Protein AF-A0A1F5ARS2-F1 (afdb_monomer)

Sequence (591 aa):
MDEIVPSKRTRSRVARFLAAAVLYWAGLPTGWSLPGHNQEVRNPEQRRLLTDVRGRPLEVSGVVDIGEQLPPKDFWNRFVPPEKRPRPEQPVNPWTEPAIRSYFFGNIPLDAPAQCDRYLELPRCRGLLGKPAMKEWPLVVADDIPHFPILRDHGEFSGTYYPRRMGDWILDALGPAFILTGDERYLRRIADFADFLLYSQYQEDGSNRFVQDFYPGDHEALKAGGPARSWRGGYDYLFDWEWPDAYGYRWRLHEPDHHVCSLYVGAMIRARHFTGDDRYLRSAEEFFYNQVPRYGFHTGIWKDRRYYWTEYNPSGPGNPTRDATDNVNALVAGAAAILGYEKNDQRLLEFARGLLWYCVREWTTDGRWYYDGAENPLNARRAESHDLVVIDQGMSAIGYLVKAGWPVGELAGAFNEAIQWHRENATFLEKSAFFQGWKAFIGEPKAGNSIVVVEYIQVTSPAVKELTLDDPIFADLKAVTAVRVSRLEPHGEGWKSNEAGRLIFNPETPGPIAIPPGVGLGDIVRFEFTWPVRKAELALRPAILKAQVAGRGAMSKVCSTIPTGLRVNGENLPTFGAAVHLPDSTTVKRK

Secondary structure (DSSP, 8-state):
----PPPTTGGGTHHHHHHHHHSSSS-S-S-------------TT--PPPB-TTSPBP--EEEEEE-S---HHHHHTT---SS--PPPSS---GGGSHHHHHTTTS---TTHHHHHHHHHTSPEESS-TTSBPPSS-SEEEESSSTT-PEEE--SSS--B-EE--HHHIIIIIIHHHHHHH--HHHHHHHHHHHHHHHHTBPPTTS--HHHHHH-HHHHHHHHHTSGGGGGTT-B--S-SS-EE-TTS-EEPTTPPPSHHHHHHHHHHHHHHHHH--HHHHHHHHHHHHHHGGGG-EEEEEETTEEEEE--SS---TTS-S----HHHHHHHHHHHHHHHHHHT-HHHHHHHHHHHHHHHHHHHHHSS-BSS-TTSTTGGG--B--HHHHHHHHHHHHHHHHHTT---HHHHHHHHHHHHHHHHH-TTTGGGSSEEEEEEEES---TT-EEEEEEEEEE--TTEEEEEEE-GGGGG--S-EEEEEEEEEEETTEEEEEEEEEEEE-TTS--PEEPPTT--TT-EEEEEEEEE-S-GGGGGSPPEEEEEETTTEEEEEEPEEPPTT-SSSSS-PPPHHHHS-----------

Radius of gyration: 25.65 Å; Cα contacts (8 Å, |Δi|>4): 1142; chains: 1; bounding box: 72×61×71 Å

Nearest PDB structures (foldseek):
  8h1l-assembly2_D  TM=3.612E-01  e=1.568E-02  Runella slithyformis
  1l9m-assembly1_B  TM=3.444E-01  e=1.216E-02  Homo sapiens
  8oxy-assembly1_A  TM=3.399E-01  e=1.921E-02  Homo sapiens
  1nud-assembly2_B  TM=2.793E-01  e=1.649E-02  Homo sapiens
  5wb1-assembly1_A  TM=1.517E-01  e=1.947E-03  Human betaherpesvirus 5

Structure (mmCIF, N/CA/C/O backbone):
data_AF-A0A1F5ARS2-F1
#
_entry.id   AF-A0A1F5ARS2-F1
#
loop_
_atom_site.group_PDB
_atom_site.id
_atom_site.type_symbol
_atom_site.label_atom_id
_atom_site.label_alt_id
_atom_site.label_comp_id
_atom_site.label_asym_id
_atom_site.label_entity_id
_atom_site.label_seq_id
_atom_site.pdbx_PDB_ins_code
_atom_site.Cartn_x
_atom_site.Cartn_y
_atom_site.Cartn_z
_atom_site.occupancy
_atom_site.B_iso_or_equiv
_atom_site.auth_seq_id
_atom_site.auth_comp_id
_atom_site.auth_asym_id
_atom_site.auth_atom_id
_atom_site.pdbx_PDB_model_num
ATOM 1 N N . MET A 1 1 ? -44.501 -6.474 6.092 1.00 29.52 1 MET A N 1
ATOM 2 C CA . MET A 1 1 ? -43.662 -6.598 4.885 1.00 29.52 1 MET A CA 1
ATOM 3 C C . MET A 1 1 ? -43.628 -5.211 4.289 1.00 29.52 1 MET A C 1
ATOM 5 O O . MET A 1 1 ? -44.492 -4.887 3.495 1.00 29.52 1 MET A O 1
ATOM 9 N N . ASP A 1 2 ? -42.707 -4.386 4.777 1.00 20.50 2 ASP A N 1
ATOM 10 C CA . ASP A 1 2 ? -42.526 -3.014 4.313 1.00 20.50 2 ASP A CA 1
ATOM 11 C C . ASP A 1 2 ? -41.149 -2.921 3.662 1.00 20.50 2 ASP A C 1
ATOM 13 O O . ASP A 1 2 ? -40.144 -3.357 4.233 1.00 20.50 2 ASP A O 1
ATOM 17 N N . GLU A 1 3 ? -41.133 -2.411 2.432 1.00 21.48 3 GLU A N 1
ATOM 18 C CA . GLU A 1 3 ? -39.945 -2.173 1.623 1.00 21.48 3 GLU A CA 1
ATOM 19 C C . GLU A 1 3 ? -39.036 -1.145 2.305 1.00 21.48 3 GLU A C 1
ATOM 21 O O . GLU A 1 3 ? -39.318 0.054 2.351 1.00 21.48 3 GLU A O 1
ATOM 26 N N . ILE A 1 4 ? -37.890 -1.606 2.805 1.00 24.31 4 ILE A N 1
ATOM 27 C CA . ILE A 1 4 ? -36.800 -0.721 3.211 1.00 24.31 4 ILE A CA 1
ATOM 28 C C . ILE A 1 4 ? -36.093 -0.261 1.935 1.00 24.31 4 ILE A C 1
ATOM 30 O O . ILE A 1 4 ? -35.174 -0.907 1.435 1.00 24.31 4 ILE A O 1
ATOM 34 N N . VAL A 1 5 ? -36.536 0.875 1.398 1.00 23.11 5 VAL A N 1
ATOM 35 C CA . VAL A 1 5 ? -35.853 1.595 0.317 1.00 23.11 5 VAL A CA 1
ATOM 36 C C . VAL A 1 5 ? -34.523 2.149 0.856 1.00 23.11 5 VAL A C 1
ATOM 38 O O . VAL A 1 5 ? -34.534 3.001 1.750 1.00 23.11 5 VAL A O 1
ATOM 41 N N . PRO A 1 6 ? -33.351 1.738 0.331 1.00 24.81 6 PRO A N 1
ATOM 42 C CA . PRO A 1 6 ? -32.079 2.292 0.775 1.00 24.81 6 PRO A CA 1
ATOM 43 C C . PRO A 1 6 ? -31.963 3.759 0.351 1.00 24.81 6 PRO A C 1
ATOM 45 O O . PRO A 1 6 ? -32.152 4.108 -0.817 1.00 24.81 6 PRO A O 1
ATOM 48 N N . SER A 1 7 ? -31.626 4.631 1.303 1.00 27.25 7 SER A N 1
ATOM 49 C CA . SER A 1 7 ? -31.507 6.070 1.058 1.00 27.25 7 SER A CA 1
ATOM 50 C C . SER A 1 7 ? -30.503 6.388 -0.065 1.00 27.25 7 SER A C 1
ATOM 52 O O . SER A 1 7 ? -29.402 5.833 -0.131 1.00 27.25 7 SER A O 1
ATOM 54 N N . LYS A 1 8 ? -30.856 7.358 -0.921 1.00 26.25 8 LYS A N 1
ATOM 55 C CA . LYS A 1 8 ? -30.058 7.862 -2.061 1.00 26.25 8 LYS A CA 1
ATOM 56 C C . LYS A 1 8 ? -28.627 8.323 -1.706 1.00 26.25 8 LYS A C 1
ATOM 58 O O . LYS A 1 8 ? -27.836 8.576 -2.609 1.00 26.25 8 LYS A O 1
ATOM 63 N N . ARG A 1 9 ? -28.249 8.415 -0.422 1.00 29.42 9 ARG A N 1
ATOM 64 C CA . ARG A 1 9 ? -26.909 8.849 0.018 1.00 29.42 9 ARG A CA 1
ATOM 65 C C . ARG A 1 9 ? -25.826 7.770 -0.101 1.00 29.42 9 ARG A C 1
ATOM 67 O O . ARG A 1 9 ? -24.659 8.129 -0.267 1.00 29.42 9 ARG A O 1
ATOM 74 N N . THR A 1 10 ? -26.176 6.482 -0.102 1.00 29.77 10 THR A N 1
ATOM 75 C CA . THR A 1 10 ? -25.185 5.384 -0.107 1.00 29.77 10 THR A CA 1
ATOM 76 C C . THR A 1 10 ? -24.635 5.073 -1.506 1.00 29.77 10 THR A C 1
ATOM 78 O O . THR A 1 10 ? -23.487 4.658 -1.632 1.00 29.77 10 THR A O 1
ATOM 81 N N . ARG A 1 11 ? -25.381 5.390 -2.578 1.00 27.09 11 ARG A N 1
ATOM 82 C CA . ARG A 1 11 ? -24.913 5.238 -3.974 1.00 27.09 11 ARG A CA 1
ATOM 83 C C . ARG A 1 11 ? -23.824 6.246 -4.384 1.00 27.09 11 ARG A C 1
ATOM 85 O O . ARG A 1 11 ? -23.171 6.042 -5.397 1.00 27.09 11 ARG A O 1
ATOM 92 N N . SER A 1 12 ? -23.575 7.302 -3.596 1.00 29.31 12 SER A N 1
ATOM 93 C CA . SER A 1 12 ? -22.623 8.369 -3.965 1.00 29.31 12 SER A CA 1
ATOM 94 C C . SER A 1 12 ? -21.173 8.161 -3.499 1.00 29.31 12 SER A C 1
ATOM 96 O O . SER A 1 12 ? -20.314 8.960 -3.857 1.00 29.31 12 SER A O 1
ATOM 98 N N . ARG A 1 13 ? -20.865 7.124 -2.703 1.00 30.44 13 ARG A N 1
ATOM 99 C CA . ARG A 1 13 ? -19.516 6.950 -2.121 1.00 30.44 13 ARG A CA 1
ATOM 100 C C . ARG A 1 13 ? -18.541 6.187 -3.022 1.00 30.44 13 ARG A C 1
ATOM 102 O O . ARG A 1 13 ? -17.409 6.630 -3.161 1.00 30.44 13 ARG A O 1
ATOM 109 N N . VAL A 1 14 ? -18.993 5.133 -3.705 1.00 30.98 14 VAL A N 1
ATOM 110 C CA . VAL A 1 14 ? -18.155 4.378 -4.665 1.00 30.98 14 VAL A CA 1
ATOM 111 C C . VAL A 1 14 ? -17.876 5.206 -5.926 1.00 30.98 14 VAL A C 1
ATOM 113 O O . VAL A 1 14 ? -16.767 5.197 -6.447 1.00 30.98 14 VAL A O 1
ATOM 116 N N . ALA A 1 15 ? -18.839 6.030 -6.348 1.00 28.59 15 ALA A N 1
ATOM 117 C CA . ALA A 1 15 ? -18.663 6.941 -7.474 1.00 28.59 15 ALA A CA 1
ATOM 118 C C . ALA A 1 15 ? -17.690 8.100 -7.182 1.00 28.59 15 ALA A C 1
ATOM 120 O O . ALA A 1 15 ? -17.134 8.643 -8.121 1.00 28.59 15 ALA A O 1
ATOM 121 N N . ARG A 1 16 ? -17.442 8.487 -5.919 1.00 29.97 16 ARG A N 1
ATOM 122 C CA . ARG A 1 16 ? -16.562 9.630 -5.586 1.00 29.97 16 ARG A CA 1
ATOM 123 C C . ARG A 1 16 ? -15.076 9.283 -5.504 1.00 29.97 16 ARG A C 1
ATOM 125 O O . ARG A 1 16 ? -14.267 10.147 -5.810 1.00 29.97 16 ARG A O 1
ATOM 132 N N . PHE A 1 17 ? -14.724 8.041 -5.164 1.00 29.62 17 PHE A N 1
ATOM 133 C CA . PHE A 1 17 ? -13.331 7.576 -5.250 1.00 29.62 17 PHE A CA 1
ATOM 134 C C . PHE A 1 17 ? -12.899 7.346 -6.707 1.00 29.62 17 PHE A C 1
ATOM 136 O O . PHE A 1 17 ? -11.770 7.655 -7.063 1.00 29.62 17 PHE A O 1
ATOM 143 N N . LEU A 1 18 ? -13.823 6.907 -7.571 1.00 29.44 18 LEU A N 1
ATOM 144 C CA . LEU A 1 18 ? -13.609 6.853 -9.023 1.00 29.44 18 LEU A CA 1
ATOM 145 C C . LEU A 1 18 ? -13.690 8.246 -9.678 1.00 29.44 18 LEU A C 1
ATOM 147 O O . LEU A 1 18 ? -12.942 8.523 -10.604 1.00 29.44 18 LEU A O 1
ATOM 151 N N . ALA A 1 19 ? -14.529 9.159 -9.175 1.00 28.47 19 ALA A N 1
ATOM 152 C CA . ALA A 1 19 ? -14.662 10.503 -9.744 1.00 28.47 19 ALA A CA 1
ATOM 153 C C . ALA A 1 19 ? -13.534 11.476 -9.368 1.00 28.47 19 ALA A C 1
ATOM 155 O O . ALA A 1 19 ? -13.346 12.446 -10.088 1.00 28.47 19 ALA A O 1
ATOM 156 N N . ALA A 1 20 ? -12.759 11.244 -8.303 1.00 27.17 20 ALA A N 1
ATOM 157 C CA . ALA A 1 20 ? -11.577 12.069 -8.021 1.00 27.17 20 ALA A CA 1
ATOM 158 C C . ALA A 1 20 ? -10.460 11.858 -9.063 1.00 27.17 20 ALA A C 1
ATOM 160 O O . ALA A 1 20 ? -9.736 12.798 -9.368 1.00 27.17 20 ALA A O 1
ATOM 161 N N . ALA A 1 21 ? -10.394 10.667 -9.671 1.00 29.56 21 ALA A N 1
ATOM 162 C CA . ALA A 1 21 ? -9.533 10.391 -10.821 1.00 29.56 21 ALA A CA 1
ATOM 163 C C . ALA A 1 21 ? -10.122 10.912 -12.152 1.00 29.56 21 ALA A C 1
ATOM 165 O O . ALA A 1 21 ? -9.372 11.234 -13.063 1.00 29.56 21 ALA A O 1
ATOM 166 N N . VAL A 1 22 ? -11.454 11.040 -12.255 1.00 30.02 22 VAL A N 1
ATOM 167 C CA . VAL A 1 22 ? -12.168 11.390 -13.506 1.00 30.02 22 VAL A CA 1
ATOM 168 C C . VAL A 1 22 ? -12.527 12.887 -13.622 1.00 30.02 22 VAL A C 1
ATOM 170 O O . VAL A 1 22 ? -12.668 13.403 -14.724 1.00 30.02 22 VAL A O 1
ATOM 173 N N . LEU A 1 23 ? -12.665 13.644 -12.524 1.00 27.19 23 LEU A N 1
ATOM 174 C CA . LEU A 1 23 ? -13.156 15.036 -12.577 1.00 27.19 23 LEU A CA 1
ATOM 175 C C . LEU A 1 23 ? -12.077 16.117 -12.732 1.00 27.19 23 LEU A C 1
ATOM 177 O O . LEU A 1 23 ? -12.440 17.259 -13.005 1.00 27.19 23 LEU A O 1
ATOM 181 N N . TYR A 1 24 ? -10.784 15.805 -12.605 1.00 32.34 24 TYR A N 1
ATOM 182 C CA . TYR A 1 24 ? -9.731 16.822 -12.775 1.00 32.34 24 TYR A CA 1
ATOM 183 C C . TYR A 1 24 ? -9.281 17.015 -14.239 1.00 32.34 24 TYR A C 1
ATOM 185 O O . TYR A 1 24 ? -8.625 18.003 -14.551 1.00 32.34 24 TYR A O 1
ATOM 193 N N . TRP A 1 25 ? -9.692 16.133 -15.160 1.00 34.16 25 TRP A N 1
ATOM 194 C CA . TRP A 1 25 ? -9.292 16.186 -16.578 1.00 34.16 25 TRP A CA 1
ATOM 195 C C . TRP A 1 25 ? -10.353 16.752 -17.534 1.00 34.16 25 TRP A C 1
ATOM 197 O O . TRP A 1 25 ? -10.052 17.041 -18.689 1.00 34.16 25 TRP A O 1
ATOM 207 N N . ALA A 1 26 ? -11.573 17.025 -17.061 1.00 25.22 26 ALA A N 1
ATOM 208 C CA . ALA A 1 26 ? -12.654 17.593 -17.880 1.00 25.22 26 ALA A CA 1
ATOM 209 C C . ALA A 1 26 ? -12.566 19.127 -18.081 1.00 25.22 26 ALA A C 1
ATOM 211 O O . ALA A 1 26 ? -13.575 19.777 -18.356 1.00 25.22 26 ALA A O 1
ATOM 212 N N . GLY A 1 27 ? -11.384 19.730 -17.914 1.00 27.06 27 GLY A N 1
ATOM 213 C CA . GLY A 1 27 ? -11.241 21.172 -17.708 1.00 27.06 27 GLY A CA 1
ATOM 214 C C . GLY A 1 27 ? -10.148 21.884 -18.498 1.00 27.06 27 GLY A C 1
ATOM 215 O O . GLY A 1 27 ? -9.671 22.897 -18.004 1.00 27.06 27 GLY A O 1
ATOM 216 N N . LEU A 1 28 ? -9.747 21.425 -19.690 1.00 27.22 28 LEU A N 1
ATOM 217 C CA . LEU A 1 28 ? -8.986 22.270 -20.625 1.00 27.22 28 LEU A CA 1
ATOM 218 C C . LEU A 1 28 ? -9.499 22.105 -22.069 1.00 27.22 28 LEU A C 1
ATOM 220 O O . LEU A 1 28 ? -9.736 20.977 -22.502 1.00 27.22 28 LEU A O 1
ATOM 224 N N . PRO A 1 29 ? -9.702 23.203 -22.828 1.00 28.62 29 PRO A N 1
ATOM 225 C CA . PRO A 1 29 ? -10.245 23.128 -24.177 1.00 28.62 29 PRO A CA 1
ATOM 226 C C . PRO A 1 29 ? -9.252 22.462 -25.132 1.00 28.62 29 PRO A C 1
ATOM 228 O O . PRO A 1 29 ? -8.079 22.833 -25.199 1.00 28.62 29 PRO A O 1
ATOM 231 N N . THR A 1 30 ? -9.764 21.532 -25.934 1.00 30.73 30 THR A N 1
ATOM 232 C CA . THR A 1 30 ? -9.132 20.987 -27.139 1.00 30.73 30 THR A CA 1
ATOM 233 C C . THR A 1 30 ? -8.840 22.122 -28.122 1.00 30.73 30 THR A C 1
ATOM 235 O O . THR A 1 30 ? -9.697 22.497 -28.922 1.00 30.73 30 THR A O 1
ATOM 238 N N . GLY A 1 31 ? -7.663 22.736 -28.027 1.00 27.05 31 GLY A N 1
ATOM 239 C CA . GLY A 1 31 ? -7.350 23.888 -28.867 1.00 27.05 31 GLY A CA 1
ATOM 240 C C . GLY A 1 31 ? -6.015 24.555 -28.586 1.00 27.05 31 GLY A C 1
ATOM 241 O O . GLY A 1 31 ? -5.950 25.775 -28.626 1.00 27.05 31 GLY A O 1
ATOM 242 N N . TRP A 1 32 ? -4.963 23.794 -28.282 1.00 23.77 32 TRP A N 1
ATOM 243 C CA . TRP A 1 32 ? -3.592 24.307 -28.331 1.00 23.77 32 TRP A CA 1
ATOM 244 C C . TRP A 1 32 ? -2.764 23.369 -29.204 1.00 23.77 32 TRP A C 1
ATOM 246 O O . TRP A 1 32 ? -2.351 22.292 -28.785 1.00 23.77 32 TRP A O 1
ATOM 256 N N . SER A 1 33 ? -2.559 23.772 -30.455 1.00 24.41 33 SER A N 1
ATOM 257 C CA . SER A 1 33 ? -1.497 23.231 -31.296 1.00 24.41 33 SER A CA 1
ATOM 258 C C . SER A 1 33 ? -0.158 23.511 -30.610 1.00 24.41 33 SER A C 1
ATOM 260 O O . SER A 1 33 ? 0.211 24.674 -30.439 1.00 24.41 33 SER A O 1
ATOM 262 N N . LEU A 1 34 ? 0.549 22.460 -30.197 1.00 28.92 34 LEU A N 1
ATOM 263 C CA . LEU A 1 34 ? 1.903 22.571 -29.657 1.00 28.92 34 LEU A CA 1
ATOM 264 C C . LEU A 1 34 ? 2.843 23.124 -30.748 1.00 28.92 34 LEU A C 1
ATOM 266 O O . LEU A 1 34 ? 2.816 22.616 -31.874 1.00 28.92 34 LEU A O 1
ATOM 270 N N . PRO A 1 35 ? 3.683 24.137 -30.463 1.00 27.94 35 PRO A N 1
ATOM 271 C CA . PRO A 1 35 ? 4.768 24.491 -31.364 1.00 27.94 35 PRO A CA 1
ATOM 272 C C . PRO A 1 35 ? 5.767 23.333 -31.383 1.00 27.94 35 PRO A C 1
ATOM 274 O O . PRO A 1 35 ? 6.162 22.837 -30.328 1.00 27.94 35 PRO A O 1
ATOM 277 N N . GLY A 1 36 ? 6.171 22.899 -32.578 1.00 27.83 36 GLY A N 1
ATOM 278 C CA . GLY A 1 36 ? 7.171 21.850 -32.750 1.00 27.83 36 GLY A CA 1
ATOM 279 C C . GLY A 1 36 ? 8.449 22.181 -31.979 1.00 27.83 36 GLY A C 1
ATOM 280 O O . GLY A 1 36 ? 9.153 23.138 -32.302 1.00 27.83 36 GLY A O 1
ATOM 281 N N . HIS A 1 37 ? 8.746 21.391 -30.949 1.00 32.47 37 HIS A N 1
ATOM 282 C CA . HIS A 1 37 ? 10.027 21.445 -30.265 1.00 32.47 37 HIS A CA 1
ATOM 283 C C . HIS A 1 37 ? 11.060 20.682 -31.092 1.00 32.47 37 HIS A C 1
ATOM 285 O O . HIS A 1 37 ? 11.141 19.458 -31.046 1.00 32.47 37 HIS A O 1
ATOM 291 N N . ASN A 1 38 ? 11.878 21.432 -31.832 1.00 29.22 38 ASN A N 1
ATOM 292 C CA . ASN A 1 38 ? 13.207 20.971 -32.209 1.00 29.22 38 ASN A CA 1
ATOM 293 C C . ASN A 1 38 ? 13.974 20.659 -30.915 1.00 29.22 38 ASN A C 1
ATOM 295 O O . ASN A 1 38 ? 14.296 21.568 -30.148 1.00 29.22 38 ASN A O 1
ATOM 299 N N . GLN A 1 39 ? 14.246 19.377 -30.663 1.00 32.47 39 GLN A N 1
ATOM 300 C CA . GLN A 1 39 ? 15.234 18.954 -29.675 1.00 32.47 39 GLN A CA 1
ATOM 301 C C . GLN A 1 39 ? 16.620 19.381 -30.176 1.00 32.47 39 GLN A C 1
ATOM 303 O O . GLN A 1 39 ? 17.301 18.650 -30.890 1.00 32.47 39 GLN A O 1
ATOM 308 N N . GLU A 1 40 ? 17.041 20.594 -29.821 1.00 28.81 40 GLU A N 1
ATOM 309 C CA . GLU A 1 40 ? 18.461 20.929 -29.830 1.00 28.81 40 GLU A CA 1
ATOM 310 C C . GLU A 1 40 ? 19.159 20.067 -28.775 1.00 28.81 40 GLU A C 1
ATOM 312 O O . GLU A 1 40 ? 18.896 20.182 -27.575 1.00 28.81 40 GLU A O 1
ATOM 317 N N . VAL A 1 41 ? 20.062 19.202 -29.235 1.00 34.47 41 VAL A N 1
ATOM 318 C CA . VAL A 1 41 ? 21.014 18.470 -28.398 1.00 34.47 41 VAL A CA 1
ATOM 319 C C . VAL A 1 41 ? 21.894 19.499 -27.684 1.00 34.47 41 VAL A C 1
ATOM 321 O O . VAL A 1 41 ? 22.853 20.023 -28.250 1.00 34.47 41 VAL A O 1
ATOM 324 N N . ARG A 1 42 ? 21.533 19.849 -26.446 1.00 35.88 42 ARG A N 1
ATOM 325 C CA . ARG A 1 42 ? 22.335 20.737 -25.600 1.00 35.88 42 ARG A CA 1
ATOM 326 C C . ARG A 1 42 ? 23.494 19.968 -24.966 1.00 35.88 42 ARG A C 1
ATOM 328 O O . ARG A 1 42 ? 23.350 18.832 -24.528 1.00 35.88 42 ARG A O 1
ATOM 335 N N . ASN A 1 43 ? 24.636 20.645 -24.932 1.00 32.16 43 ASN A N 1
ATOM 336 C CA . ASN A 1 43 ? 25.927 20.211 -24.406 1.00 32.16 43 ASN A CA 1
ATOM 337 C C . ASN A 1 43 ? 25.819 19.567 -22.991 1.00 32.16 43 ASN A C 1
ATOM 339 O O . ASN A 1 43 ? 25.226 20.196 -22.109 1.00 32.16 43 ASN A O 1
ATOM 343 N N . PRO A 1 44 ? 26.416 18.381 -22.730 1.00 40.22 44 PRO A N 1
ATOM 344 C CA . PRO A 1 44 ? 26.370 17.690 -21.430 1.00 40.22 44 PRO A CA 1
ATOM 345 C C . PRO A 1 44 ? 26.926 18.478 -20.230 1.00 40.22 44 PRO A C 1
ATOM 347 O O . PRO A 1 44 ? 26.655 18.127 -19.083 1.00 40.22 44 PRO A O 1
ATOM 350 N N . GLU A 1 45 ? 27.702 19.540 -20.465 1.00 35.69 45 GLU A N 1
ATOM 351 C CA . GLU A 1 45 ? 28.383 20.297 -19.404 1.00 35.69 45 GLU A CA 1
ATOM 352 C C . GLU A 1 45 ? 27.551 21.424 -18.767 1.00 35.69 45 GLU A C 1
ATOM 354 O O . GLU A 1 45 ? 27.923 21.941 -17.711 1.00 35.69 45 GLU A O 1
ATOM 359 N N . GLN A 1 46 ? 26.390 21.787 -19.322 1.00 42.47 46 GLN A N 1
ATOM 360 C CA . GLN A 1 46 ? 25.457 22.673 -18.619 1.00 42.47 46 GLN A CA 1
ATOM 361 C C . GLN A 1 46 ? 24.621 21.849 -17.638 1.00 42.47 46 GLN A C 1
ATOM 363 O O . GLN A 1 46 ? 23.499 21.443 -17.944 1.00 42.47 46 GLN A O 1
ATOM 368 N N . ARG A 1 47 ? 25.156 21.613 -16.432 1.00 54.03 47 ARG A N 1
ATOM 369 C CA . ARG A 1 47 ? 24.341 21.161 -15.294 1.00 54.03 47 ARG A CA 1
ATOM 370 C C . ARG A 1 47 ? 23.224 22.182 -15.095 1.00 54.03 47 ARG A C 1
ATOM 372 O O . ARG A 1 47 ? 23.457 23.264 -14.559 1.00 54.03 47 ARG A O 1
ATOM 379 N N . ARG A 1 48 ? 22.024 21.863 -15.587 1.00 63.28 48 ARG A N 1
ATOM 380 C CA . ARG A 1 48 ? 20.821 22.655 -15.339 1.00 63.28 48 ARG A CA 1
ATOM 381 C C . ARG A 1 48 ? 20.705 22.804 -13.828 1.00 63.28 48 ARG A C 1
ATOM 383 O O . ARG A 1 48 ? 20.686 21.807 -13.111 1.00 63.28 48 ARG A O 1
ATOM 390 N N . LEU A 1 49 ? 20.678 24.047 -13.362 1.00 78.88 49 LEU A N 1
ATOM 391 C CA . LEU A 1 49 ? 20.369 24.346 -11.974 1.00 78.88 49 LEU A CA 1
ATOM 392 C C . LEU A 1 49 ? 18.984 23.758 -11.686 1.00 78.88 49 LEU A C 1
ATOM 394 O O . LEU A 1 49 ? 18.023 24.118 -12.370 1.00 78.88 49 LEU A O 1
ATOM 398 N N . LEU A 1 50 ? 18.900 22.818 -10.742 1.00 87.94 50 LEU A N 1
ATOM 399 C CA . LEU A 1 50 ? 17.610 22.302 -10.299 1.00 87.94 50 LEU A CA 1
ATOM 400 C C . LEU A 1 50 ? 16.853 23.439 -9.625 1.00 87.94 50 LEU A C 1
ATOM 402 O O . LEU A 1 50 ? 17.432 24.224 -8.869 1.00 87.94 50 LEU A O 1
ATOM 406 N N . THR A 1 51 ? 15.567 23.535 -9.924 1.00 90.19 51 THR A N 1
ATOM 407 C CA . THR A 1 51 ? 14.688 24.526 -9.324 1.00 90.19 51 THR A CA 1
ATOM 408 C C . THR A 1 51 ? 13.474 23.841 -8.748 1.00 90.19 51 THR A C 1
ATOM 410 O O . THR A 1 51 ? 13.006 22.842 -9.288 1.00 90.19 51 THR A O 1
ATOM 413 N N . ASP A 1 52 ? 12.945 24.438 -7.698 1.00 90.75 52 ASP A N 1
ATOM 414 C CA . ASP A 1 52 ? 11.639 24.101 -7.166 1.00 90.75 52 ASP A CA 1
ATOM 415 C C . ASP A 1 52 ? 10.529 24.473 -8.179 1.00 90.75 52 ASP A C 1
ATOM 417 O O . ASP A 1 52 ? 10.775 25.111 -9.216 1.00 90.75 52 ASP A O 1
ATOM 421 N N . VAL A 1 53 ? 9.280 24.144 -7.863 1.00 88.81 53 VAL A N 1
ATOM 422 C CA . VAL A 1 53 ? 8.101 24.408 -8.706 1.00 88.81 53 VAL A CA 1
ATOM 423 C C . VAL A 1 53 ? 7.858 25.905 -8.953 1.00 88.81 53 VAL A C 1
ATOM 425 O O . VAL A 1 53 ? 7.043 26.306 -9.792 1.00 88.81 53 VAL A O 1
ATOM 428 N N . ARG A 1 54 ? 8.52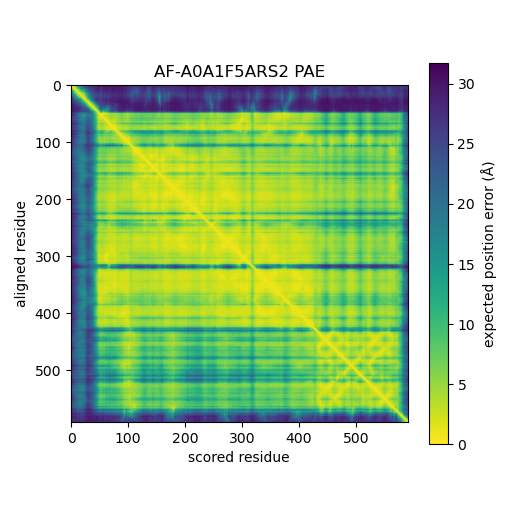4 26.781 -8.193 1.00 90.50 54 ARG A N 1
ATOM 429 C CA . ARG A 1 54 ? 8.463 28.248 -8.277 1.00 90.50 54 ARG A CA 1
ATOM 430 C C . ARG A 1 54 ? 9.657 28.848 -9.015 1.00 90.50 54 ARG A C 1
ATOM 432 O O . ARG A 1 54 ? 9.724 30.071 -9.121 1.00 90.50 54 ARG A O 1
ATOM 439 N N . GLY A 1 55 ? 10.553 28.023 -9.552 1.00 89.44 55 GLY A N 1
ATOM 440 C CA . GLY A 1 55 ? 11.760 28.466 -10.245 1.00 89.44 55 GLY A CA 1
ATOM 441 C C . GLY A 1 55 ? 12.865 28.949 -9.302 1.00 89.44 55 GLY A C 1
ATOM 442 O O . GLY A 1 55 ? 13.837 29.545 -9.765 1.00 89.44 55 GLY A O 1
ATOM 443 N N . ARG A 1 56 ? 12.739 28.723 -7.988 1.00 92.25 56 ARG A N 1
ATOM 444 C CA . ARG A 1 56 ? 13.788 29.042 -7.014 1.00 92.25 56 ARG A CA 1
ATOM 445 C C . ARG A 1 56 ? 14.878 27.969 -7.094 1.00 92.25 56 ARG A C 1
ATOM 447 O O . ARG A 1 56 ? 14.541 26.785 -7.097 1.00 92.25 56 ARG A O 1
ATOM 454 N N . PRO A 1 57 ? 16.165 28.345 -7.142 1.00 91.44 57 PRO A N 1
ATOM 455 C CA . PRO A 1 57 ? 17.263 27.384 -7.130 1.00 91.44 57 PRO A CA 1
ATOM 456 C C . PRO A 1 57 ? 17.215 26.432 -5.934 1.00 91.44 57 PRO A C 1
ATOM 458 O O . PRO A 1 57 ? 16.979 26.865 -4.805 1.00 91.44 57 PRO A O 1
ATOM 461 N N . LEU A 1 58 ? 17.498 25.155 -6.182 1.00 91.06 58 LEU A N 1
ATOM 462 C CA . LEU A 1 58 ? 17.708 24.147 -5.149 1.00 91.06 58 LEU A CA 1
ATOM 463 C C . LEU A 1 58 ? 19.203 23.926 -4.921 1.00 91.06 58 LEU A C 1
ATOM 465 O O . LEU A 1 58 ? 19.963 23.675 -5.857 1.00 91.06 58 LEU A O 1
ATOM 469 N N . GLU A 1 59 ? 19.619 23.965 -3.657 1.00 91.88 59 GLU A N 1
ATOM 470 C CA . GLU A 1 59 ? 20.988 23.650 -3.242 1.00 91.88 59 GLU A CA 1
ATOM 471 C C . GLU A 1 59 ? 21.196 22.131 -3.211 1.00 91.88 59 GLU A C 1
ATOM 473 O O . GLU A 1 59 ? 21.148 21.480 -2.166 1.00 91.88 59 GLU A O 1
ATOM 478 N N . VAL A 1 60 ? 21.385 21.555 -4.397 1.00 90.88 60 VAL A N 1
ATOM 479 C CA . VAL A 1 60 ? 21.698 20.138 -4.585 1.00 90.88 60 VAL A CA 1
ATOM 480 C C . VAL A 1 60 ? 23.126 19.999 -5.101 1.00 90.88 60 VAL A C 1
ATOM 482 O O . VAL A 1 60 ? 23.563 20.722 -5.996 1.00 90.88 60 VAL A O 1
ATOM 485 N N . SER A 1 61 ? 23.858 19.031 -4.558 1.00 91.75 61 SER A N 1
ATOM 486 C CA . SER A 1 61 ? 25.209 18.681 -5.000 1.00 91.75 61 SER A CA 1
ATOM 487 C C . SER A 1 61 ? 25.313 17.198 -5.358 1.00 91.75 61 SER A C 1
ATOM 489 O O . SER A 1 61 ? 24.365 16.437 -5.186 1.00 91.75 61 SER A O 1
ATOM 491 N N . GLY A 1 62 ? 26.459 16.774 -5.902 1.00 86.31 62 GLY A N 1
ATOM 492 C CA . GLY A 1 62 ? 26.739 15.352 -6.138 1.00 86.31 62 GLY A CA 1
ATOM 493 C C . GLY A 1 62 ? 25.758 14.641 -7.077 1.00 86.31 62 GLY A C 1
ATOM 494 O O . GLY A 1 62 ? 25.588 13.430 -6.941 1.00 86.31 62 GLY A O 1
ATOM 495 N N . VAL A 1 63 ? 25.113 15.383 -7.988 1.00 88.25 63 VAL A N 1
ATOM 496 C CA . VAL A 1 63 ? 24.128 14.838 -8.931 1.00 88.25 63 VAL A CA 1
ATOM 497 C C . VAL A 1 63 ? 24.799 13.859 -9.889 1.00 88.25 63 VAL A C 1
ATOM 499 O O . VAL A 1 63 ? 25.773 14.207 -10.562 1.00 88.25 63 VAL A O 1
ATOM 502 N N . VAL A 1 64 ? 24.253 12.650 -9.949 1.00 89.06 64 VAL A N 1
ATOM 503 C CA . VAL A 1 64 ? 24.570 11.614 -10.931 1.00 89.06 64 VAL A CA 1
ATOM 504 C C . VAL A 1 64 ? 23.253 11.204 -11.576 1.00 89.06 64 VAL A C 1
ATOM 506 O O . VAL A 1 64 ? 22.329 10.805 -10.875 1.00 89.06 64 VAL A O 1
ATOM 509 N N . ASP A 1 65 ? 23.192 11.332 -12.894 1.00 86.94 65 ASP A N 1
ATOM 510 C CA . ASP A 1 65 ? 22.014 11.105 -13.731 1.00 86.94 65 ASP A CA 1
ATOM 511 C C . ASP A 1 65 ? 22.456 10.172 -14.866 1.00 86.94 65 ASP A C 1
ATOM 513 O O . ASP A 1 65 ? 23.187 10.586 -15.771 1.00 86.94 65 ASP A O 1
ATOM 517 N N . ILE A 1 66 ? 22.142 8.882 -14.725 1.00 87.25 66 ILE A N 1
ATOM 518 C CA . ILE A 1 66 ? 22.469 7.832 -15.693 1.00 87.25 66 ILE A CA 1
ATOM 519 C C . ILE A 1 66 ? 21.149 7.299 -16.251 1.00 87.25 66 ILE A C 1
ATOM 521 O O . ILE A 1 66 ? 20.595 6.331 -15.733 1.00 87.25 66 ILE A O 1
ATOM 525 N N . GLY A 1 67 ? 20.680 7.922 -17.334 1.00 78.94 67 GLY A N 1
ATOM 526 C CA . GLY A 1 67 ? 19.492 7.502 -18.088 1.00 78.94 67 GLY A CA 1
ATOM 527 C C . GLY A 1 67 ? 19.711 6.300 -19.024 1.00 78.94 67 GLY A C 1
ATOM 528 O O . GLY A 1 67 ? 18.835 5.955 -19.812 1.00 78.94 67 GLY A O 1
ATOM 529 N N . GLU A 1 68 ? 20.879 5.658 -18.994 1.00 82.81 68 GLU A N 1
ATOM 530 C CA . GLU A 1 68 ? 21.101 4.387 -19.691 1.00 82.81 68 GLU A CA 1
ATOM 531 C C . GLU A 1 68 ? 20.683 3.216 -18.795 1.00 82.81 68 GLU A C 1
ATOM 533 O O . GLU A 1 68 ? 20.997 3.193 -17.602 1.00 82.81 68 GLU A O 1
ATOM 538 N N . GLN A 1 69 ? 20.011 2.212 -19.371 1.00 83.62 69 GLN A N 1
ATOM 539 C CA . GLN A 1 69 ? 19.654 0.997 -18.637 1.00 83.62 69 GLN A CA 1
ATOM 540 C C . GLN A 1 69 ? 20.920 0.247 -18.229 1.00 83.62 69 GLN A C 1
ATOM 542 O O . GLN A 1 69 ? 21.673 -0.251 -19.069 1.00 83.62 69 GLN A O 1
ATOM 547 N N . LEU A 1 70 ? 21.144 0.151 -16.922 1.00 88.19 70 LEU A N 1
ATOM 548 C CA . LEU A 1 70 ? 22.265 -0.595 -16.371 1.00 88.19 70 LEU A CA 1
ATOM 549 C C . LEU A 1 70 ? 21.885 -2.071 -16.204 1.00 88.19 70 LEU A C 1
ATOM 551 O O . LEU A 1 70 ? 20.765 -2.370 -15.781 1.00 88.19 70 LEU A O 1
ATOM 555 N N . PRO A 1 71 ? 22.820 -3.011 -16.436 1.00 90.56 71 PRO A N 1
ATOM 556 C CA . PRO A 1 71 ? 22.628 -4.390 -16.014 1.00 90.56 71 PRO A CA 1
ATOM 557 C C . PRO A 1 71 ? 22.256 -4.446 -14.521 1.00 90.56 71 PRO A C 1
ATOM 559 O O . PRO A 1 71 ? 22.878 -3.730 -13.728 1.00 90.56 71 PRO A O 1
ATOM 562 N N . PRO A 1 72 ? 21.316 -5.315 -14.094 1.00 93.12 72 PRO A N 1
ATOM 563 C CA . PRO A 1 72 ? 20.853 -5.378 -12.706 1.00 93.12 72 PRO A CA 1
ATOM 564 C C . PRO A 1 72 ? 21.977 -5.383 -11.669 1.00 93.12 72 PRO A C 1
ATOM 566 O O . PRO A 1 72 ? 21.960 -4.622 -10.705 1.00 93.12 72 PRO A O 1
ATOM 569 N N . LYS A 1 73 ? 23.011 -6.199 -11.888 1.00 94.31 73 LYS A N 1
ATOM 570 C CA . LYS A 1 73 ? 24.163 -6.282 -10.985 1.00 94.31 73 LYS A CA 1
ATOM 571 C C . LYS A 1 73 ? 24.864 -4.929 -10.813 1.00 94.31 73 LYS A C 1
ATOM 573 O O . LYS A 1 73 ? 25.185 -4.554 -9.688 1.00 94.31 73 LYS A O 1
ATOM 578 N N . ASP A 1 74 ? 25.085 -4.207 -11.905 1.00 94.88 74 ASP A N 1
ATOM 579 C CA . ASP A 1 74 ? 25.800 -2.929 -11.898 1.00 94.88 74 ASP A CA 1
ATOM 580 C C . ASP A 1 74 ? 24.943 -1.815 -11.302 1.00 94.88 74 ASP A C 1
ATOM 582 O O . ASP A 1 74 ? 25.463 -0.970 -10.577 1.00 94.88 74 ASP A O 1
ATOM 586 N N . PHE A 1 75 ? 23.631 -1.851 -11.544 1.00 95.00 75 PHE A N 1
ATOM 587 C CA . PHE A 1 75 ? 22.666 -0.970 -10.895 1.00 95.00 75 PHE A CA 1
ATOM 588 C C . PHE A 1 75 ? 22.692 -1.151 -9.371 1.00 95.00 75 PHE A C 1
ATOM 590 O O . PHE A 1 75 ? 22.986 -0.213 -8.630 1.00 95.00 75 PHE A O 1
ATOM 597 N N . TRP A 1 76 ? 22.471 -2.378 -8.885 1.00 95.56 76 TRP A N 1
ATOM 598 C CA . TRP A 1 76 ? 22.343 -2.642 -7.450 1.00 95.56 76 TRP A CA 1
ATOM 599 C C . TRP A 1 76 ? 23.652 -2.472 -6.673 1.00 95.56 76 TRP A C 1
ATOM 601 O O . TRP A 1 76 ? 23.621 -2.138 -5.490 1.00 95.56 76 TRP A O 1
ATOM 611 N N . ASN A 1 77 ? 24.810 -2.638 -7.318 1.00 94.62 77 ASN A N 1
ATOM 612 C CA . ASN A 1 77 ? 26.113 -2.391 -6.692 1.00 94.62 77 ASN A CA 1
ATOM 613 C C . ASN A 1 77 ? 26.377 -0.910 -6.374 1.00 94.62 77 ASN A C 1
ATOM 615 O O . ASN A 1 77 ? 27.308 -0.611 -5.627 1.00 94.62 77 ASN A O 1
ATOM 619 N N . ARG A 1 78 ? 25.577 0.020 -6.911 1.00 94.00 78 ARG A N 1
ATOM 620 C CA . ARG A 1 78 ? 25.719 1.460 -6.639 1.00 94.00 78 ARG A CA 1
ATOM 621 C C . ARG A 1 78 ? 25.094 1.894 -5.315 1.00 94.00 78 ARG A C 1
ATOM 623 O O . ARG A 1 78 ? 25.451 2.951 -4.801 1.00 94.00 78 ARG A O 1
ATOM 630 N N . PHE A 1 79 ? 24.203 1.087 -4.743 1.00 93.38 79 PHE A N 1
ATOM 631 C CA . PHE A 1 79 ? 23.562 1.377 -3.463 1.00 93.38 79 PHE A CA 1
ATOM 632 C C . PHE A 1 79 ? 24.387 0.764 -2.341 1.00 93.38 79 PHE A C 1
ATOM 634 O O . PHE A 1 79 ? 24.190 -0.385 -1.955 1.00 93.38 79 PHE A O 1
ATOM 641 N N . VAL A 1 80 ? 25.348 1.526 -1.827 1.00 83.38 80 VAL A N 1
ATOM 642 C CA . VAL A 1 80 ? 26.167 1.111 -0.686 1.00 83.38 80 VAL A CA 1
ATOM 643 C C . VAL A 1 80 ? 25.741 1.937 0.525 1.00 83.38 80 VAL A C 1
ATOM 645 O O . VAL A 1 80 ? 25.976 3.148 0.534 1.00 83.38 80 VAL A O 1
ATOM 648 N N . PRO A 1 81 ? 25.117 1.321 1.545 1.00 81.75 81 PRO A N 1
ATOM 649 C CA . PRO A 1 81 ? 24.825 2.008 2.792 1.00 81.75 81 PRO A CA 1
ATOM 650 C C . PRO A 1 81 ? 26.108 2.613 3.381 1.00 81.75 81 PRO A C 1
ATOM 652 O O . PRO A 1 81 ? 27.146 1.946 3.365 1.00 81.75 81 PRO A O 1
ATOM 655 N N . PRO A 1 82 ? 26.058 3.830 3.950 1.00 75.62 82 PRO A N 1
ATOM 656 C CA . PRO A 1 82 ? 27.236 4.458 4.556 1.00 75.62 82 PRO A CA 1
ATOM 657 C C . PRO A 1 82 ? 27.784 3.647 5.739 1.00 75.62 82 PRO A C 1
ATOM 659 O O . PRO A 1 82 ? 28.976 3.682 6.027 1.00 75.62 82 PRO A O 1
ATOM 662 N N . GLU A 1 83 ? 26.916 2.881 6.401 1.00 82.31 83 GLU A N 1
ATOM 663 C CA . GLU A 1 83 ? 27.251 1.999 7.511 1.00 82.31 83 GLU A CA 1
ATOM 664 C C . GLU A 1 83 ? 26.532 0.664 7.322 1.00 82.31 83 GLU A C 1
ATOM 666 O O . GLU A 1 83 ? 25.355 0.634 6.952 1.00 82.31 83 GLU A O 1
ATOM 671 N N . LYS A 1 84 ? 27.211 -0.450 7.624 1.00 81.88 84 LYS A N 1
ATOM 672 C CA . LYS A 1 84 ? 26.547 -1.756 7.692 1.00 81.88 84 LYS A CA 1
ATOM 673 C C . LYS A 1 84 ? 25.563 -1.752 8.860 1.00 81.88 84 LYS A C 1
ATOM 675 O O . LYS A 1 84 ? 25.966 -1.566 10.004 1.00 81.88 84 LYS A O 1
ATOM 680 N N . ARG A 1 85 ? 24.288 -2.021 8.576 1.00 84.62 85 ARG A N 1
ATOM 681 C CA . ARG A 1 85 ? 23.208 -2.072 9.577 1.00 84.62 85 ARG A CA 1
ATOM 682 C C . ARG A 1 85 ? 22.618 -3.480 9.665 1.00 84.62 85 ARG A C 1
ATOM 684 O O . ARG A 1 85 ? 21.666 -3.772 8.939 1.00 84.62 85 ARG A O 1
ATOM 691 N N . PRO A 1 86 ? 23.218 -4.398 10.447 1.00 83.44 86 PRO A N 1
ATOM 692 C CA . PRO A 1 86 ? 22.670 -5.743 10.575 1.00 83.44 86 PRO A CA 1
ATOM 693 C C . PRO A 1 86 ? 21.229 -5.660 11.082 1.00 83.44 86 PRO A C 1
ATOM 695 O O . PRO A 1 86 ? 20.926 -4.847 11.957 1.00 83.44 86 PRO A O 1
ATOM 698 N N . ARG A 1 87 ? 20.345 -6.488 10.517 1.00 86.44 87 ARG A N 1
ATOM 699 C CA . ARG A 1 87 ? 18.962 -6.577 10.982 1.00 86.44 87 ARG A CA 1
ATOM 700 C C . ARG A 1 87 ? 18.953 -6.961 12.471 1.00 86.44 87 ARG A C 1
ATOM 702 O O . ARG A 1 87 ? 19.676 -7.887 12.844 1.00 86.44 87 ARG A O 1
ATOM 709 N N . PRO A 1 88 ? 18.153 -6.277 13.306 1.00 87.25 88 PRO A N 1
ATOM 710 C CA . PRO A 1 88 ? 17.957 -6.653 14.701 1.00 87.25 88 PRO A CA 1
ATOM 711 C C . PRO A 1 88 ? 17.495 -8.109 14.853 1.00 87.25 88 PRO A C 1
ATOM 713 O O . PRO A 1 88 ? 16.758 -8.612 14.003 1.00 87.25 88 PRO A O 1
ATOM 716 N N . GLU A 1 89 ? 17.874 -8.766 15.954 1.00 85.81 89 GLU A N 1
ATOM 717 C CA . GLU A 1 89 ? 17.436 -10.142 16.262 1.00 85.81 89 GLU A CA 1
ATOM 718 C C . GLU A 1 89 ? 15.908 -10.261 16.344 1.00 85.81 89 GLU A C 1
ATOM 720 O O . GLU A 1 89 ? 15.336 -11.263 15.925 1.00 85.81 89 GLU A O 1
ATOM 725 N N . GLN A 1 90 ? 15.249 -9.215 16.847 1.00 83.38 90 GLN A N 1
ATOM 726 C CA . GLN A 1 90 ? 13.796 -9.082 16.874 1.00 83.38 90 GLN A CA 1
ATOM 727 C C . GLN A 1 90 ? 13.377 -7.810 16.133 1.00 83.38 90 GLN A C 1
ATOM 729 O O . GLN A 1 90 ? 14.023 -6.774 16.319 1.00 83.38 90 GLN A O 1
ATOM 734 N N . PRO A 1 91 ? 12.307 -7.843 15.317 1.00 84.19 91 PRO A N 1
ATOM 735 C CA . PRO A 1 91 ? 11.809 -6.649 14.646 1.00 84.19 91 PRO A CA 1
ATOM 736 C C . PRO A 1 91 ? 11.494 -5.532 15.645 1.00 84.19 91 PRO A C 1
ATOM 738 O O . PRO A 1 91 ? 10.835 -5.752 16.661 1.00 84.19 91 PRO A O 1
ATOM 741 N N . VAL A 1 92 ? 11.941 -4.311 15.349 1.00 86.88 92 VAL A N 1
ATOM 742 C CA . VAL A 1 92 ? 11.583 -3.147 16.172 1.00 86.88 92 VAL A CA 1
ATOM 743 C C . VAL A 1 92 ? 10.110 -2.822 15.952 1.00 86.88 92 VAL A C 1
ATOM 745 O O . VAL A 1 92 ? 9.631 -2.831 14.817 1.00 86.88 92 VAL A O 1
ATOM 748 N N . ASN A 1 93 ? 9.391 -2.489 17.026 1.00 84.50 93 ASN A N 1
ATOM 749 C CA . ASN A 1 93 ? 7.991 -2.095 16.923 1.00 84.50 93 ASN A CA 1
ATOM 750 C C . ASN A 1 93 ? 7.840 -0.779 16.131 1.00 84.50 93 ASN A C 1
ATOM 752 O O . ASN A 1 93 ? 8.240 0.276 16.636 1.00 84.50 93 ASN A O 1
ATOM 756 N N . PRO A 1 94 ? 7.207 -0.783 14.946 1.00 83.38 94 PRO A N 1
ATOM 757 C CA . PRO A 1 94 ? 6.985 0.434 14.163 1.00 83.38 94 PRO A CA 1
ATOM 758 C C . PRO A 1 94 ? 6.106 1.457 14.892 1.00 83.38 94 PRO A C 1
ATOM 760 O O . PRO A 1 94 ? 6.266 2.656 14.695 1.00 83.38 94 PRO A O 1
ATOM 763 N N . TRP A 1 95 ? 5.243 1.026 15.815 1.00 82.25 95 TRP A N 1
ATOM 764 C CA . TRP A 1 95 ? 4.444 1.938 16.630 1.00 82.25 95 TRP A CA 1
ATOM 765 C C . TRP A 1 95 ? 5.271 2.743 17.635 1.00 82.25 95 TRP A C 1
ATOM 767 O O . TRP A 1 95 ? 4.732 3.643 18.273 1.00 82.25 95 TRP A O 1
ATOM 777 N N . THR A 1 96 ? 6.570 2.478 17.800 1.00 83.81 96 THR A N 1
ATOM 778 C CA . THR A 1 96 ? 7.451 3.374 18.569 1.00 83.81 96 THR A CA 1
ATOM 779 C C . THR A 1 96 ? 7.688 4.714 17.864 1.00 83.81 96 THR A C 1
ATOM 781 O O . THR A 1 96 ? 7.960 5.704 18.545 1.00 83.81 96 THR A O 1
ATOM 784 N N . GLU A 1 97 ? 7.460 4.798 16.550 1.00 86.19 97 GLU A N 1
ATOM 785 C CA . GLU A 1 97 ? 7.592 6.021 15.758 1.00 86.19 97 GLU A CA 1
ATOM 786 C C . GLU A 1 97 ? 6.324 6.902 15.867 1.00 86.19 97 GLU A C 1
ATOM 788 O O . GLU A 1 97 ? 5.231 6.460 15.488 1.00 86.19 97 GLU A O 1
ATOM 793 N N . PRO A 1 98 ? 6.418 8.150 16.382 1.00 83.06 98 PRO A N 1
ATOM 794 C CA . PRO A 1 98 ? 5.275 9.058 16.494 1.00 83.06 98 PRO A CA 1
ATOM 795 C C . PRO A 1 98 ? 4.494 9.275 15.194 1.00 83.06 98 PRO A C 1
ATOM 797 O O . PRO A 1 98 ? 3.265 9.319 15.247 1.00 83.06 98 PRO A O 1
ATOM 800 N N . ALA A 1 99 ? 5.170 9.374 14.044 1.00 81.75 99 ALA A N 1
ATOM 801 C CA . ALA A 1 99 ? 4.504 9.546 12.750 1.00 81.75 99 ALA A CA 1
ATOM 802 C C . ALA A 1 99 ? 3.602 8.350 12.406 1.00 81.75 99 ALA A C 1
ATOM 804 O O . ALA A 1 99 ? 2.471 8.510 11.957 1.00 81.75 99 ALA A O 1
ATOM 805 N N . ILE A 1 100 ? 4.078 7.135 12.683 1.00 80.38 100 ILE A N 1
ATOM 806 C CA . ILE A 1 100 ? 3.311 5.907 12.469 1.00 80.38 100 ILE A CA 1
ATOM 807 C C . ILE A 1 100 ? 2.111 5.853 13.417 1.00 80.38 100 ILE A C 1
ATOM 809 O O . ILE A 1 100 ? 0.993 5.573 12.984 1.00 80.38 100 ILE A O 1
ATOM 813 N N . ARG A 1 101 ? 2.300 6.190 14.701 1.00 80.19 101 ARG A N 1
ATOM 814 C CA . ARG A 1 101 ? 1.178 6.271 15.652 1.00 80.19 101 ARG A CA 1
ATOM 815 C C . ARG A 1 101 ? 0.159 7.319 15.251 1.00 80.19 101 ARG A C 1
ATOM 817 O O . ARG A 1 101 ? -1.032 7.073 15.404 1.00 80.19 101 ARG A O 1
ATOM 824 N N . SER A 1 102 ? 0.581 8.472 14.736 1.00 76.31 102 SER A N 1
ATOM 825 C CA . SER A 1 102 ? -0.354 9.513 14.303 1.00 76.31 102 SER A CA 1
ATOM 826 C C . SER A 1 102 ? -1.257 9.017 13.169 1.00 76.31 102 SER A C 1
ATOM 828 O O . SER A 1 102 ? -2.378 9.505 13.044 1.00 76.31 102 SER A O 1
ATOM 830 N N . TYR A 1 103 ? -0.821 8.001 12.418 1.00 72.12 103 TYR A N 1
ATOM 831 C CA . TYR A 1 103 ? -1.570 7.291 11.381 1.00 72.12 103 TYR A CA 1
ATOM 832 C C . TYR A 1 103 ? -2.307 6.025 11.890 1.00 72.12 103 TYR A C 1
ATOM 834 O O . TYR A 1 103 ? -2.759 5.212 11.092 1.00 72.12 103 TYR A O 1
ATOM 842 N N . PHE A 1 104 ? -2.480 5.843 13.209 1.00 72.25 104 PHE A N 1
ATOM 843 C CA . PHE A 1 104 ? -3.118 4.656 13.811 1.00 72.25 104 PHE A CA 1
AT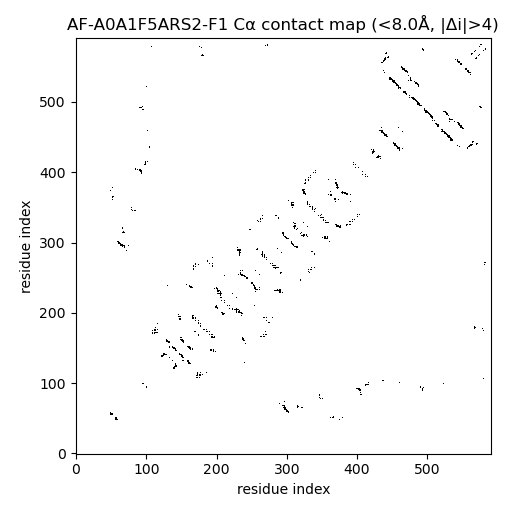OM 844 C C . PHE A 1 104 ? -4.510 4.346 13.248 1.00 72.25 104 PHE A C 1
ATOM 846 O O . PHE A 1 104 ? -4.786 3.223 12.834 1.00 72.25 104 PHE A O 1
ATOM 853 N N . PHE A 1 105 ? -5.372 5.362 13.187 1.00 67.88 105 PHE A N 1
ATOM 854 C CA . PHE A 1 105 ? -6.677 5.292 12.526 1.00 67.88 105 PHE A CA 1
ATOM 855 C C . PHE A 1 105 ? -6.572 5.638 11.034 1.00 67.88 105 PHE A C 1
ATOM 857 O O . PHE A 1 105 ? -7.395 6.394 10.508 1.00 67.88 105 PHE A O 1
ATOM 864 N N . GLY A 1 106 ? -5.519 5.168 10.365 1.00 63.53 106 GLY A N 1
ATOM 865 C CA . GLY A 1 106 ? -5.387 5.240 8.914 1.00 63.53 106 GLY A CA 1
ATOM 866 C C . GLY A 1 106 ? -6.522 4.491 8.209 1.00 63.53 106 GLY A C 1
ATOM 867 O O . GLY A 1 106 ? -7.520 4.096 8.820 1.00 63.53 106 GLY A O 1
ATOM 868 N N . ASN A 1 107 ? -6.387 4.286 6.904 1.00 59.22 107 ASN A N 1
ATOM 869 C CA . ASN A 1 107 ? -7.423 3.640 6.104 1.00 59.22 107 ASN A CA 1
ATOM 870 C C . ASN A 1 107 ? -7.523 2.125 6.395 1.00 59.22 107 ASN A C 1
ATOM 872 O O . ASN A 1 107 ? -7.051 1.309 5.613 1.00 59.22 107 ASN A O 1
ATOM 876 N N . ILE A 1 108 ? -8.113 1.729 7.530 1.00 65.75 108 ILE A N 1
ATOM 877 C CA . ILE A 1 108 ? -8.489 0.330 7.777 1.00 65.75 108 ILE A CA 1
ATOM 878 C C . ILE A 1 108 ? -9.805 0.063 7.039 1.00 65.75 108 ILE A C 1
ATOM 880 O O . ILE A 1 108 ? -10.831 0.640 7.420 1.00 65.75 108 ILE A O 1
ATOM 884 N N . PRO A 1 109 ? -9.821 -0.814 6.020 1.00 73.38 109 PRO A N 1
ATOM 885 C CA . PRO A 1 109 ? -11.001 -1.041 5.198 1.00 73.38 109 PRO A CA 1
ATOM 886 C C . PRO A 1 109 ? -11.958 -2.001 5.919 1.00 73.38 109 PRO A C 1
ATOM 888 O O . PRO A 1 109 ? -12.058 -3.184 5.601 1.00 73.38 109 PRO A O 1
ATOM 891 N N . LEU A 1 110 ? -12.658 -1.504 6.945 1.00 76.81 110 LEU A N 1
ATOM 892 C CA . LEU A 1 110 ? -13.622 -2.288 7.734 1.00 76.81 110 LEU A CA 1
ATOM 893 C C . LEU A 1 110 ? -14.780 -2.843 6.882 1.00 76.81 110 LEU A C 1
ATOM 895 O O . LEU A 1 110 ? -15.457 -3.781 7.298 1.00 76.81 110 LEU A O 1
ATOM 899 N N . ASP A 1 111 ? -15.013 -2.275 5.698 1.00 80.75 111 ASP A N 1
ATOM 900 C CA . ASP A 1 111 ? -15.984 -2.728 4.704 1.00 80.75 111 ASP A CA 1
ATOM 901 C C . ASP A 1 111 ? -15.423 -3.753 3.705 1.00 80.75 111 ASP A C 1
ATOM 903 O O . ASP A 1 111 ? -16.194 -4.295 2.906 1.00 80.75 111 ASP A O 1
ATOM 907 N N . ALA A 1 112 ? -14.126 -4.081 3.776 1.00 84.81 112 ALA A N 1
ATOM 908 C CA . ALA A 1 112 ? -13.486 -5.047 2.888 1.00 84.81 112 ALA A CA 1
ATOM 909 C C . ALA A 1 112 ? -14.204 -6.406 2.838 1.00 84.81 112 ALA A C 1
ATOM 911 O O . ALA A 1 112 ? -14.392 -6.893 1.725 1.00 84.81 112 ALA A O 1
ATOM 912 N N . PRO A 1 113 ? -14.678 -7.017 3.949 1.00 87.75 113 PRO A N 1
ATOM 913 C CA . PRO A 1 113 ? -15.415 -8.281 3.873 1.00 87.75 113 PRO A CA 1
ATOM 914 C C . PRO A 1 113 ? -16.679 -8.178 3.013 1.00 87.75 113 PRO A C 1
ATOM 916 O O . PRO A 1 113 ? -16.830 -8.914 2.045 1.00 87.75 113 PRO A O 1
ATOM 919 N N . ALA A 1 114 ? -17.534 -7.185 3.277 1.00 88.31 114 ALA A N 1
ATOM 920 C CA . ALA A 1 114 ? -18.763 -6.980 2.509 1.00 88.31 114 ALA A CA 1
ATOM 921 C C . ALA A 1 114 ? -18.482 -6.627 1.037 1.00 88.31 114 ALA A C 1
ATOM 923 O O . ALA A 1 114 ? -19.258 -6.946 0.135 1.00 88.31 114 ALA A O 1
ATOM 924 N N . GLN A 1 115 ? -17.374 -5.936 0.767 1.00 88.62 115 GLN A N 1
ATOM 925 C CA . GLN A 1 115 ? -16.924 -5.678 -0.592 1.00 88.62 115 GLN A CA 1
ATOM 926 C C . GLN A 1 115 ? -16.442 -6.962 -1.284 1.00 88.62 115 GLN A C 1
ATOM 928 O O . GLN A 1 115 ? -16.815 -7.190 -2.432 1.00 88.62 115 GLN A O 1
ATOM 933 N N . CYS A 1 116 ? -15.682 -7.805 -0.588 1.00 91.31 116 CYS A N 1
ATOM 934 C CA . CYS A 1 116 ? -15.169 -9.066 -1.110 1.00 91.31 116 CYS A CA 1
ATOM 935 C C . CYS A 1 116 ? -16.267 -10.095 -1.349 1.00 91.31 116 CYS A C 1
ATOM 937 O O . CYS A 1 116 ? -16.228 -10.747 -2.386 1.00 91.31 116 CYS A O 1
ATOM 939 N N . ASP A 1 117 ? -17.260 -10.213 -0.465 1.00 92.88 117 ASP A N 1
ATOM 940 C CA . ASP A 1 117 ? -18.409 -11.099 -0.690 1.00 92.88 117 ASP A CA 1
ATOM 941 C C . ASP A 1 117 ? -19.098 -10.759 -2.027 1.00 92.88 117 ASP A C 1
ATOM 943 O O . ASP A 1 117 ? -19.323 -11.646 -2.846 1.00 92.88 117 ASP A O 1
ATOM 947 N N . ARG A 1 118 ? -19.280 -9.465 -2.344 1.00 91.19 118 ARG A N 1
ATOM 948 C CA . ARG A 1 118 ? -19.794 -9.038 -3.663 1.00 91.19 118 ARG A CA 1
ATOM 949 C C . ARG A 1 118 ? -18.877 -9.419 -4.826 1.00 91.19 118 ARG A C 1
ATOM 951 O O . ARG A 1 118 ? -19.364 -9.664 -5.924 1.00 91.19 118 ARG A O 1
ATOM 958 N N . TYR A 1 119 ? -17.560 -9.439 -4.618 1.00 90.31 119 TYR A N 1
ATOM 959 C CA . TYR A 1 119 ? -16.605 -9.861 -5.648 1.00 90.31 119 TYR A CA 1
ATOM 960 C C . TYR A 1 119 ? -16.597 -11.370 -5.871 1.00 90.31 119 TYR A C 1
ATOM 962 O O . TYR A 1 119 ? -16.415 -11.821 -7.000 1.00 90.31 119 TYR A O 1
ATOM 970 N N . LEU A 1 120 ? -16.816 -12.152 -4.815 1.00 92.50 120 LEU A N 1
ATOM 971 C CA . LEU A 1 120 ? -16.962 -13.602 -4.909 1.00 92.50 120 LEU A CA 1
ATOM 972 C C . LEU A 1 120 ? -18.262 -14.007 -5.624 1.00 92.50 120 LEU A C 1
ATOM 974 O O . LEU A 1 120 ? -18.320 -15.092 -6.197 1.00 92.50 120 LEU A O 1
ATOM 978 N N . GLU A 1 121 ? -19.266 -13.130 -5.631 1.00 94.88 121 GLU A N 1
ATOM 979 C CA . GLU A 1 121 ? -20.554 -13.306 -6.317 1.00 94.88 121 GLU A CA 1
ATOM 980 C C . GLU A 1 121 ? -20.581 -12.758 -7.757 1.00 94.88 121 GLU A C 1
ATOM 982 O O . GLU A 1 121 ? -21.629 -12.788 -8.407 1.00 94.88 121 GLU A O 1
ATOM 987 N N . LEU A 1 122 ? -19.458 -12.247 -8.279 1.00 96.00 122 LEU A N 1
ATOM 988 C CA . LEU A 1 122 ? -19.405 -11.726 -9.647 1.00 96.00 122 LEU A CA 1
ATOM 989 C C . LEU A 1 122 ? -19.804 -12.796 -10.677 1.00 96.00 122 LEU A C 1
ATOM 991 O O . LEU A 1 122 ? -19.453 -13.972 -10.521 1.00 96.00 122 LEU A O 1
ATOM 995 N N . PRO A 1 123 ? -20.489 -12.398 -11.766 1.00 96.25 123 PRO A N 1
ATOM 996 C CA . PRO A 1 123 ? -20.853 -13.324 -12.825 1.00 96.25 123 PRO A CA 1
ATOM 997 C C . PRO A 1 123 ? -19.596 -13.942 -13.435 1.00 96.25 123 PRO A C 1
ATOM 999 O O . PRO A 1 123 ? -18.607 -13.256 -13.716 1.00 96.25 123 PRO A O 1
ATOM 1002 N N . ARG A 1 124 ? -19.657 -15.256 -13.638 1.00 97.06 124 ARG A N 1
ATOM 1003 C CA . ARG A 1 124 ? -18.593 -16.032 -14.263 1.00 97.06 124 ARG A CA 1
ATOM 1004 C C . ARG A 1 124 ? -18.915 -16.217 -15.740 1.00 97.06 124 ARG A C 1
ATOM 1006 O O . ARG A 1 124 ? -19.998 -16.686 -16.089 1.00 97.06 124 ARG A O 1
ATOM 1013 N N . CYS A 1 125 ? -18.000 -15.794 -16.601 1.00 96.88 125 CYS A N 1
ATOM 1014 C CA . CYS A 1 125 ? -18.227 -15.663 -18.035 1.00 96.88 125 CYS A CA 1
ATOM 1015 C C . CYS A 1 125 ? -17.055 -16.250 -18.822 1.00 96.88 125 CYS A C 1
ATOM 1017 O O . CYS A 1 125 ? -15.925 -16.265 -18.345 1.00 96.88 125 CYS A O 1
ATOM 1019 N N . ARG A 1 126 ? -17.315 -16.691 -20.056 1.00 97.56 126 ARG A N 1
ATOM 1020 C CA . ARG A 1 126 ? -16.292 -17.214 -20.976 1.00 97.56 126 ARG A CA 1
ATOM 1021 C C . ARG A 1 126 ? -16.215 -16.367 -22.240 1.00 97.56 126 ARG A C 1
ATOM 1023 O O . ARG A 1 126 ? -17.233 -15.852 -22.704 1.00 97.56 126 ARG A O 1
ATOM 1030 N N . GLY A 1 127 ? -15.025 -16.265 -22.819 1.00 96.12 127 GLY A N 1
ATOM 1031 C CA . GLY A 1 127 ? -14.770 -15.640 -24.110 1.00 96.12 127 GLY A CA 1
ATOM 1032 C C . GLY A 1 127 ? -15.034 -14.140 -24.116 1.00 96.12 127 GLY A C 1
ATOM 1033 O O . GLY A 1 127 ? -15.529 -13.631 -25.121 1.00 96.12 127 GLY A O 1
ATOM 1034 N N . LEU A 1 128 ? -14.799 -13.447 -22.997 1.00 96.69 128 LEU A N 1
ATOM 1035 C CA . LEU A 1 128 ? -14.991 -11.996 -22.891 1.00 96.69 128 LEU A CA 1
ATOM 1036 C C . LEU A 1 128 ? -13.706 -11.186 -23.073 1.00 96.69 128 LEU A C 1
ATOM 1038 O O . LEU A 1 128 ? -13.811 -9.996 -23.343 1.00 96.69 128 LEU A O 1
ATOM 1042 N N . LEU A 1 129 ? -12.525 -11.802 -22.975 1.00 95.69 129 LEU A N 1
ATOM 1043 C CA . LEU A 1 129 ? -11.243 -11.122 -23.172 1.00 95.69 129 LEU A CA 1
ATOM 1044 C C . LEU A 1 129 ? -11.212 -10.348 -24.504 1.00 95.69 129 LEU A C 1
ATOM 1046 O O . LEU A 1 129 ? -11.583 -10.887 -25.547 1.00 95.69 129 LEU A O 1
ATOM 1050 N N . GLY A 1 130 ? -10.823 -9.071 -24.453 1.00 93.81 130 GLY A N 1
ATOM 1051 C CA . GLY A 1 130 ? -10.752 -8.177 -25.614 1.00 93.81 130 GLY A CA 1
ATOM 1052 C C . GLY A 1 130 ? -12.107 -7.719 -26.174 1.00 93.81 130 GLY A C 1
ATOM 1053 O O . GLY A 1 130 ? -12.142 -6.911 -27.100 1.00 93.81 130 GLY A O 1
ATOM 1054 N N . LYS A 1 131 ? -13.242 -8.188 -25.636 1.00 95.81 131 LYS A N 1
ATOM 1055 C CA . LYS A 1 131 ? -14.572 -7.708 -26.045 1.00 95.81 131 LYS A CA 1
ATOM 1056 C C . LYS A 1 131 ? -14.930 -6.404 -25.331 1.00 95.81 131 LYS A C 1
ATOM 1058 O O . LYS A 1 131 ? -14.487 -6.206 -24.199 1.00 95.81 131 LYS A O 1
ATOM 1063 N N . PRO A 1 132 ? -15.771 -5.542 -25.934 1.00 95.75 132 PRO A N 1
ATOM 1064 C CA . PRO A 1 132 ? -16.282 -4.351 -25.263 1.00 95.75 132 PRO A CA 1
ATOM 1065 C C . PRO A 1 132 ? -16.938 -4.689 -23.921 1.00 95.75 132 PRO A C 1
ATOM 1067 O O . PRO A 1 132 ? -17.744 -5.621 -23.835 1.00 95.75 132 PRO A O 1
ATOM 1070 N N . ALA A 1 133 ? -16.601 -3.926 -22.884 1.00 94.31 133 ALA A N 1
ATOM 1071 C CA . ALA A 1 133 ? -17.173 -4.099 -21.561 1.00 94.31 133 ALA A CA 1
ATOM 1072 C C . ALA A 1 133 ? -18.656 -3.710 -21.548 1.00 94.31 133 ALA A C 1
ATOM 1074 O O . ALA A 1 133 ? -19.057 -2.658 -22.052 1.00 94.31 133 ALA A O 1
ATOM 1075 N N . MET A 1 134 ? -19.488 -4.569 -20.961 1.00 93.25 134 MET A N 1
ATOM 1076 C CA . MET A 1 134 ? -20.924 -4.324 -20.842 1.00 93.25 134 MET A CA 1
ATOM 1077 C C . MET A 1 134 ? -21.206 -3.452 -19.620 1.00 93.25 134 MET A C 1
ATOM 1079 O O . MET A 1 134 ? -20.663 -3.687 -18.539 1.00 93.25 134 MET A O 1
ATOM 1083 N N . LYS A 1 135 ? -22.104 -2.471 -19.766 1.00 89.38 135 LYS A N 1
ATOM 1084 C CA . LYS A 1 135 ? -22.467 -1.545 -18.679 1.00 89.38 135 LYS A CA 1
ATOM 1085 C C . LYS A 1 135 ? -23.113 -2.262 -17.497 1.00 89.38 135 LYS A C 1
ATOM 1087 O O . LYS A 1 135 ? -22.941 -1.840 -16.357 1.00 89.38 135 LYS A O 1
ATOM 1092 N N . GLU A 1 136 ? -23.861 -3.324 -17.771 1.00 90.50 136 GLU A N 1
ATOM 1093 C CA . GLU A 1 136 ? -24.558 -4.127 -16.771 1.00 90.50 136 GLU A CA 1
ATOM 1094 C C . GLU A 1 136 ? -23.579 -4.972 -15.947 1.00 90.50 136 GLU A C 1
ATOM 1096 O O . GLU A 1 136 ? -23.818 -5.182 -14.758 1.00 90.50 136 GLU A O 1
ATOM 1101 N N . TRP A 1 137 ? -22.465 -5.408 -16.550 1.00 90.00 137 TRP A N 1
ATOM 1102 C CA . TRP A 1 137 ? -21.442 -6.254 -15.925 1.00 90.00 137 TRP A CA 1
ATOM 1103 C C . TRP A 1 137 ? -20.044 -5.629 -16.049 1.00 90.00 137 TRP A C 1
ATOM 1105 O O . TRP A 1 137 ? -19.177 -6.180 -16.724 1.00 90.00 137 TRP A O 1
ATOM 1115 N N . PRO A 1 138 ? -19.773 -4.495 -15.381 1.00 91.06 138 PRO A N 1
ATOM 1116 C CA . PRO A 1 138 ? -18.482 -3.809 -15.495 1.00 91.06 138 PRO A CA 1
ATOM 1117 C C . PRO A 1 138 ? -17.307 -4.629 -14.932 1.00 91.06 138 PRO A C 1
ATOM 1119 O O . PRO A 1 138 ? -16.149 -4.337 -15.217 1.00 91.06 138 PRO A O 1
ATOM 1122 N N . LEU A 1 139 ? -17.605 -5.649 -14.123 1.00 95.31 139 LEU A N 1
ATOM 1123 C CA . LEU A 1 139 ? -16.662 -6.604 -13.554 1.00 95.31 139 LEU A CA 1
ATOM 1124 C C . LEU A 1 139 ? -17.216 -8.015 -13.777 1.00 95.31 139 LEU A C 1
ATOM 1126 O O . LEU A 1 139 ? -18.387 -8.267 -13.487 1.00 95.31 139 LEU A O 1
ATOM 1130 N N . VAL A 1 140 ? -16.378 -8.933 -14.252 1.00 97.06 140 VAL A N 1
ATOM 1131 C CA . VAL A 1 140 ? -16.728 -10.349 -14.464 1.00 97.06 140 VAL A CA 1
ATOM 1132 C C . VAL A 1 140 ? -15.555 -11.238 -14.069 1.00 97.06 140 VAL A C 1
ATOM 1134 O O . VAL A 1 140 ? -14.407 -10.805 -14.126 1.00 97.06 140 VAL A O 1
ATOM 1137 N N . VAL A 1 141 ? -15.815 -12.487 -13.695 1.00 97.69 141 VAL A N 1
ATOM 1138 C CA . VAL A 1 141 ? -14.768 -13.504 -13.513 1.00 97.69 141 VAL A CA 1
ATOM 1139 C C . VAL A 1 141 ? -14.616 -14.286 -14.817 1.00 97.69 141 VAL A C 1
ATOM 1141 O O . VAL A 1 141 ? -15.605 -14.798 -15.340 1.00 97.69 141 VAL A O 1
ATOM 1144 N N . ALA A 1 142 ? -13.396 -14.377 -15.347 1.00 97.44 142 ALA A N 1
ATOM 1145 C CA . ALA A 1 142 ? -13.118 -15.167 -16.546 1.00 97.44 142 ALA A CA 1
ATOM 1146 C C . ALA A 1 142 ? -13.016 -16.659 -16.214 1.00 97.44 142 ALA A C 1
ATOM 1148 O O . ALA A 1 142 ? -12.091 -17.073 -15.527 1.00 97.44 142 ALA A O 1
ATOM 1149 N N . ASP A 1 143 ? -13.930 -17.480 -16.721 1.00 96.69 143 ASP A N 1
ATOM 1150 C CA . ASP A 1 143 ? -13.925 -18.935 -16.499 1.00 96.69 143 ASP A CA 1
ATOM 1151 C C . ASP A 1 143 ? -12.998 -19.708 -17.436 1.00 96.69 143 ASP A C 1
ATOM 1153 O O . ASP A 1 143 ? -12.734 -20.891 -17.225 1.00 96.69 143 ASP A O 1
ATOM 1157 N N . ASP A 1 144 ? -12.531 -19.054 -18.490 1.00 97.38 144 ASP A N 1
ATOM 1158 C CA . ASP A 1 144 ? -11.694 -19.618 -19.540 1.00 97.38 144 ASP A CA 1
ATOM 1159 C C . ASP A 1 144 ? -10.229 -19.172 -19.470 1.00 97.38 144 ASP A C 1
ATOM 1161 O O . ASP A 1 144 ? -9.428 -19.644 -20.272 1.00 97.38 144 ASP A O 1
ATOM 1165 N N . ILE A 1 145 ? -9.866 -18.325 -18.502 1.00 97.69 145 ILE A N 1
ATOM 1166 C CA . ILE A 1 145 ? -8.480 -17.923 -18.235 1.00 97.69 145 ILE A CA 1
ATOM 1167 C C . ILE A 1 145 ? -7.996 -18.605 -16.942 1.00 97.69 145 ILE A C 1
ATOM 1169 O O . ILE A 1 145 ? -8.729 -18.587 -15.943 1.00 97.69 145 ILE A O 1
ATOM 1173 N N . PRO A 1 146 ? -6.782 -19.197 -16.917 1.00 97.50 146 PRO A N 1
ATOM 1174 C CA . PRO A 1 146 ? -6.212 -19.794 -15.711 1.00 97.50 146 PRO A CA 1
ATOM 1175 C C . PRO A 1 146 ? -6.287 -18.870 -14.492 1.00 97.50 146 PRO A C 1
ATOM 1177 O O . PRO A 1 146 ? -6.077 -17.664 -14.597 1.00 97.50 146 PRO A O 1
ATOM 1180 N N . HIS A 1 147 ? -6.593 -19.452 -13.328 1.00 97.31 147 HIS A N 1
ATOM 1181 C CA . HIS A 1 147 ? -6.749 -18.746 -12.046 1.00 97.31 147 HIS A CA 1
ATOM 1182 C C . HIS A 1 147 ? -7.887 -17.708 -11.997 1.00 97.31 147 HIS A C 1
ATOM 1184 O O . HIS A 1 147 ? -8.011 -16.920 -11.057 1.00 97.31 147 HIS A O 1
ATOM 1190 N N . PHE A 1 148 ? -8.780 -17.750 -12.984 1.00 97.19 148 PHE A N 1
ATOM 1191 C CA . PHE A 1 148 ? -10.047 -17.034 -12.996 1.00 97.19 148 PHE A CA 1
ATOM 1192 C C . PHE A 1 148 ? -9.919 -15.532 -12.694 1.00 97.19 148 PHE A C 1
ATOM 1194 O O . PHE A 1 148 ? -10.545 -15.069 -11.741 1.00 97.19 148 PHE A O 1
ATOM 1201 N N . PRO A 1 149 ? -9.099 -14.738 -13.401 1.00 96.81 149 PRO A N 1
ATOM 1202 C CA . PRO A 1 149 ? -8.930 -13.321 -13.085 1.00 96.81 149 PRO A CA 1
ATOM 1203 C C . PRO A 1 149 ? -10.250 -12.541 -13.203 1.00 96.81 149 PRO A C 1
ATOM 1205 O O . PRO A 1 149 ? -11.189 -12.956 -13.890 1.00 96.81 149 PRO A O 1
ATOM 1208 N N . ILE A 1 150 ? -10.323 -11.383 -12.540 1.00 96.25 150 ILE A N 1
ATOM 1209 C CA . ILE A 1 150 ? -11.416 -10.429 -12.773 1.00 96.25 150 ILE A CA 1
ATOM 1210 C C . ILE A 1 150 ? -11.097 -9.620 -14.031 1.00 96.25 150 ILE A C 1
ATOM 1212 O O . ILE A 1 150 ? -10.059 -8.958 -14.095 1.00 96.25 150 ILE A O 1
ATOM 1216 N N . LEU A 1 151 ? -12.006 -9.635 -15.005 1.00 96.12 151 LEU A N 1
ATOM 1217 C CA . LEU A 1 151 ? -11.924 -8.781 -16.183 1.00 96.12 151 LEU A CA 1
ATOM 1218 C C . LEU A 1 151 ? -12.707 -7.493 -15.974 1.00 96.12 151 LEU A C 1
ATOM 1220 O O . LEU A 1 151 ? -13.808 -7.501 -15.414 1.00 96.12 151 LEU A O 1
ATOM 1224 N N . ARG A 1 152 ? -12.148 -6.396 -16.482 1.00 94.31 152 ARG A N 1
ATOM 1225 C CA . ARG A 1 152 ? -12.781 -5.076 -16.499 1.00 94.31 152 ARG A CA 1
ATOM 1226 C C . ARG A 1 152 ? -12.172 -4.177 -17.569 1.00 94.31 152 ARG A C 1
ATOM 1228 O O . ARG A 1 152 ? -11.067 -4.444 -18.046 1.00 94.31 152 ARG A O 1
ATOM 1235 N N . ASP A 1 153 ? -12.875 -3.101 -17.889 1.00 92.38 153 ASP A N 1
ATOM 1236 C CA . ASP A 1 153 ? -12.325 -2.016 -18.693 1.00 92.38 153 ASP A CA 1
ATOM 1237 C C . ASP A 1 153 ? -11.364 -1.128 -17.884 1.00 92.38 153 ASP A C 1
ATOM 1239 O O . ASP A 1 153 ? -11.264 -1.200 -16.647 1.00 92.38 153 ASP A O 1
ATOM 1243 N N . HIS A 1 154 ? -10.637 -0.291 -18.621 1.00 87.69 154 HIS A N 1
ATOM 1244 C CA . HIS A 1 154 ? -9.837 0.806 -18.085 1.00 87.69 154 HIS A CA 1
ATOM 1245 C C . HIS A 1 154 ? -10.575 2.158 -18.176 1.00 87.69 154 HIS A C 1
ATOM 1247 O O . HIS A 1 154 ? -10.065 3.186 -17.730 1.00 87.69 154 HIS A O 1
ATOM 1253 N N . GLY A 1 155 ? -11.776 2.183 -18.759 1.00 85.06 155 GLY A N 1
ATOM 1254 C CA . GLY A 1 155 ? -12.540 3.403 -18.997 1.00 85.06 155 GLY A CA 1
ATOM 1255 C C . GLY A 1 155 ? -11.987 4.177 -20.191 1.00 85.06 155 GLY A C 1
ATOM 1256 O O . GLY A 1 155 ? -12.149 3.754 -21.330 1.00 85.06 155 GLY A O 1
ATOM 1257 N N . GLU A 1 156 ? -11.340 5.314 -19.934 1.00 80.44 156 GLU A N 1
ATOM 1258 C CA . GLU A 1 156 ? -10.960 6.293 -20.969 1.00 80.44 156 GLU A CA 1
ATOM 1259 C C . GLU A 1 156 ? -9.885 5.796 -21.945 1.00 80.44 156 GLU A C 1
ATOM 1261 O O . GLU A 1 156 ? -9.816 6.273 -23.074 1.00 80.44 156 GLU A O 1
ATOM 1266 N N . PHE A 1 157 ? -9.071 4.823 -21.530 1.00 83.69 157 PHE A N 1
ATOM 1267 C CA . PHE A 1 157 ? -7.956 4.317 -22.333 1.00 83.69 157 PHE A CA 1
ATOM 1268 C C . PHE A 1 157 ? -8.282 3.034 -23.100 1.00 83.69 157 PHE A C 1
ATOM 1270 O O . PHE A 1 157 ? -7.799 2.820 -24.206 1.00 83.69 157 PHE A O 1
ATOM 1277 N N . SER A 1 158 ? -9.114 2.180 -22.509 1.00 89.19 158 SER A N 1
ATOM 1278 C CA . SER A 1 158 ? -9.540 0.922 -23.105 1.00 89.19 158 SER A CA 1
ATOM 1279 C C . SER A 1 158 ? -10.916 0.555 -22.564 1.00 89.19 158 SER A C 1
ATOM 1281 O O . SER A 1 158 ? -11.107 0.425 -21.352 1.00 89.19 158 SER A O 1
ATOM 1283 N N . GLY A 1 159 ? -11.872 0.396 -23.481 1.00 92.56 159 GLY A N 1
ATOM 1284 C CA . GLY A 1 159 ? -13.248 -0.014 -23.197 1.00 92.56 159 GLY A CA 1
ATOM 1285 C C . GLY A 1 159 ? -13.460 -1.528 -23.255 1.00 92.56 159 GLY A C 1
ATOM 1286 O O . GLY A 1 159 ? -14.606 -1.970 -23.339 1.00 92.56 159 GLY A O 1
ATOM 1287 N N . THR A 1 160 ? -12.390 -2.327 -23.285 1.00 94.44 160 THR A N 1
ATOM 1288 C CA . THR A 1 160 ? -12.444 -3.786 -23.442 1.00 94.44 160 THR A CA 1
ATOM 1289 C C . THR A 1 160 ? -12.153 -4.523 -22.140 1.00 94.44 160 THR A C 1
ATOM 1291 O O . THR A 1 160 ? -11.406 -4.056 -21.280 1.00 94.44 160 THR A O 1
ATOM 1294 N N . TYR A 1 161 ? -12.758 -5.701 -21.980 1.00 95.75 161 TYR A N 1
ATOM 1295 C CA . TYR A 1 161 ? -12.476 -6.593 -20.861 1.00 95.75 161 TYR A CA 1
ATOM 1296 C C . TYR A 1 161 ? -11.039 -7.111 -20.928 1.00 95.75 161 TYR A C 1
ATOM 1298 O O . TYR A 1 161 ? -10.666 -7.816 -21.866 1.00 95.75 161 TYR A O 1
ATOM 1306 N N . TYR A 1 162 ? -10.276 -6.834 -19.875 1.00 95.69 162 TYR A N 1
ATOM 1307 C CA . TYR A 1 162 ? -8.909 -7.315 -19.695 1.00 95.69 162 TYR A CA 1
ATOM 1308 C C . TYR A 1 162 ? -8.662 -7.669 -18.219 1.00 95.69 162 TYR A C 1
ATOM 1310 O O . TYR A 1 162 ? -9.310 -7.067 -17.349 1.00 95.69 162 TYR A O 1
ATOM 1318 N N . PRO A 1 163 ? -7.783 -8.637 -17.891 1.00 94.31 163 PRO A N 1
ATOM 1319 C CA . PRO A 1 163 ? -7.427 -8.927 -16.507 1.00 94.31 163 PRO A CA 1
ATOM 1320 C C . PRO A 1 163 ? -6.620 -7.767 -15.924 1.00 94.31 163 PRO A C 1
ATOM 1322 O O . PRO A 1 163 ? -5.495 -7.510 -16.335 1.00 94.31 163 PRO A O 1
ATOM 1325 N N . ARG A 1 164 ? -7.199 -7.044 -14.962 1.00 89.44 164 ARG A N 1
ATOM 1326 C CA . ARG A 1 164 ? -6.574 -5.836 -14.399 1.00 89.44 164 ARG A CA 1
ATOM 1327 C C . ARG A 1 164 ? -6.621 -5.821 -12.884 1.00 89.44 164 ARG A C 1
ATOM 1329 O O . ARG A 1 164 ? -7.653 -6.138 -12.286 1.00 89.44 164 ARG A O 1
ATOM 1336 N N . ARG A 1 165 ? -5.545 -5.311 -12.279 1.00 87.81 165 ARG A N 1
ATOM 1337 C CA . ARG A 1 165 ? -5.479 -4.964 -10.848 1.00 87.81 165 ARG A CA 1
ATOM 1338 C C . ARG A 1 165 ? -5.528 -6.166 -9.890 1.00 87.81 165 ARG A C 1
ATOM 1340 O O . ARG A 1 165 ? -6.016 -6.029 -8.773 1.00 87.81 165 ARG A O 1
ATOM 1347 N N . MET A 1 166 ? -5.016 -7.338 -10.291 1.00 93.12 166 MET A N 1
ATOM 1348 C CA . MET A 1 166 ? -4.983 -8.522 -9.408 1.00 93.12 166 MET A CA 1
ATOM 1349 C C . MET A 1 166 ? -4.219 -8.262 -8.102 1.00 93.12 166 MET A C 1
ATOM 1351 O O . MET A 1 166 ? -4.697 -8.649 -7.036 1.00 93.12 166 MET A O 1
ATOM 1355 N N . GLY A 1 167 ? -3.090 -7.547 -8.162 1.00 90.88 167 GLY A N 1
ATOM 1356 C CA . GLY A 1 167 ? -2.344 -7.152 -6.963 1.00 90.88 167 GLY A CA 1
ATOM 1357 C C . GLY A 1 167 ? -3.146 -6.233 -6.036 1.00 90.88 167 GLY A C 1
ATOM 1358 O O . GLY A 1 167 ? -3.167 -6.447 -4.825 1.00 90.88 167 GLY A O 1
ATOM 1359 N N . ASP A 1 168 ? -3.886 -5.278 -6.595 1.00 88.62 168 ASP A N 1
ATOM 1360 C CA . ASP A 1 168 ? -4.709 -4.343 -5.821 1.00 88.62 168 ASP A CA 1
ATOM 1361 C C . ASP A 1 168 ? -5.852 -5.075 -5.114 1.00 88.62 168 ASP A C 1
ATOM 1363 O O . ASP A 1 168 ? -6.137 -4.812 -3.951 1.00 88.62 168 ASP A O 1
ATOM 1367 N N . TRP A 1 169 ? -6.473 -6.067 -5.764 1.00 90.94 169 TRP A N 1
ATOM 1368 C CA . TRP A 1 169 ? -7.489 -6.889 -5.106 1.00 90.94 169 TRP A CA 1
ATOM 1369 C C . TRP A 1 169 ? -6.929 -7.667 -3.910 1.00 90.94 169 TRP A C 1
ATOM 1371 O O . TRP A 1 169 ? -7.631 -7.831 -2.911 1.00 90.94 169 TRP A O 1
ATOM 1381 N N . ILE A 1 170 ? -5.676 -8.127 -3.981 1.00 92.31 170 ILE A N 1
ATOM 1382 C CA . ILE A 1 170 ? -4.991 -8.770 -2.850 1.00 92.31 170 ILE A CA 1
ATOM 1383 C C . ILE A 1 170 ? -4.721 -7.751 -1.733 1.00 92.31 170 ILE A C 1
ATOM 1385 O O . ILE A 1 170 ? -4.928 -8.060 -0.557 1.00 92.31 170 ILE A O 1
ATOM 1389 N N . LEU A 1 171 ? -4.254 -6.548 -2.074 1.00 86.56 171 LEU A N 1
ATOM 1390 C CA . LEU A 1 171 ? -3.837 -5.539 -1.099 1.00 86.56 171 LEU A CA 1
ATOM 1391 C C . LEU A 1 171 ? -5.001 -4.812 -0.422 1.00 86.56 171 LEU A C 1
ATOM 1393 O O . LEU A 1 171 ? -4.984 -4.673 0.802 1.00 86.56 171 LEU A O 1
ATOM 1397 N N . ASP A 1 172 ? -6.003 -4.405 -1.194 1.00 83.00 172 ASP A N 1
ATOM 1398 C CA . ASP A 1 172 ? -7.016 -3.438 -0.762 1.00 83.00 172 ASP A CA 1
ATOM 1399 C C . ASP A 1 172 ? -8.343 -4.098 -0.378 1.00 83.00 172 ASP A C 1
ATOM 1401 O O . ASP A 1 172 ? -9.143 -3.507 0.345 1.00 83.00 172 ASP A O 1
ATOM 1405 N N . ALA A 1 173 ? -8.585 -5.330 -0.839 1.00 87.94 173 ALA A N 1
ATOM 1406 C CA . ALA A 1 173 ? -9.847 -6.031 -0.620 1.00 87.94 173 ALA A CA 1
ATOM 1407 C C . ALA A 1 173 ? -9.648 -7.367 0.111 1.00 87.94 173 ALA A C 1
ATOM 1409 O O . ALA A 1 173 ? -9.953 -7.485 1.299 1.00 87.94 173 ALA A O 1
ATOM 1410 N N . LEU A 1 174 ? -9.114 -8.380 -0.573 1.00 91.44 174 LEU A N 1
ATOM 1411 C CA . LEU A 1 174 ? -9.107 -9.761 -0.085 1.00 91.44 174 LEU A CA 1
ATOM 1412 C C . LEU A 1 174 ? -8.171 -9.964 1.104 1.00 91.44 174 LEU A C 1
ATOM 1414 O O . LEU A 1 174 ? -8.545 -10.637 2.060 1.00 91.44 174 LEU A O 1
ATOM 1418 N N . GLY A 1 175 ? -6.971 -9.378 1.070 1.00 88.69 175 GLY A N 1
ATOM 1419 C CA . GLY A 1 175 ? -6.022 -9.445 2.180 1.00 88.69 175 GLY A CA 1
ATOM 1420 C C . GLY A 1 175 ? -6.607 -8.859 3.466 1.00 88.69 175 GLY A C 1
ATOM 1421 O O . GLY A 1 175 ? -6.671 -9.573 4.468 1.00 88.69 175 GLY A O 1
ATOM 1422 N N . PRO A 1 176 ? -7.099 -7.607 3.452 1.00 85.06 176 PRO A N 1
ATOM 1423 C CA . PRO A 1 176 ? -7.789 -7.035 4.599 1.00 85.06 176 PRO A CA 1
ATOM 1424 C C . PRO A 1 176 ? -9.010 -7.850 5.034 1.00 85.06 176 PRO A C 1
ATOM 1426 O O . PRO A 1 176 ? -9.161 -8.107 6.225 1.00 85.06 176 PRO A O 1
ATOM 1429 N N . ALA A 1 177 ? -9.843 -8.333 4.105 1.00 88.19 177 ALA A N 1
ATOM 1430 C CA . ALA A 1 177 ? -10.990 -9.173 4.446 1.00 88.19 177 ALA A CA 1
ATOM 1431 C C . ALA A 1 177 ? -10.572 -10.477 5.148 1.00 88.19 177 ALA A C 1
ATOM 1433 O O . ALA A 1 177 ? -11.175 -10.853 6.155 1.00 88.19 177 ALA A O 1
ATOM 1434 N N . PHE A 1 178 ? -9.510 -11.137 4.679 1.00 89.06 178 PHE A N 1
ATOM 1435 C CA . PHE A 1 178 ? -8.956 -12.330 5.315 1.00 89.06 178 PHE A CA 1
ATOM 1436 C C . PHE A 1 178 ? -8.375 -12.029 6.700 1.00 89.06 178 PHE A C 1
ATOM 1438 O O . PHE A 1 178 ? -8.666 -12.751 7.648 1.00 89.06 178 PHE A O 1
ATOM 1445 N N . ILE A 1 179 ? -7.624 -10.937 6.865 1.00 81.75 179 ILE A N 1
ATOM 1446 C CA . ILE A 1 179 ? -7.103 -10.522 8.179 1.00 81.75 179 ILE A CA 1
ATOM 1447 C C . ILE A 1 179 ? -8.254 -10.251 9.153 1.00 81.75 179 ILE A C 1
ATOM 1449 O O . ILE A 1 179 ? -8.220 -10.696 10.300 1.00 81.75 179 ILE A O 1
ATOM 1453 N N . LEU A 1 180 ? -9.291 -9.556 8.683 1.00 81.44 180 LEU A N 1
ATOM 1454 C CA . LEU A 1 180 ? -10.436 -9.158 9.491 1.00 81.44 180 LEU A CA 1
ATOM 1455 C C . LEU A 1 180 ? -11.385 -10.310 9.814 1.00 81.44 180 LEU A C 1
ATOM 1457 O O . LEU A 1 180 ? -12.116 -10.188 10.781 1.00 81.44 180 LEU A O 1
ATOM 1461 N N . THR A 1 181 ? -11.422 -11.407 9.061 1.00 84.38 181 THR A N 1
ATOM 1462 C CA . THR A 1 181 ? -12.432 -12.472 9.269 1.00 84.38 181 THR A CA 1
ATOM 1463 C C . THR A 1 181 ? -11.822 -13.846 9.493 1.00 84.38 181 THR A C 1
ATOM 1465 O O . THR A 1 181 ? -12.346 -14.650 10.260 1.00 84.38 181 THR A O 1
ATOM 1468 N N . GLY A 1 182 ? -10.689 -14.124 8.853 1.00 86.19 182 GLY A N 1
ATOM 1469 C CA . GLY A 1 182 ? -10.137 -15.463 8.745 1.00 86.19 182 GLY A CA 1
ATOM 1470 C C . GLY A 1 182 ? -10.820 -16.372 7.751 1.00 86.19 182 GLY A C 1
ATOM 1471 O O . GLY A 1 182 ? -10.576 -17.573 7.804 1.00 86.19 182 GLY A O 1
ATOM 1472 N N . ASP A 1 183 ? -11.716 -15.847 6.919 1.00 90.00 183 ASP A N 1
ATOM 1473 C CA . ASP A 1 183 ? -12.477 -16.676 6.001 1.00 90.00 183 ASP A CA 1
ATOM 1474 C C . ASP A 1 183 ? -11.579 -17.208 4.875 1.00 90.00 183 ASP A C 1
ATOM 1476 O O . ASP A 1 183 ? -11.076 -16.467 4.027 1.00 90.00 183 ASP A O 1
ATOM 1480 N N . GLU A 1 184 ? -11.415 -18.527 4.853 1.00 95.50 184 GLU A N 1
ATOM 1481 C CA . GLU A 1 184 ? -10.620 -19.274 3.878 1.00 95.50 184 GLU A CA 1
ATOM 1482 C C . GLU A 1 184 ? -11.068 -19.062 2.420 1.00 95.50 184 GLU A C 1
ATOM 1484 O O . GLU A 1 184 ? -10.295 -19.310 1.493 1.00 95.50 184 GLU A O 1
ATOM 1489 N N . ARG A 1 185 ? -12.303 -18.595 2.175 1.00 96.62 185 ARG A N 1
ATOM 1490 C CA . ARG A 1 185 ? -12.749 -18.191 0.830 1.00 96.62 185 ARG A CA 1
ATOM 1491 C C . ARG A 1 185 ? -11.891 -17.050 0.283 1.00 96.62 185 ARG A C 1
ATOM 1493 O O . ARG A 1 185 ? -11.513 -17.092 -0.887 1.00 96.62 185 ARG A O 1
ATOM 1500 N N . TYR A 1 186 ? -11.546 -16.072 1.121 1.00 94.94 186 TYR A N 1
ATOM 1501 C CA . TYR A 1 186 ? -10.674 -14.966 0.729 1.00 94.94 186 TYR A CA 1
ATOM 1502 C C . TYR A 1 186 ? -9.242 -15.443 0.511 1.00 94.94 186 TYR A C 1
ATOM 1504 O O . TYR A 1 186 ? -8.629 -15.051 -0.477 1.00 94.94 186 TYR A O 1
ATOM 1512 N N . LEU A 1 187 ? -8.736 -16.346 1.361 1.00 94.94 187 LEU A N 1
ATOM 1513 C CA . LEU A 1 187 ? -7.394 -16.911 1.196 1.00 94.94 187 LEU A CA 1
ATOM 1514 C C . LEU A 1 187 ? -7.236 -17.648 -0.137 1.00 94.94 187 LEU A C 1
ATOM 1516 O O . LEU A 1 187 ? -6.279 -17.397 -0.868 1.00 94.94 187 LEU A O 1
ATOM 1520 N N . ARG A 1 188 ? -8.199 -18.509 -0.491 1.00 97.38 188 ARG A N 1
ATOM 1521 C CA . ARG A 1 188 ? -8.201 -19.186 -1.798 1.00 97.38 188 ARG A CA 1
ATOM 1522 C C . ARG A 1 188 ? -8.167 -18.185 -2.946 1.00 97.38 188 ARG A C 1
ATOM 1524 O O . ARG A 1 188 ? -7.407 -18.365 -3.889 1.00 97.38 188 ARG A O 1
ATOM 1531 N N . ARG A 1 189 ? -8.931 -17.096 -2.835 1.00 97.31 189 ARG A N 1
ATOM 1532 C CA . ARG A 1 189 ? -8.971 -16.080 -3.884 1.00 97.31 189 ARG A CA 1
ATOM 1533 C C . ARG A 1 189 ? -7.686 -15.255 -3.987 1.00 97.31 189 ARG A C 1
ATOM 1535 O O . ARG A 1 189 ? -7.308 -14.866 -5.087 1.00 97.31 189 ARG A O 1
ATOM 1542 N N . ILE A 1 190 ? -7.001 -15.016 -2.869 1.00 96.88 190 ILE A N 1
ATOM 1543 C CA . ILE A 1 190 ? -5.660 -14.415 -2.869 1.00 96.88 190 ILE A CA 1
ATOM 1544 C C . ILE A 1 190 ? -4.679 -15.317 -3.616 1.00 96.88 190 ILE A C 1
ATOM 1546 O O . ILE A 1 190 ? -3.913 -14.813 -4.432 1.00 96.88 190 ILE A O 1
ATOM 1550 N N . ALA A 1 191 ? -4.715 -16.630 -3.362 1.00 98.06 191 ALA A N 1
ATOM 1551 C CA . ALA A 1 191 ? -3.858 -17.587 -4.056 1.00 98.06 191 ALA A CA 1
ATOM 1552 C C . ALA A 1 191 ? -4.132 -17.599 -5.568 1.00 98.06 191 ALA A C 1
ATOM 1554 O O . ALA A 1 191 ? -3.188 -17.471 -6.336 1.00 98.06 191 ALA A O 1
ATOM 1555 N N . ASP A 1 192 ? -5.403 -17.625 -5.991 1.00 98.00 192 ASP A N 1
ATOM 1556 C CA . ASP A 1 192 ? -5.764 -17.515 -7.412 1.00 98.00 192 ASP A CA 1
ATOM 1557 C C . ASP A 1 192 ? -5.158 -16.255 -8.059 1.00 98.00 192 ASP A C 1
ATOM 1559 O O . ASP A 1 192 ? -4.537 -16.318 -9.115 1.00 98.00 192 ASP A O 1
ATOM 1563 N N . PHE A 1 193 ? -5.301 -15.088 -7.428 1.00 97.75 193 PHE A N 1
ATOM 1564 C CA . PHE A 1 193 ? -4.769 -13.841 -7.986 1.00 97.75 193 PHE A CA 1
ATOM 1565 C C . PHE A 1 193 ? -3.246 -13.779 -7.995 1.00 97.75 193 PHE A C 1
ATOM 1567 O O . PHE A 1 193 ? -2.672 -13.261 -8.951 1.00 97.75 193 PHE A O 1
ATOM 1574 N N . ALA A 1 194 ? -2.588 -14.321 -6.975 1.00 98.19 194 ALA A N 1
ATOM 1575 C CA . ALA A 1 194 ? -1.136 -14.399 -6.943 1.00 98.19 194 ALA A CA 1
ATOM 1576 C C . ALA A 1 194 ? -0.605 -15.383 -8.000 1.00 98.19 194 ALA A C 1
ATOM 1578 O O . ALA A 1 194 ? 0.355 -15.069 -8.700 1.00 98.19 194 ALA A O 1
ATOM 1579 N N . ASP A 1 195 ? -1.256 -16.534 -8.185 1.00 98.50 195 ASP A N 1
ATOM 1580 C CA . ASP A 1 195 ? -0.908 -17.483 -9.243 1.00 98.50 195 ASP A CA 1
ATOM 1581 C C . ASP A 1 195 ? -1.206 -16.916 -10.647 1.00 98.50 195 ASP A C 1
ATOM 1583 O O . ASP A 1 195 ? -0.435 -17.166 -11.573 1.00 98.50 195 ASP A O 1
ATOM 1587 N N . PHE A 1 196 ? -2.247 -16.087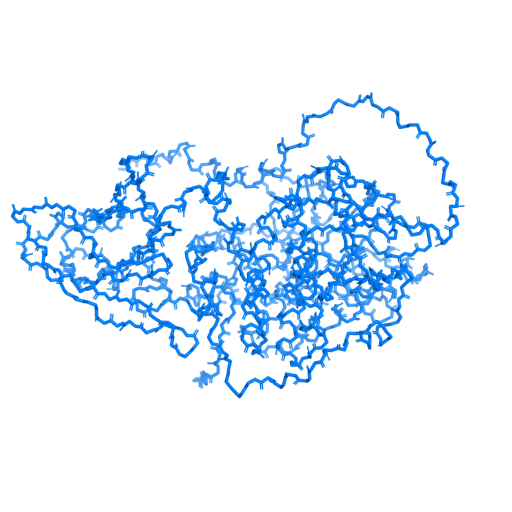 -10.820 1.00 98.00 196 PHE A N 1
ATOM 1588 C CA . PHE A 1 196 ? -2.447 -15.346 -12.073 1.00 98.00 196 PHE A CA 1
ATOM 1589 C C . PHE A 1 196 ? -1.280 -14.391 -12.356 1.00 98.00 196 PHE A C 1
ATOM 1591 O O . PHE A 1 196 ? -0.788 -14.351 -13.480 1.00 98.00 196 PHE A O 1
ATOM 1598 N N . LEU A 1 197 ? -0.809 -13.649 -11.347 1.00 97.56 197 LEU A N 1
ATOM 1599 C CA . LEU A 1 197 ? 0.357 -12.774 -11.503 1.00 97.56 197 LEU A CA 1
ATOM 1600 C C . LEU A 1 197 ? 1.615 -13.572 -11.876 1.00 97.56 197 LEU A C 1
ATOM 1602 O O . LEU A 1 197 ? 2.371 -13.131 -12.734 1.00 97.56 197 LEU A O 1
ATOM 1606 N N . LEU A 1 198 ? 1.824 -14.769 -11.310 1.00 97.94 198 LEU A N 1
ATOM 1607 C CA . LEU A 1 198 ? 2.899 -15.670 -11.760 1.00 97.94 198 LEU A CA 1
ATOM 1608 C C . LEU A 1 198 ? 2.718 -16.090 -13.225 1.00 97.94 198 LEU A C 1
ATOM 1610 O O . LEU A 1 198 ? 3.685 -16.155 -13.982 1.00 97.94 198 LEU A O 1
ATOM 1614 N N . TYR A 1 199 ? 1.484 -16.397 -13.622 1.00 97.75 199 TYR A N 1
ATOM 1615 C CA . TYR A 1 199 ? 1.140 -16.818 -14.977 1.00 97.75 199 TYR A CA 1
ATOM 1616 C C . TYR A 1 199 ? 1.344 -15.699 -16.014 1.00 97.75 199 TYR A C 1
ATOM 1618 O O . TYR A 1 199 ? 1.750 -15.985 -17.142 1.00 97.75 199 TYR A O 1
ATOM 1626 N N . SER A 1 200 ? 1.141 -14.436 -15.626 1.00 96.81 200 SER A N 1
ATOM 1627 C CA . SER A 1 200 ? 1.365 -13.257 -16.471 1.00 96.81 200 SER A CA 1
ATOM 1628 C C . SER A 1 200 ? 2.751 -12.618 -16.310 1.00 96.81 200 SER A C 1
ATOM 1630 O O . SER A 1 200 ? 2.985 -11.532 -16.845 1.00 96.81 200 SER A O 1
ATOM 1632 N N . GLN A 1 201 ? 3.681 -13.258 -15.592 1.00 97.25 201 GLN A N 1
ATOM 1633 C CA . GLN A 1 201 ? 5.032 -12.734 -15.396 1.00 97.25 201 GLN A CA 1
ATOM 1634 C C . GLN A 1 201 ? 5.961 -13.106 -16.561 1.00 97.25 201 GLN A C 1
ATOM 1636 O O . GLN A 1 201 ? 6.079 -14.276 -16.943 1.00 97.25 201 GLN A O 1
ATOM 1641 N N . TYR A 1 202 ? 6.685 -12.116 -17.082 1.00 97.06 202 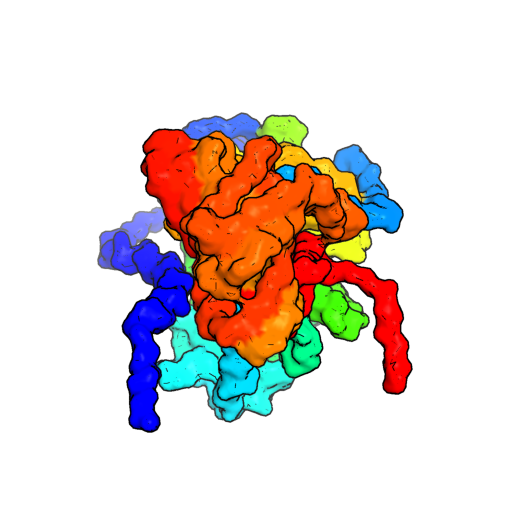TYR A N 1
ATOM 1642 C CA . TYR A 1 202 ? 7.703 -12.320 -18.112 1.00 97.06 202 TYR A CA 1
ATOM 1643 C C . TYR A 1 202 ? 8.901 -13.112 -17.588 1.00 97.06 202 TYR A C 1
ATOM 1645 O O . TYR A 1 202 ? 9.462 -12.812 -16.532 1.00 97.06 202 TYR A O 1
ATOM 1653 N N . GLN A 1 203 ? 9.333 -14.094 -18.370 1.00 96.06 203 GLN A N 1
ATOM 1654 C CA . GLN A 1 203 ? 10.489 -14.937 -18.081 1.00 96.06 203 GLN A CA 1
ATOM 1655 C C . GLN A 1 203 ? 11.772 -14.372 -18.710 1.00 96.06 203 GLN A C 1
ATOM 1657 O O . GLN A 1 203 ? 11.744 -13.434 -19.505 1.00 96.06 203 GLN A O 1
ATOM 1662 N N . GLU A 1 204 ? 12.921 -14.960 -18.374 1.00 93.94 204 GLU A N 1
ATOM 1663 C CA . GLU A 1 204 ? 14.236 -14.531 -18.876 1.00 93.94 204 GLU A CA 1
ATOM 1664 C C . GLU A 1 204 ? 14.359 -14.574 -20.410 1.00 93.94 204 GLU A C 1
ATOM 1666 O O . GLU A 1 204 ? 15.025 -13.731 -21.009 1.00 93.94 204 GLU A O 1
ATOM 1671 N N . ASP A 1 205 ? 13.684 -15.517 -21.068 1.00 93.19 205 ASP A N 1
ATOM 1672 C CA . ASP A 1 205 ? 13.668 -15.622 -22.531 1.00 93.19 205 ASP A CA 1
ATOM 1673 C C . ASP A 1 205 ? 12.680 -14.645 -23.204 1.00 93.19 205 ASP A C 1
ATOM 1675 O O . ASP A 1 205 ? 12.547 -14.653 -24.433 1.00 93.19 205 ASP A O 1
ATOM 1679 N N . GLY A 1 206 ? 11.999 -13.812 -22.410 1.00 93.38 206 GLY A N 1
ATOM 1680 C CA . GLY A 1 206 ? 10.947 -12.894 -22.834 1.00 93.38 206 GLY A CA 1
ATOM 1681 C C . GLY A 1 206 ? 9.581 -13.549 -23.042 1.00 93.38 206 GLY A C 1
ATOM 1682 O O . GLY A 1 206 ? 8.677 -12.888 -23.543 1.00 93.38 206 GLY A O 1
ATOM 1683 N N . SER A 1 207 ? 9.403 -14.831 -22.700 1.00 94.81 207 SER A N 1
ATOM 1684 C CA . SER A 1 207 ? 8.083 -15.466 -22.767 1.00 94.81 207 SER A CA 1
ATOM 1685 C C . SER A 1 207 ? 7.155 -14.967 -21.663 1.00 94.81 207 SER A C 1
ATOM 1687 O O . SER A 1 207 ? 7.581 -14.670 -20.547 1.00 94.81 207 SER A O 1
ATOM 1689 N N . ASN A 1 208 ? 5.866 -14.915 -21.983 1.00 96.38 208 ASN A N 1
ATOM 1690 C CA . ASN A 1 208 ? 4.784 -14.619 -21.055 1.00 96.38 208 ASN A CA 1
ATOM 1691 C C . ASN A 1 208 ? 3.635 -15.571 -21.381 1.00 96.38 208 ASN A C 1
ATOM 1693 O O . ASN A 1 208 ? 3.126 -15.541 -22.500 1.00 96.38 208 ASN A O 1
ATOM 1697 N N . ARG A 1 209 ? 3.251 -16.440 -20.438 1.00 97.00 209 ARG A N 1
ATOM 1698 C CA . ARG A 1 209 ? 2.291 -17.516 -20.733 1.00 97.00 209 ARG A CA 1
ATOM 1699 C C . ARG A 1 209 ? 0.896 -16.984 -21.037 1.00 97.00 209 ARG A C 1
ATOM 1701 O O . ARG A 1 209 ? 0.245 -17.502 -21.934 1.00 97.00 209 ARG A O 1
ATOM 1708 N N . PHE A 1 210 ? 0.464 -15.930 -20.346 1.00 96.94 210 PHE A N 1
ATOM 1709 C CA . PHE A 1 210 ? -0.814 -15.288 -20.640 1.00 96.94 210 PHE A CA 1
ATOM 1710 C C . PHE A 1 210 ? -0.850 -14.735 -22.073 1.00 96.94 210 PHE A C 1
ATOM 1712 O O . PHE A 1 210 ? -1.762 -15.055 -22.834 1.00 96.94 210 PHE A O 1
ATOM 1719 N N . VAL A 1 211 ? 0.172 -13.973 -22.476 1.00 95.81 211 VAL A N 1
ATOM 1720 C CA . VAL A 1 211 ? 0.253 -13.432 -23.845 1.00 95.81 211 VAL A CA 1
ATOM 1721 C C . VAL A 1 211 ? 0.385 -14.565 -24.866 1.00 95.81 211 VAL A C 1
ATOM 1723 O O . VAL A 1 211 ? -0.262 -14.535 -25.903 1.00 95.81 211 VAL A O 1
ATOM 1726 N N . GLN A 1 212 ? 1.158 -15.610 -24.566 1.00 96.69 212 GLN A N 1
ATOM 1727 C CA . GLN A 1 212 ? 1.310 -16.772 -25.442 1.00 96.69 212 GLN A CA 1
ATOM 1728 C C . GLN A 1 212 ? -0.021 -17.491 -25.709 1.00 96.69 212 GLN A C 1
ATOM 1730 O O . GLN A 1 212 ? -0.312 -17.830 -26.856 1.00 96.69 212 GLN A O 1
ATOM 1735 N N . ASP A 1 213 ? -0.817 -17.727 -24.666 1.00 97.44 213 ASP A N 1
ATOM 1736 C CA . ASP A 1 213 ? -2.044 -18.520 -24.766 1.00 97.44 213 ASP A CA 1
ATOM 1737 C C . ASP A 1 213 ? -3.201 -17.724 -25.394 1.00 97.44 213 ASP A C 1
ATOM 1739 O O . ASP A 1 213 ? -4.011 -18.290 -26.132 1.00 97.44 213 ASP A O 1
ATOM 1743 N N . PHE A 1 214 ? -3.279 -16.415 -25.129 1.00 95.88 214 PHE A N 1
ATOM 1744 C CA . PHE A 1 214 ? -4.424 -15.583 -25.521 1.00 95.88 214 PHE A CA 1
ATOM 1745 C C . PHE A 1 214 ? -4.133 -14.576 -26.643 1.00 95.88 214 PHE A C 1
ATOM 1747 O O . PHE A 1 214 ? -5.063 -14.162 -27.336 1.00 95.88 214 PHE A O 1
ATOM 1754 N N . TYR A 1 215 ? -2.864 -14.235 -26.871 1.00 94.69 215 TYR A N 1
ATOM 1755 C CA . TYR A 1 215 ? -2.394 -13.292 -27.892 1.00 94.69 215 TYR A CA 1
ATOM 1756 C C . TYR A 1 215 ? -1.151 -13.836 -28.630 1.00 94.69 215 TYR A C 1
ATOM 1758 O O . TYR A 1 215 ? -0.104 -13.184 -28.671 1.00 94.69 215 TYR A O 1
ATOM 1766 N N . PRO A 1 216 ? -1.216 -15.038 -29.242 1.00 95.81 216 PRO A N 1
ATOM 1767 C CA . PRO A 1 216 ? -0.033 -15.711 -29.785 1.00 95.81 216 PRO A CA 1
ATOM 1768 C C . PRO A 1 216 ? 0.688 -14.899 -30.872 1.00 95.81 216 PRO A C 1
ATOM 1770 O O . PRO A 1 216 ? 1.909 -14.958 -30.973 1.00 95.81 216 PRO A O 1
ATOM 1773 N N . GLY A 1 217 ? -0.045 -14.111 -31.669 1.00 94.50 217 GLY A N 1
ATOM 1774 C CA . GLY A 1 217 ? 0.556 -13.222 -32.668 1.00 94.50 217 GLY A CA 1
ATOM 1775 C C . GLY A 1 217 ? 1.407 -12.115 -32.039 1.00 94.50 217 GLY A C 1
ATOM 1776 O O . GLY A 1 217 ? 2.530 -11.877 -32.487 1.00 94.50 217 GLY A O 1
ATOM 1777 N N . ASP A 1 218 ? 0.905 -11.498 -30.968 1.00 92.75 218 ASP A N 1
ATOM 1778 C CA . ASP A 1 218 ? 1.622 -10.455 -30.233 1.00 92.75 218 ASP A CA 1
ATOM 1779 C C . ASP A 1 218 ? 2.817 -11.051 -29.487 1.00 92.75 218 ASP A C 1
ATOM 1781 O O . ASP A 1 218 ? 3.910 -10.491 -29.534 1.00 92.75 218 ASP A O 1
ATOM 1785 N N . HIS A 1 219 ? 2.660 -12.236 -28.887 1.00 94.00 219 HIS A N 1
ATOM 1786 C CA . HIS A 1 219 ? 3.759 -12.971 -28.257 1.00 94.00 219 HIS A CA 1
ATOM 1787 C C . HIS A 1 219 ? 4.927 -13.210 -29.228 1.00 94.00 219 HIS A C 1
ATOM 1789 O O . HIS A 1 219 ? 6.075 -12.892 -28.908 1.00 94.00 219 HIS A O 1
ATOM 1795 N N . GLU A 1 220 ? 4.652 -13.725 -30.430 1.00 92.81 220 GLU A N 1
ATOM 1796 C CA . GLU A 1 220 ? 5.693 -13.954 -31.437 1.00 92.81 220 GLU A CA 1
ATOM 1797 C C . GLU A 1 220 ? 6.349 -12.642 -31.892 1.00 92.81 220 GLU A C 1
ATOM 1799 O O . GLU A 1 220 ? 7.577 -12.570 -31.990 1.00 92.81 220 GLU A O 1
ATOM 1804 N N . ALA A 1 221 ? 5.568 -11.576 -32.100 1.00 90.75 221 ALA A N 1
ATOM 1805 C CA . ALA A 1 221 ? 6.096 -10.263 -32.471 1.00 90.75 221 ALA A CA 1
ATOM 1806 C C . ALA A 1 221 ? 6.997 -9.661 -31.375 1.00 90.75 221 ALA A C 1
ATOM 1808 O O . ALA A 1 221 ? 8.088 -9.156 -31.663 1.00 90.75 221 ALA A O 1
ATOM 1809 N N . LEU A 1 222 ? 6.578 -9.760 -30.112 1.00 89.56 222 LEU A N 1
ATOM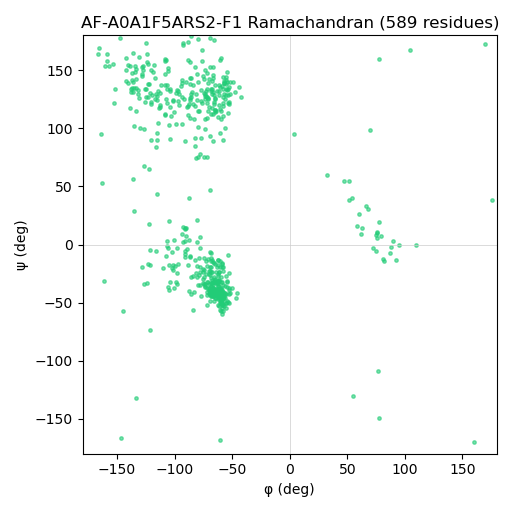 1810 C CA . LEU A 1 222 ? 7.320 -9.286 -28.945 1.00 89.56 222 LEU A CA 1
ATOM 1811 C C . LEU A 1 222 ? 8.632 -10.056 -28.744 1.00 89.56 222 LEU A C 1
ATOM 1813 O O . LEU A 1 222 ? 9.658 -9.447 -28.420 1.00 89.56 222 LEU A O 1
ATOM 1817 N N . LYS A 1 223 ? 8.640 -11.374 -28.987 1.00 87.31 223 LYS A N 1
ATOM 1818 C CA . LYS A 1 223 ? 9.866 -12.187 -28.930 1.00 87.31 223 LYS A CA 1
ATOM 1819 C C . LYS A 1 223 ? 10.800 -11.914 -30.106 1.00 87.31 223 LYS A C 1
ATOM 1821 O O . LYS A 1 223 ? 12.005 -11.778 -29.891 1.00 87.31 223 LYS A O 1
ATOM 1826 N N . ALA A 1 224 ? 10.269 -11.801 -31.323 1.00 85.81 224 ALA A N 1
ATOM 1827 C CA . ALA A 1 224 ? 11.062 -11.545 -32.525 1.00 85.81 224 ALA A CA 1
ATOM 1828 C C . ALA A 1 224 ? 11.713 -10.152 -32.514 1.00 85.81 224 ALA A C 1
ATOM 1830 O O . ALA A 1 224 ? 12.866 -10.009 -32.916 1.00 85.81 224 ALA A O 1
ATOM 1831 N N . GLY A 1 225 ? 11.003 -9.133 -32.017 1.00 72.69 225 GLY A N 1
ATOM 1832 C CA . GLY A 1 225 ? 11.521 -7.766 -31.918 1.00 72.69 225 GLY A CA 1
ATOM 1833 C C . GLY A 1 225 ? 12.570 -7.563 -30.818 1.00 72.69 225 GLY A C 1
ATOM 1834 O O . GLY A 1 225 ? 13.229 -6.525 -30.794 1.00 72.69 225 GLY A O 1
ATOM 1835 N N . GLY A 1 226 ? 12.701 -8.512 -29.882 1.00 77.38 226 GLY A N 1
ATOM 1836 C CA . GLY A 1 226 ? 13.630 -8.459 -28.752 1.00 77.38 226 GLY A CA 1
ATOM 1837 C C . GLY A 1 226 ? 13.242 -7.669 -27.482 1.00 77.38 226 GLY A C 1
ATOM 1838 O O . GLY A 1 226 ? 13.916 -7.914 -26.477 1.00 77.38 226 GLY A O 1
ATOM 1839 N N . PRO A 1 227 ? 12.215 -6.782 -27.415 1.00 79.94 227 PRO A N 1
ATOM 1840 C CA . PRO A 1 227 ? 11.966 -5.988 -26.208 1.00 79.94 227 PRO A CA 1
ATOM 1841 C C . PRO A 1 227 ? 11.510 -6.847 -25.025 1.00 79.94 227 PRO A C 1
ATOM 1843 O O . PRO A 1 227 ? 11.861 -6.546 -23.894 1.00 79.94 227 PRO A O 1
ATOM 1846 N N . ALA A 1 228 ? 10.810 -7.961 -25.261 1.00 88.12 228 ALA A N 1
ATOM 1847 C CA . ALA A 1 228 ? 10.248 -8.770 -24.179 1.00 88.12 228 ALA A CA 1
ATOM 1848 C C . ALA A 1 228 ? 11.306 -9.348 -23.223 1.00 88.12 228 ALA A C 1
ATOM 1850 O O . ALA A 1 228 ? 11.014 -9.621 -22.062 1.00 88.12 228 ALA A O 1
ATOM 1851 N N . ARG A 1 229 ? 12.561 -9.496 -23.669 1.00 90.00 229 ARG A N 1
ATOM 1852 C CA . ARG A 1 229 ? 13.657 -9.944 -22.794 1.00 90.00 229 ARG A CA 1
ATOM 1853 C C . ARG A 1 229 ? 14.027 -8.910 -21.733 1.00 90.00 229 ARG A C 1
ATOM 1855 O O . ARG A 1 229 ? 14.396 -9.295 -20.628 1.00 90.00 229 ARG A O 1
ATOM 1862 N N . SER A 1 230 ? 13.915 -7.612 -22.033 1.00 89.00 230 SER A N 1
ATOM 1863 C CA . SER A 1 230 ? 14.154 -6.564 -21.029 1.00 89.00 230 SER A CA 1
ATOM 1864 C C . SER A 1 230 ? 13.000 -6.449 -20.028 1.00 89.00 230 SER A C 1
ATOM 1866 O O . SER A 1 230 ? 13.152 -5.840 -18.974 1.00 89.00 230 SER A O 1
ATOM 1868 N N . TRP A 1 231 ? 11.863 -7.092 -20.301 1.00 93.38 231 TRP A N 1
ATOM 1869 C CA . TRP A 1 231 ? 10.686 -7.117 -19.433 1.00 93.38 231 TRP A CA 1
ATOM 1870 C C . TRP A 1 231 ? 10.705 -8.240 -18.388 1.00 93.38 231 TRP A C 1
ATOM 1872 O O . TRP A 1 231 ? 9.752 -8.361 -17.623 1.00 93.38 231 TRP A O 1
ATOM 1882 N N . ARG A 1 232 ? 11.789 -9.029 -18.303 1.00 94.62 232 ARG A N 1
ATOM 1883 C CA . ARG A 1 232 ? 11.974 -10.114 -17.319 1.00 94.62 232 ARG A CA 1
ATOM 1884 C C . ARG A 1 232 ? 11.513 -9.718 -15.912 1.00 94.62 232 ARG A C 1
ATOM 1886 O O . ARG A 1 232 ? 11.990 -8.736 -15.349 1.00 94.62 232 ARG A O 1
ATOM 1893 N N . GLY A 1 233 ? 10.645 -10.530 -15.318 1.00 95.88 233 GLY A N 1
ATOM 1894 C CA . GLY A 1 233 ? 10.104 -10.319 -13.976 1.00 95.88 233 GLY A CA 1
ATOM 1895 C C . GLY A 1 233 ? 8.943 -9.321 -13.911 1.00 95.88 233 GLY A C 1
ATOM 1896 O O . GLY A 1 233 ? 8.254 -9.270 -12.896 1.00 95.88 233 GLY A O 1
ATOM 1897 N N . GLY A 1 234 ? 8.685 -8.553 -14.970 1.00 95.62 234 GLY A N 1
ATOM 1898 C CA . GLY A 1 234 ? 7.512 -7.693 -15.087 1.00 95.62 234 GLY A CA 1
ATOM 1899 C C . GLY A 1 234 ? 6.212 -8.483 -15.230 1.00 95.62 234 GLY A C 1
ATOM 1900 O O . GLY A 1 234 ? 6.219 -9.606 -15.733 1.00 95.62 234 GLY A O 1
ATOM 1901 N N . TYR A 1 235 ? 5.100 -7.889 -14.799 1.00 95.00 235 TYR A N 1
ATOM 1902 C CA . TYR A 1 235 ? 3.764 -8.479 -14.900 1.00 95.00 235 TYR A CA 1
ATOM 1903 C C . TYR A 1 235 ? 2.984 -7.819 -16.033 1.00 95.00 235 TYR A C 1
ATOM 1905 O O . TYR A 1 235 ? 2.903 -6.592 -16.091 1.00 95.00 235 TYR A O 1
ATOM 1913 N N . ASP A 1 236 ? 2.353 -8.617 -16.890 1.00 91.50 236 ASP A N 1
ATOM 1914 C CA . ASP A 1 236 ? 1.309 -8.091 -17.766 1.00 91.50 236 ASP A CA 1
ATOM 1915 C C . ASP A 1 236 ? 0.057 -7.825 -16.921 1.00 91.50 236 ASP A C 1
ATOM 1917 O O . ASP A 1 236 ? -0.572 -8.757 -16.403 1.00 91.50 236 ASP A O 1
ATOM 1921 N N . TYR A 1 237 ? -0.233 -6.542 -16.695 1.00 78.12 237 TYR A N 1
ATOM 1922 C CA . TYR A 1 237 ? -1.242 -6.115 -15.726 1.00 78.12 237 TYR A CA 1
ATOM 1923 C C . TYR A 1 237 ? -2.291 -5.137 -16.258 1.00 78.12 237 TYR A C 1
ATOM 1925 O O . TYR A 1 237 ? -3.335 -4.961 -15.616 1.00 78.12 237 TYR A O 1
ATOM 1933 N N . LEU A 1 238 ? -2.008 -4.462 -17.377 1.00 75.81 238 LEU A N 1
ATOM 1934 C CA . LEU A 1 238 ? -2.808 -3.325 -17.823 1.00 75.81 238 LEU A CA 1
ATOM 1935 C C . LEU A 1 238 ? -2.938 -3.235 -19.332 1.00 75.81 238 LEU A C 1
ATOM 1937 O O . LEU A 1 238 ? -4.065 -3.165 -19.809 1.00 75.81 238 LEU A O 1
ATOM 1941 N N . PHE A 1 239 ? -1.831 -3.164 -20.064 1.00 80.69 239 PHE A N 1
ATOM 1942 C CA . PHE A 1 239 ? -1.831 -2.557 -21.392 1.00 80.69 239 PHE A CA 1
ATOM 1943 C C . PHE A 1 239 ? -2.318 -3.506 -22.491 1.00 80.69 239 PHE A C 1
ATOM 1945 O O . PHE A 1 239 ? -1.526 -4.186 -23.136 1.00 80.69 239 PHE A O 1
ATOM 1952 N N . ASP A 1 240 ? -3.626 -3.471 -22.755 1.00 87.69 240 ASP A N 1
ATOM 1953 C CA . ASP A 1 240 ? -4.249 -3.958 -23.997 1.00 87.69 240 ASP A CA 1
ATOM 1954 C C . ASP A 1 240 ? -4.380 -2.857 -25.070 1.00 87.69 240 ASP A C 1
ATOM 1956 O O . ASP A 1 240 ? -5.104 -3.016 -26.051 1.00 87.69 240 ASP A O 1
ATOM 1960 N N . TRP A 1 241 ? -3.681 -1.732 -24.885 1.00 89.06 241 TRP A N 1
ATOM 1961 C CA . TRP A 1 241 ? -3.564 -0.630 -25.840 1.00 89.06 241 TRP A CA 1
ATOM 1962 C C . TRP A 1 241 ? -2.145 -0.050 -25.818 1.00 89.06 241 TRP A C 1
ATOM 1964 O O . TRP A 1 241 ? -1.404 -0.223 -24.851 1.00 89.06 241 TRP A O 1
ATOM 1974 N N . GLU A 1 242 ? -1.775 0.664 -26.879 1.00 88.50 242 GLU A N 1
ATOM 1975 C CA . GLU A 1 242 ? -0.548 1.461 -26.905 1.00 88.50 242 GLU A CA 1
ATOM 1976 C C . GLU A 1 242 ? -0.844 2.899 -26.486 1.00 88.50 242 GLU A C 1
ATOM 1978 O O . GLU A 1 242 ? -1.837 3.493 -26.917 1.00 88.50 242 GLU A O 1
ATOM 1983 N N . TRP A 1 243 ? 0.040 3.485 -25.684 1.00 81.62 243 TRP A N 1
ATOM 1984 C CA . TRP A 1 243 ? -0.177 4.809 -25.109 1.00 81.62 243 TRP A CA 1
ATOM 1985 C C . TRP A 1 243 ? 1.061 5.693 -25.256 1.00 81.62 243 TRP A C 1
ATOM 1987 O O . TRP A 1 243 ? 2.091 5.387 -24.656 1.00 81.62 243 TRP A O 1
ATOM 1997 N N . PRO A 1 244 ? 0.992 6.785 -26.039 1.00 84.31 244 PRO A N 1
ATOM 1998 C CA . PRO A 1 244 ? 1.979 7.845 -25.952 1.00 84.31 244 PRO A CA 1
ATOM 1999 C C . PRO A 1 244 ? 1.695 8.675 -24.703 1.00 84.31 244 PRO A C 1
ATOM 2001 O O . PRO A 1 244 ? 0.603 9.227 -24.538 1.00 84.31 244 PRO A O 1
ATOM 2004 N N . ASP A 1 245 ? 2.675 8.756 -23.824 1.00 79.69 245 ASP A N 1
ATOM 2005 C CA . ASP A 1 245 ? 2.551 9.523 -22.602 1.00 79.69 245 ASP A CA 1
ATOM 2006 C C . ASP A 1 245 ? 2.902 11.011 -22.814 1.00 79.69 245 ASP A C 1
ATOM 2008 O O . ASP A 1 245 ? 3.248 11.456 -23.914 1.00 79.69 245 ASP A O 1
ATOM 2012 N N . ALA A 1 246 ? 2.802 11.811 -21.748 1.00 76.88 246 ALA A N 1
ATOM 2013 C CA . ALA A 1 246 ? 3.053 13.252 -21.815 1.00 76.88 246 ALA A CA 1
ATOM 2014 C C . ALA A 1 246 ? 4.520 13.618 -22.118 1.00 76.88 246 ALA A C 1
ATOM 2016 O O . ALA A 1 246 ? 4.797 14.767 -22.470 1.00 76.88 246 ALA A O 1
ATOM 2017 N N . TYR A 1 247 ? 5.444 12.666 -21.987 1.00 75.75 247 TYR A N 1
ATOM 2018 C CA . TYR A 1 247 ? 6.878 12.861 -22.162 1.00 75.75 247 TYR A CA 1
ATOM 2019 C C . TYR A 1 247 ? 7.405 12.254 -23.474 1.00 75.75 247 TYR A C 1
ATOM 2021 O O . TYR A 1 247 ? 8.599 12.346 -23.761 1.00 75.75 247 TYR A O 1
ATOM 2029 N N . GLY A 1 248 ? 6.515 11.698 -24.305 1.00 78.44 248 GLY A N 1
ATOM 2030 C CA . GLY A 1 248 ? 6.827 11.149 -25.624 1.00 78.44 248 GLY A CA 1
ATOM 2031 C C . GLY A 1 248 ? 7.216 9.670 -25.618 1.00 78.44 248 GLY A C 1
ATOM 2032 O O . GLY A 1 248 ? 7.519 9.130 -26.684 1.00 78.44 248 GLY A O 1
ATOM 2033 N N . TYR A 1 249 ? 7.173 9.002 -24.462 1.00 85.44 249 TYR A N 1
ATOM 2034 C CA . TYR A 1 249 ? 7.353 7.561 -24.378 1.00 85.44 249 TYR A CA 1
ATOM 2035 C C . TYR A 1 249 ? 6.094 6.854 -24.885 1.00 85.44 249 TYR A C 1
ATOM 2037 O O . TYR A 1 249 ? 4.977 7.159 -24.469 1.00 85.44 249 TYR A O 1
ATOM 2045 N N . ARG A 1 250 ? 6.262 5.887 -25.792 1.00 87.31 250 ARG A N 1
ATOM 2046 C CA . ARG A 1 250 ? 5.160 5.042 -26.263 1.00 87.31 250 ARG A CA 1
ATOM 2047 C C . ARG A 1 250 ? 5.190 3.712 -25.527 1.00 87.31 250 ARG A C 1
ATOM 2049 O O . ARG A 1 250 ? 5.977 2.836 -25.885 1.00 87.31 250 ARG A O 1
ATOM 2056 N N . TRP A 1 251 ? 4.288 3.564 -24.563 1.00 86.88 251 TRP A N 1
ATOM 2057 C CA . TRP A 1 251 ? 4.006 2.292 -23.910 1.00 86.88 251 TRP A CA 1
ATOM 2058 C C . TRP A 1 251 ? 3.494 1.282 -24.929 1.00 86.88 251 TRP A C 1
ATOM 2060 O O . TRP A 1 251 ? 2.575 1.580 -25.705 1.00 86.88 251 TRP A O 1
ATOM 2070 N N . ARG A 1 252 ? 4.117 0.102 -24.943 1.00 88.50 252 ARG A N 1
ATOM 2071 C CA . ARG A 1 252 ? 3.745 -0.997 -25.837 1.00 88.50 252 ARG A CA 1
ATOM 2072 C C . ARG A 1 252 ? 2.664 -1.871 -25.208 1.00 88.50 252 ARG A C 1
ATOM 2074 O O . ARG A 1 252 ? 2.527 -1.937 -23.988 1.00 88.50 252 ARG A O 1
ATOM 2081 N N . LEU A 1 253 ? 1.946 -2.598 -26.061 1.00 90.50 253 LEU A N 1
ATOM 2082 C CA . LEU A 1 253 ? 1.057 -3.674 -25.625 1.00 90.50 253 LEU A CA 1
ATOM 2083 C C . LEU A 1 253 ? 1.819 -4.655 -24.727 1.00 90.50 253 LEU A C 1
ATOM 2085 O O . LEU A 1 253 ? 2.944 -5.045 -25.050 1.00 90.50 253 LEU A O 1
ATOM 2089 N N . HIS A 1 254 ? 1.191 -5.045 -23.619 1.00 92.00 254 HIS A N 1
ATOM 2090 C CA . HIS A 1 254 ? 1.712 -5.990 -22.628 1.00 92.00 254 HIS A CA 1
ATOM 2091 C C . HIS A 1 254 ? 3.002 -5.560 -21.910 1.00 92.00 254 HIS A C 1
ATOM 2093 O O . HIS A 1 254 ? 3.600 -6.376 -21.203 1.00 92.00 254 HIS A O 1
ATOM 2099 N N . GLU A 1 255 ? 3.459 -4.316 -22.075 1.00 91.81 255 GLU A N 1
ATOM 2100 C CA . GLU A 1 255 ? 4.675 -3.833 -21.425 1.00 91.81 255 GLU A CA 1
ATOM 2101 C C . GLU A 1 255 ? 4.463 -3.646 -19.915 1.00 91.81 255 GLU A C 1
ATOM 2103 O O . GLU A 1 255 ? 3.553 -2.928 -19.509 1.00 91.81 255 GLU A O 1
ATOM 2108 N N . PRO A 1 256 ? 5.295 -4.239 -19.047 1.00 92.25 256 PRO A N 1
ATOM 2109 C CA . PRO A 1 256 ? 5.210 -3.977 -17.619 1.00 92.25 256 PRO A CA 1
ATOM 2110 C C . PRO A 1 256 ? 5.773 -2.592 -17.285 1.00 92.25 256 PRO A C 1
ATOM 2112 O O . PRO A 1 256 ? 6.810 -2.181 -17.822 1.00 92.25 256 PRO A O 1
ATOM 2115 N N . ASP A 1 257 ? 5.131 -1.916 -16.332 1.00 90.38 257 ASP A N 1
ATOM 2116 C CA . ASP A 1 257 ? 5.696 -0.742 -15.668 1.00 90.38 257 ASP A CA 1
ATOM 2117 C C . ASP A 1 257 ? 6.436 -1.126 -14.379 1.00 90.38 257 ASP A C 1
ATOM 2119 O O . ASP A 1 257 ? 6.389 -2.278 -13.945 1.00 90.38 257 ASP A O 1
ATOM 2123 N N . HIS A 1 258 ? 7.120 -0.167 -13.749 1.00 91.25 258 HIS A N 1
ATOM 2124 C CA . HIS A 1 258 ? 7.645 -0.360 -12.397 1.00 91.25 258 HIS A CA 1
ATOM 2125 C C . HIS A 1 258 ? 6.799 0.307 -11.304 1.00 91.25 258 HIS A C 1
ATOM 2127 O O . HIS A 1 258 ? 6.936 -0.068 -10.147 1.00 91.25 258 HIS A O 1
ATOM 2133 N N . HIS A 1 259 ? 5.920 1.264 -11.626 1.00 87.19 259 HIS A N 1
ATOM 2134 C CA . HIS A 1 259 ? 5.236 2.052 -10.600 1.00 87.19 259 HIS A CA 1
ATOM 2135 C C . HIS A 1 259 ? 3.988 1.355 -10.041 1.00 87.19 259 HIS A C 1
ATOM 2137 O O . HIS A 1 259 ? 3.931 1.116 -8.833 1.00 87.19 259 HIS A O 1
ATOM 2143 N N . VAL A 1 260 ? 3.008 0.961 -10.868 1.00 86.62 260 VAL A N 1
ATOM 2144 C CA . VAL A 1 260 ? 1.868 0.174 -10.361 1.00 86.62 260 VAL A CA 1
ATOM 2145 C C . VAL A 1 260 ? 2.325 -1.238 -10.022 1.00 86.62 260 VAL A C 1
ATOM 2147 O O . VAL A 1 260 ? 1.967 -1.753 -8.964 1.00 86.62 260 VAL A O 1
ATOM 2150 N N . CYS A 1 261 ? 3.183 -1.850 -10.843 1.00 92.31 261 CYS A N 1
ATOM 2151 C CA . CYS A 1 261 ? 3.715 -3.178 -10.544 1.00 92.31 261 CYS A CA 1
ATOM 2152 C C . CYS A 1 261 ? 4.571 -3.218 -9.264 1.00 92.31 261 CYS A C 1
ATOM 2154 O O . CYS A 1 261 ? 4.705 -4.282 -8.659 1.00 92.31 261 CYS A O 1
ATOM 2156 N N . SER A 1 262 ? 5.084 -2.084 -8.768 1.00 93.38 262 SER A N 1
ATOM 2157 C CA . SER A 1 262 ? 5.698 -2.023 -7.435 1.00 93.38 262 SER A CA 1
ATOM 2158 C C . SER A 1 262 ? 4.711 -2.367 -6.315 1.00 93.38 262 SER A C 1
ATOM 2160 O O . SER A 1 262 ? 5.104 -2.999 -5.335 1.00 93.38 262 SER A O 1
ATOM 2162 N N . LEU A 1 263 ? 3.414 -2.074 -6.464 1.00 89.88 263 LEU A N 1
ATOM 2163 C CA . LEU A 1 263 ? 2.397 -2.575 -5.529 1.00 89.88 263 LEU A CA 1
ATOM 2164 C C . LEU A 1 263 ? 2.331 -4.103 -5.555 1.00 89.88 263 LEU A C 1
ATOM 2166 O O . LEU A 1 263 ? 2.069 -4.736 -4.533 1.00 89.88 263 LEU A O 1
ATOM 2170 N N . TYR A 1 264 ? 2.613 -4.725 -6.700 1.00 93.12 264 TYR A N 1
ATOM 2171 C CA . TYR A 1 264 ? 2.489 -6.172 -6.844 1.00 93.12 264 TYR A CA 1
ATOM 2172 C C . TYR A 1 264 ? 3.608 -6.895 -6.102 1.00 93.12 264 TYR A C 1
ATOM 2174 O O . TYR A 1 264 ? 3.377 -7.987 -5.600 1.00 93.12 264 TYR A O 1
ATOM 2182 N N . VAL A 1 265 ? 4.767 -6.264 -5.891 1.00 93.88 265 VAL A N 1
ATOM 2183 C CA . VAL A 1 265 ? 5.776 -6.747 -4.928 1.00 93.88 265 VAL A CA 1
ATOM 2184 C C . VAL A 1 265 ? 5.150 -6.909 -3.541 1.00 93.88 265 VAL A C 1
ATOM 2186 O O . VAL A 1 265 ? 5.245 -7.979 -2.938 1.00 93.88 265 VAL A O 1
ATOM 2189 N N . GLY A 1 266 ? 4.447 -5.879 -3.060 1.00 91.19 266 GLY A N 1
ATOM 2190 C CA . GLY A 1 266 ? 3.717 -5.926 -1.794 1.00 91.19 266 GLY A CA 1
ATOM 2191 C C . GLY A 1 266 ? 2.624 -6.998 -1.787 1.00 91.19 266 GLY A C 1
ATOM 2192 O O . GLY A 1 266 ? 2.504 -7.747 -0.815 1.00 91.19 266 GLY A O 1
ATOM 2193 N N . ALA A 1 267 ? 1.864 -7.118 -2.880 1.00 93.31 267 ALA A N 1
ATOM 2194 C CA . ALA A 1 267 ? 0.808 -8.119 -3.031 1.00 93.31 267 ALA A CA 1
ATOM 2195 C C . ALA A 1 267 ? 1.355 -9.554 -2.983 1.00 93.31 267 ALA A C 1
ATOM 2197 O O . ALA A 1 267 ? 0.815 -10.390 -2.263 1.00 93.31 267 ALA A O 1
ATOM 2198 N N . MET A 1 268 ? 2.450 -9.828 -3.693 1.00 97.25 268 MET A N 1
ATOM 2199 C CA . MET A 1 268 ? 3.079 -11.146 -3.770 1.00 97.25 268 MET A CA 1
ATOM 2200 C C . MET A 1 268 ? 3.731 -11.541 -2.442 1.00 97.25 268 MET A C 1
ATOM 2202 O O . MET A 1 268 ? 3.542 -12.660 -1.963 1.00 97.25 268 MET A O 1
ATOM 2206 N N . ILE A 1 269 ? 4.420 -10.615 -1.772 1.00 94.94 269 ILE A N 1
ATOM 2207 C CA . ILE A 1 269 ? 4.957 -10.858 -0.424 1.00 94.94 269 ILE A CA 1
ATOM 2208 C C . ILE A 1 269 ? 3.817 -11.108 0.570 1.00 94.94 269 ILE A C 1
ATOM 2210 O O . ILE A 1 269 ? 3.887 -12.028 1.387 1.00 94.94 269 ILE A O 1
ATOM 2214 N N . ARG A 1 270 ? 2.713 -10.361 0.467 1.00 89.06 270 ARG A N 1
ATOM 2215 C CA . ARG A 1 270 ? 1.527 -10.598 1.296 1.00 89.06 270 ARG A CA 1
ATOM 2216 C C . ARG A 1 270 ? 0.882 -11.958 1.000 1.00 89.06 270 ARG A C 1
ATOM 2218 O O . ARG A 1 270 ? 0.542 -12.676 1.938 1.00 89.06 270 ARG A O 1
ATOM 2225 N N . ALA A 1 271 ? 0.763 -12.349 -0.267 1.00 94.81 271 ALA A N 1
ATOM 2226 C CA . 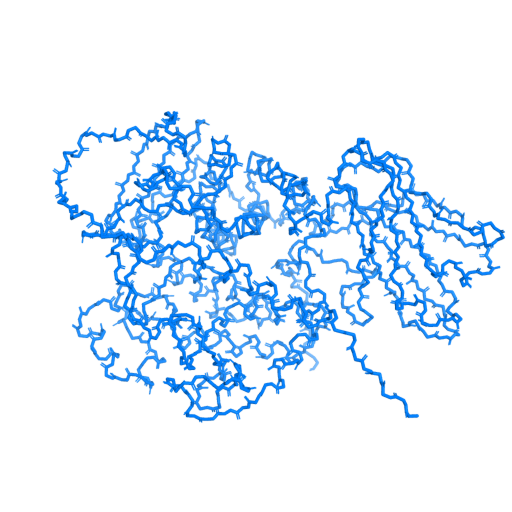ALA A 1 271 ? 0.280 -13.672 -0.650 1.00 94.81 271 ALA A CA 1
ATOM 2227 C C . ALA A 1 271 ? 1.170 -14.778 -0.062 1.00 94.81 271 ALA A C 1
ATOM 2229 O O . ALA A 1 271 ? 0.644 -15.742 0.497 1.00 94.81 271 ALA A O 1
ATOM 2230 N N . ARG A 1 272 ? 2.503 -14.611 -0.077 1.00 95.25 272 ARG A N 1
ATOM 2231 C CA . ARG A 1 272 ? 3.431 -15.516 0.624 1.00 95.25 272 ARG A CA 1
ATOM 2232 C C . ARG A 1 272 ? 3.129 -15.581 2.114 1.00 95.25 272 ARG A C 1
ATOM 2234 O O . ARG A 1 272 ? 3.081 -16.676 2.655 1.00 95.25 272 ARG A O 1
ATOM 2241 N N . HIS A 1 273 ? 2.918 -14.453 2.788 1.00 88.19 273 HIS A N 1
ATOM 2242 C CA . HIS A 1 273 ? 2.664 -14.459 4.236 1.00 88.19 273 HIS A CA 1
ATOM 2243 C C . HIS A 1 273 ? 1.391 -15.227 4.597 1.00 88.19 273 HIS A C 1
ATOM 2245 O O . HIS A 1 273 ? 1.353 -15.899 5.623 1.00 88.19 273 HIS A O 1
ATOM 2251 N N . PHE A 1 274 ? 0.361 -15.160 3.753 1.00 88.88 274 PHE A N 1
ATOM 2252 C CA . PHE A 1 274 ? -0.880 -15.887 4.002 1.00 88.88 274 PHE A CA 1
ATOM 2253 C C . PHE A 1 274 ? -0.818 -17.371 3.626 1.00 88.88 274 PHE A C 1
ATOM 2255 O O . PHE A 1 274 ? -1.450 -18.193 4.283 1.00 88.88 274 PHE A O 1
ATOM 2262 N N . THR A 1 275 ? -0.090 -17.720 2.565 1.00 91.44 275 THR A N 1
ATOM 2263 C CA . THR A 1 275 ? -0.099 -19.079 1.990 1.00 91.44 275 THR A CA 1
ATOM 2264 C C . THR A 1 275 ? 1.115 -19.924 2.374 1.00 91.44 275 THR A C 1
ATOM 2266 O O . THR A 1 275 ? 1.056 -21.149 2.307 1.00 91.44 275 THR A O 1
ATOM 2269 N N . GLY A 1 276 ? 2.221 -19.286 2.759 1.00 92.81 276 GLY A N 1
ATOM 2270 C CA . GLY A 1 276 ? 3.529 -19.915 2.933 1.00 92.81 276 GLY A CA 1
ATOM 2271 C C . GLY A 1 276 ? 4.258 -20.250 1.626 1.00 92.81 276 GLY A C 1
ATOM 2272 O O . GLY A 1 276 ? 5.282 -20.926 1.680 1.00 92.81 276 GLY A O 1
ATOM 2273 N N . ASP A 1 277 ? 3.762 -19.824 0.457 1.00 96.44 277 ASP A N 1
ATOM 2274 C CA . ASP A 1 277 ? 4.373 -20.173 -0.829 1.00 96.44 277 ASP A CA 1
ATOM 2275 C C . ASP A 1 277 ? 5.494 -19.199 -1.235 1.00 96.44 277 ASP A C 1
ATOM 2277 O O . ASP A 1 277 ? 5.264 -18.050 -1.626 1.00 96.44 277 ASP A O 1
ATOM 2281 N N . ASP A 1 278 ? 6.736 -19.682 -1.186 1.00 97.50 278 ASP A N 1
ATOM 2282 C CA . ASP A 1 278 ? 7.925 -18.905 -1.543 1.00 97.50 278 ASP A CA 1
ATOM 2283 C C . ASP A 1 278 ? 8.031 -18.570 -3.042 1.00 97.50 278 ASP A C 1
ATOM 2285 O O . ASP A 1 278 ? 8.861 -17.734 -3.415 1.00 97.50 278 ASP A O 1
ATOM 2289 N N . ARG A 1 279 ? 7.212 -19.171 -3.924 1.00 98.19 279 ARG A N 1
ATOM 2290 C CA . ARG A 1 279 ? 7.137 -18.752 -5.338 1.00 98.19 279 ARG A CA 1
ATOM 2291 C C . ARG A 1 279 ? 6.791 -17.270 -5.451 1.00 98.19 279 ARG A C 1
ATOM 2293 O O . ARG A 1 279 ? 7.346 -16.590 -6.311 1.00 98.19 279 ARG A O 1
ATOM 2300 N N . TYR A 1 280 ? 5.946 -16.752 -4.559 1.00 98.25 280 TYR A N 1
ATOM 2301 C CA . TYR A 1 280 ? 5.527 -15.357 -4.621 1.00 98.25 280 TYR A CA 1
ATOM 2302 C C . TYR A 1 280 ? 6.640 -14.381 -4.219 1.00 98.25 280 TYR A C 1
ATOM 2304 O O . TYR A 1 280 ? 6.804 -13.348 -4.864 1.00 98.25 280 TYR A O 1
ATOM 2312 N N . LEU A 1 281 ? 7.475 -14.722 -3.230 1.00 97.31 281 LEU A N 1
ATOM 2313 C CA . LEU A 1 281 ? 8.656 -13.909 -2.910 1.00 97.31 281 LEU A CA 1
ATOM 2314 C C . LEU A 1 281 ? 9.678 -13.934 -4.051 1.00 97.31 281 LEU A C 1
ATOM 2316 O O . LEU A 1 281 ? 10.190 -12.881 -4.415 1.00 97.31 281 LEU A O 1
ATOM 2320 N N . ARG A 1 282 ? 9.914 -15.092 -4.681 1.00 98.19 282 ARG A N 1
ATOM 2321 C CA . ARG A 1 282 ? 10.790 -15.164 -5.865 1.00 98.19 282 ARG A CA 1
ATOM 2322 C C . ARG A 1 282 ? 10.278 -14.306 -7.021 1.00 98.19 282 ARG A C 1
ATOM 2324 O O . ARG A 1 282 ? 11.067 -13.621 -7.655 1.00 98.19 282 ARG A O 1
ATOM 2331 N N . SER A 1 283 ? 8.968 -14.294 -7.258 1.00 98.06 283 SER A N 1
ATOM 2332 C CA . SER A 1 283 ? 8.340 -13.413 -8.251 1.00 98.06 283 SER A CA 1
ATOM 2333 C C . SER A 1 283 ? 8.566 -11.935 -7.937 1.00 98.06 283 SER A C 1
ATOM 2335 O O . SER A 1 283 ? 8.912 -11.159 -8.825 1.00 98.06 283 SER A O 1
ATOM 2337 N N . ALA A 1 284 ? 8.403 -11.547 -6.669 1.00 97.94 284 ALA A N 1
ATOM 2338 C CA . ALA A 1 284 ? 8.654 -10.189 -6.199 1.00 97.94 284 ALA A CA 1
ATOM 2339 C C . ALA A 1 284 ? 10.131 -9.781 -6.368 1.00 97.94 284 ALA A C 1
ATOM 2341 O O . ALA A 1 284 ? 10.411 -8.659 -6.786 1.00 97.94 284 ALA A O 1
ATOM 2342 N N . GLU A 1 285 ? 11.065 -10.699 -6.098 1.00 97.88 285 GLU A N 1
ATOM 2343 C CA . GLU A 1 285 ? 12.499 -10.514 -6.352 1.00 97.88 285 GLU A CA 1
ATOM 2344 C C . GLU A 1 285 ? 12.792 -10.329 -7.845 1.00 97.88 285 GLU A C 1
ATOM 2346 O O . GLU A 1 285 ? 13.428 -9.346 -8.222 1.00 97.88 285 GLU A O 1
ATOM 2351 N N . GLU A 1 286 ? 12.314 -11.240 -8.697 1.00 97.50 286 GLU A N 1
ATOM 2352 C CA . GLU A 1 286 ? 12.527 -11.176 -10.147 1.00 97.50 286 GLU A CA 1
ATOM 2353 C C . GLU A 1 286 ? 11.990 -9.871 -10.734 1.00 97.50 286 GLU A C 1
ATOM 2355 O O . GLU A 1 286 ? 12.671 -9.247 -11.545 1.00 97.50 286 GLU A O 1
ATOM 2360 N N . PHE A 1 287 ? 10.820 -9.409 -10.290 1.00 97.38 287 PHE A N 1
ATOM 2361 C CA . PHE A 1 287 ? 10.327 -8.087 -10.654 1.00 97.38 287 PHE A CA 1
ATOM 2362 C C . PHE A 1 287 ? 11.307 -6.996 -10.221 1.00 97.38 287 PHE A C 1
ATOM 2364 O O . PHE A 1 287 ? 11.815 -6.249 -11.054 1.00 97.38 287 PHE A O 1
ATOM 2371 N N . PHE A 1 288 ? 11.588 -6.896 -8.920 1.00 96.50 288 PHE A N 1
ATOM 2372 C CA . PHE A 1 288 ? 12.256 -5.715 -8.386 1.00 96.50 288 PHE A CA 1
ATOM 2373 C C . PHE A 1 288 ? 13.692 -5.599 -8.897 1.00 96.50 288 PHE A C 1
ATOM 2375 O O . PHE A 1 288 ? 14.106 -4.529 -9.343 1.00 96.50 288 PHE A O 1
ATOM 2382 N N . TYR A 1 289 ? 14.439 -6.707 -8.903 1.00 96.88 289 TYR A N 1
ATOM 2383 C CA . TYR A 1 289 ? 15.838 -6.694 -9.315 1.00 96.88 289 TYR A CA 1
ATOM 2384 C C . TYR A 1 289 ? 16.028 -6.460 -10.818 1.00 96.88 289 TYR A C 1
ATOM 2386 O O . TYR A 1 289 ? 17.081 -5.940 -11.178 1.00 96.88 289 TYR A O 1
ATOM 2394 N N . ASN A 1 290 ? 15.054 -6.797 -11.674 1.00 95.69 290 ASN A N 1
ATOM 2395 C CA . ASN A 1 290 ? 15.187 -6.665 -13.131 1.00 95.69 290 ASN A CA 1
ATOM 2396 C C . ASN A 1 290 ? 14.423 -5.472 -13.724 1.00 95.69 290 ASN A C 1
ATOM 2398 O O . ASN A 1 290 ? 14.888 -4.899 -14.706 1.00 95.69 290 ASN A O 1
ATOM 2402 N N . GLN A 1 291 ? 13.283 -5.075 -13.148 1.00 94.56 291 GLN A N 1
ATOM 2403 C CA . GLN A 1 291 ? 12.445 -4.011 -13.706 1.00 94.56 291 GLN A CA 1
ATOM 2404 C C . GLN A 1 291 ? 12.873 -2.615 -13.264 1.00 94.56 291 GLN A C 1
ATOM 2406 O O . GLN A 1 291 ? 12.962 -1.732 -14.108 1.00 94.56 291 GLN A O 1
ATOM 2411 N N . VAL A 1 292 ? 13.215 -2.409 -11.989 1.00 94.94 292 VAL A N 1
ATOM 2412 C CA . VAL A 1 292 ? 13.649 -1.087 -11.495 1.00 94.94 292 VAL A CA 1
ATOM 2413 C C . VAL A 1 292 ? 14.889 -0.548 -12.234 1.00 94.94 292 VAL A C 1
ATOM 2415 O O . VAL A 1 292 ? 14.869 0.620 -12.616 1.00 94.94 292 VAL A O 1
ATOM 2418 N N . PRO A 1 293 ? 15.933 -1.350 -12.546 1.00 93.56 293 PRO A N 1
ATOM 2419 C CA . PRO A 1 293 ? 17.085 -0.865 -13.316 1.00 93.56 293 PRO A CA 1
ATOM 2420 C C . PRO A 1 293 ? 16.760 -0.316 -14.714 1.00 93.56 293 PRO A C 1
ATOM 2422 O O . PRO A 1 293 ? 17.568 0.428 -15.273 1.00 93.56 293 PRO A O 1
ATOM 2425 N N . ARG A 1 294 ? 15.595 -0.658 -15.289 1.00 91.06 294 ARG A N 1
ATOM 2426 C CA . ARG A 1 294 ? 15.150 -0.123 -16.588 1.00 91.06 294 ARG A CA 1
ATOM 2427 C C . ARG A 1 294 ? 14.878 1.384 -16.544 1.00 91.06 294 ARG A C 1
ATOM 2429 O O . ARG A 1 294 ? 14.792 1.990 -17.603 1.00 91.06 294 ARG A O 1
ATOM 2436 N N . TYR A 1 295 ? 14.739 1.962 -15.3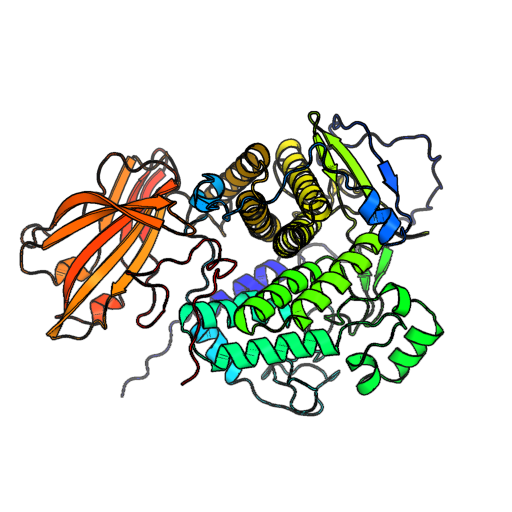51 1.00 91.56 295 TYR A N 1
ATOM 2437 C CA . TYR A 1 295 ? 14.354 3.356 -15.095 1.00 91.56 295 TYR A CA 1
ATOM 2438 C C . TYR A 1 295 ? 15.537 4.230 -14.648 1.00 91.56 295 TYR A C 1
ATOM 2440 O O . TYR A 1 295 ? 15.346 5.284 -14.038 1.00 91.56 295 TYR A O 1
ATOM 2448 N N . GLY A 1 296 ? 16.759 3.776 -14.953 1.00 89.69 296 GLY A N 1
ATOM 2449 C CA . GLY A 1 296 ? 17.974 4.572 -14.810 1.00 89.69 296 GLY A CA 1
ATOM 2450 C C . GLY A 1 296 ? 18.465 4.679 -13.370 1.00 89.69 296 GLY A C 1
ATOM 2451 O O . GLY A 1 296 ? 17.740 4.427 -12.407 1.00 89.69 296 GLY A O 1
ATOM 2452 N N . PHE A 1 297 ? 19.748 5.017 -13.216 1.00 91.88 297 PHE A N 1
ATOM 2453 C CA . PHE A 1 297 ? 20.353 5.253 -11.906 1.00 91.88 297 PHE A CA 1
ATOM 2454 C C . PHE A 1 297 ? 20.539 6.741 -11.667 1.00 91.88 297 PHE A C 1
ATOM 2456 O O . PHE A 1 297 ? 21.347 7.395 -12.332 1.00 91.88 297 PHE A O 1
ATOM 2463 N N . HIS A 1 298 ? 19.872 7.225 -10.626 1.00 92.19 298 HIS A N 1
ATOM 2464 C CA . HIS A 1 298 ? 19.791 8.643 -10.360 1.00 92.19 298 HIS A CA 1
ATOM 2465 C C . HIS A 1 298 ? 19.958 8.983 -8.885 1.00 92.19 298 HIS A C 1
ATOM 2467 O O . HIS A 1 298 ? 19.364 8.352 -8.007 1.00 92.19 298 HIS A O 1
ATOM 2473 N N . THR A 1 299 ? 20.781 9.983 -8.584 1.00 94.25 299 THR A N 1
ATOM 2474 C CA . THR A 1 299 ? 21.044 10.407 -7.206 1.00 94.25 299 THR A CA 1
ATOM 2475 C C . THR A 1 299 ? 21.527 11.846 -7.120 1.00 94.25 299 THR A C 1
ATOM 2477 O O . THR A 1 299 ? 22.146 12.368 -8.043 1.00 94.25 299 THR A O 1
ATOM 2480 N N . GLY A 1 300 ? 21.282 12.478 -5.977 1.00 93.44 300 GLY A N 1
ATOM 2481 C CA . GLY A 1 300 ? 21.858 13.761 -5.597 1.00 93.44 300 GLY A CA 1
ATOM 2482 C C . GLY A 1 300 ? 22.058 13.838 -4.087 1.00 93.44 300 GLY A C 1
ATOM 2483 O O . GLY A 1 300 ? 21.729 12.908 -3.348 1.00 93.44 300 GLY A O 1
ATOM 2484 N N . ILE A 1 301 ? 22.624 14.945 -3.619 1.00 95.00 301 ILE A N 1
ATOM 2485 C CA . ILE A 1 301 ? 22.830 15.240 -2.201 1.00 95.00 301 ILE A CA 1
ATOM 2486 C C . ILE A 1 301 ? 22.090 16.531 -1.869 1.00 95.00 301 ILE A C 1
ATOM 2488 O O . ILE A 1 301 ? 22.367 17.575 -2.461 1.00 95.00 301 ILE A O 1
ATOM 2492 N N . TRP A 1 302 ? 21.183 16.457 -0.899 1.00 95.25 302 TRP A N 1
ATOM 2493 C CA . TRP A 1 302 ? 20.452 17.594 -0.347 1.00 95.25 302 TRP A CA 1
ATOM 2494 C C . TRP A 1 302 ? 20.518 17.543 1.180 1.00 95.25 302 TRP A C 1
ATOM 2496 O O . TRP A 1 302 ? 20.262 16.487 1.764 1.00 95.25 302 TRP A O 1
ATOM 2506 N N . LYS A 1 303 ? 20.899 18.663 1.813 1.00 94.69 303 LYS A N 1
ATOM 2507 C CA . LYS A 1 303 ? 21.168 18.763 3.264 1.00 94.69 303 LYS A CA 1
ATOM 2508 C C . LYS A 1 303 ? 22.056 17.617 3.777 1.00 94.69 303 LYS A C 1
ATOM 2510 O O . LYS A 1 303 ? 21.663 16.853 4.655 1.00 94.69 303 LYS A O 1
ATOM 2515 N N . ASP A 1 304 ? 23.221 17.458 3.144 1.00 92.56 304 ASP A N 1
ATOM 2516 C CA . ASP A 1 304 ? 24.245 16.441 3.454 1.00 92.56 304 ASP A CA 1
ATOM 2517 C C . ASP A 1 304 ? 23.775 14.980 3.378 1.00 92.56 304 ASP A C 1
ATOM 2519 O O . ASP A 1 304 ? 24.443 14.057 3.848 1.00 92.56 304 ASP A O 1
ATOM 2523 N N . ARG A 1 305 ? 22.624 14.741 2.747 1.00 92.75 305 ARG A N 1
ATOM 2524 C CA . ARG A 1 305 ? 22.009 13.423 2.643 1.00 92.75 305 ARG A CA 1
ATOM 2525 C C . ARG A 1 305 ? 21.750 13.065 1.199 1.00 92.75 305 ARG A C 1
ATOM 2527 O O . ARG A 1 305 ? 21.231 13.859 0.415 1.00 92.75 305 ARG A O 1
ATOM 2534 N N . ARG A 1 306 ? 22.115 11.833 0.861 1.00 94.50 306 ARG A N 1
ATOM 2535 C CA . ARG A 1 306 ? 21.888 11.271 -0.461 1.00 94.50 306 ARG A CA 1
ATOM 2536 C C . ARG A 1 306 ? 20.405 10.958 -0.645 1.00 94.50 306 ARG A C 1
ATOM 2538 O O . ARG A 1 306 ? 19.824 10.264 0.186 1.00 94.50 306 ARG A O 1
ATOM 2545 N N . TYR A 1 307 ? 19.824 11.456 -1.727 1.00 95.50 307 TYR A N 1
ATOM 2546 C CA . TYR A 1 307 ? 18.533 11.004 -2.235 1.00 95.50 307 TYR A CA 1
ATOM 2547 C C . TYR A 1 307 ? 18.735 10.214 -3.530 1.00 95.50 307 TYR A C 1
ATOM 2549 O O . TYR A 1 307 ? 19.765 10.345 -4.204 1.00 95.50 307 TYR A O 1
ATOM 2557 N N . TYR A 1 308 ? 17.739 9.406 -3.868 1.00 95.69 308 TYR A N 1
ATOM 2558 C CA . TYR A 1 308 ? 17.618 8.729 -5.156 1.00 95.69 308 TYR A CA 1
ATOM 2559 C C . TYR A 1 308 ? 16.284 9.124 -5.769 1.00 95.69 308 TYR A C 1
ATOM 2561 O O . TYR A 1 308 ? 15.363 9.469 -5.032 1.00 95.69 308 TYR A O 1
ATOM 2569 N N . TRP A 1 309 ? 16.170 9.050 -7.086 1.00 94.12 309 TRP A N 1
ATOM 2570 C CA . TRP A 1 309 ? 14.869 9.081 -7.742 1.00 94.12 309 TRP A CA 1
ATOM 2571 C C . TRP A 1 309 ? 14.812 8.018 -8.825 1.00 94.12 309 TRP A C 1
ATOM 2573 O O . TRP A 1 309 ? 15.832 7.453 -9.223 1.00 94.12 309 TRP A O 1
ATOM 2583 N N . THR A 1 310 ? 13.605 7.738 -9.280 1.00 92.38 310 THR A N 1
ATOM 2584 C CA . THR A 1 310 ? 13.358 6.908 -10.450 1.00 92.38 310 THR A CA 1
ATOM 2585 C C . THR A 1 310 ? 12.434 7.651 -11.408 1.00 92.38 310 THR A C 1
ATOM 2587 O O . THR A 1 310 ? 11.701 8.563 -11.011 1.00 92.38 310 THR A O 1
ATOM 2590 N N . GLU A 1 311 ? 12.559 7.324 -12.685 1.00 89.31 311 GLU A N 1
ATOM 2591 C CA . GLU A 1 311 ? 11.790 7.909 -13.781 1.00 89.31 311 GLU A CA 1
ATOM 2592 C C . GLU A 1 311 ? 10.365 7.354 -13.830 1.00 89.31 311 GLU A C 1
ATOM 2594 O O . GLU A 1 311 ? 10.103 6.269 -13.325 1.00 89.31 311 GLU A O 1
ATOM 2599 N N . TYR A 1 312 ? 9.432 8.079 -14.445 1.00 87.69 312 TYR A N 1
ATOM 2600 C CA . TYR A 1 312 ? 8.092 7.563 -14.730 1.00 87.69 312 TYR A CA 1
ATOM 2601 C C . TYR A 1 312 ? 8.142 6.477 -15.815 1.00 87.69 312 TYR A C 1
ATOM 2603 O O . TYR A 1 312 ? 7.481 5.439 -15.689 1.00 87.69 312 TYR A O 1
ATOM 2611 N N . ASN A 1 313 ? 8.964 6.692 -16.848 1.00 88.31 313 ASN A N 1
ATOM 2612 C CA . ASN A 1 313 ? 9.144 5.786 -17.982 1.00 88.31 313 ASN A CA 1
ATOM 2613 C C . ASN A 1 313 ? 10.502 5.075 -17.969 1.00 88.31 313 ASN A C 1
ATOM 2615 O O . ASN A 1 313 ? 11.452 5.569 -17.368 1.00 88.31 313 ASN A O 1
ATOM 2619 N N . PRO A 1 314 ? 10.637 3.924 -18.656 1.00 87.38 314 PRO A N 1
ATOM 2620 C CA . PRO A 1 314 ? 11.936 3.294 -18.840 1.00 87.38 314 PRO A CA 1
ATOM 2621 C C . PRO A 1 314 ? 12.933 4.234 -19.533 1.00 87.38 314 PRO A C 1
ATOM 2623 O O . PRO A 1 314 ? 12.687 4.712 -20.648 1.00 87.38 314 PRO A O 1
ATOM 2626 N N . SER A 1 315 ? 14.095 4.417 -18.913 1.00 74.56 315 SER A N 1
ATOM 2627 C CA . SER A 1 315 ? 15.173 5.251 -19.432 1.00 74.56 315 SER A CA 1
ATOM 2628 C C . SER A 1 315 ? 15.767 4.652 -20.708 1.00 74.56 315 SER A C 1
ATOM 2630 O O . SER A 1 315 ? 15.843 3.426 -20.871 1.00 74.56 315 SER A O 1
ATOM 2632 N N . GLY A 1 316 ? 16.198 5.504 -21.639 1.00 64.50 316 GLY A N 1
ATOM 2633 C CA . GLY A 1 316 ? 16.896 5.074 -22.849 1.00 64.50 316 GLY A CA 1
ATOM 2634 C C . GLY A 1 316 ? 17.083 6.176 -23.900 1.00 64.50 316 GLY A C 1
ATOM 2635 O O . GLY A 1 316 ? 16.532 7.270 -23.765 1.00 64.50 316 GLY A O 1
ATOM 2636 N N . PRO A 1 317 ? 17.848 5.903 -24.976 1.00 50.94 317 PRO A N 1
ATOM 2637 C CA . PRO A 1 317 ? 18.092 6.869 -26.043 1.00 50.94 317 PRO A CA 1
ATOM 2638 C C . PRO A 1 317 ? 16.778 7.279 -26.726 1.00 50.94 317 PRO A C 1
ATOM 2640 O O . PRO A 1 317 ? 16.115 6.447 -27.341 1.00 50.94 317 PRO A O 1
ATOM 2643 N N . GLY A 1 318 ? 16.415 8.561 -26.629 1.00 50.25 318 GLY A N 1
ATOM 2644 C CA . GLY A 1 318 ? 15.201 9.120 -27.243 1.00 50.25 318 GLY A CA 1
ATOM 2645 C C . GLY A 1 318 ? 13.968 9.191 -26.334 1.00 50.25 318 GLY A C 1
ATOM 2646 O O . GLY A 1 318 ? 12.947 9.711 -26.775 1.00 50.25 318 GLY A O 1
ATOM 2647 N N . ASN A 1 319 ? 14.070 8.739 -25.083 1.00 53.66 319 ASN A N 1
ATOM 2648 C CA . ASN A 1 319 ? 13.022 8.835 -24.062 1.00 53.66 319 ASN A CA 1
ATOM 2649 C C . ASN A 1 319 ? 13.400 9.891 -23.008 1.00 53.66 319 ASN A C 1
ATOM 2651 O O . ASN A 1 319 ? 14.582 10.238 -22.904 1.00 53.66 319 ASN A O 1
ATOM 2655 N N . PRO A 1 320 ? 12.443 10.454 -22.249 1.00 54.09 320 PRO A N 1
ATOM 2656 C CA . PRO A 1 320 ? 12.775 11.408 -21.193 1.00 54.09 320 PRO A CA 1
ATOM 2657 C C . PRO A 1 320 ? 13.737 10.764 -20.188 1.00 54.09 320 PRO A C 1
ATOM 2659 O O . PRO A 1 320 ? 13.412 9.764 -19.576 1.00 54.09 320 PRO A O 1
ATOM 2662 N N . THR A 1 321 ? 14.914 11.351 -19.987 1.00 61.06 321 THR A N 1
ATOM 2663 C CA . THR A 1 321 ? 15.903 10.878 -18.997 1.00 61.06 321 THR A CA 1
ATOM 2664 C C . THR A 1 321 ? 15.712 11.529 -17.622 1.00 61.06 321 THR A C 1
ATOM 2666 O O . THR A 1 321 ? 16.649 11.622 -16.836 1.00 61.06 321 THR A O 1
ATOM 2669 N N . ARG A 1 322 ? 14.554 12.169 -17.403 1.00 71.56 322 ARG A N 1
ATOM 2670 C CA . ARG A 1 322 ? 14.321 13.140 -16.325 1.00 71.56 322 ARG A CA 1
ATOM 2671 C C . ARG A 1 322 ? 12.830 13.366 -16.081 1.00 71.56 322 ARG A C 1
ATOM 2673 O O . ARG A 1 322 ? 12.387 14.497 -16.146 1.00 71.56 322 ARG A O 1
ATOM 2680 N N . ASP A 1 323 ? 12.016 12.348 -15.859 1.00 81.12 323 ASP A N 1
ATOM 2681 C CA . ASP A 1 323 ? 10.574 12.507 -15.581 1.00 81.12 323 ASP A CA 1
ATOM 2682 C C . ASP A 1 323 ? 10.203 12.029 -14.165 1.00 81.12 323 ASP A C 1
ATOM 2684 O O . ASP A 1 323 ? 9.194 11.363 -13.932 1.00 81.12 323 ASP A O 1
ATOM 2688 N N . ALA A 1 324 ? 11.037 12.401 -13.190 1.00 86.75 324 ALA A N 1
ATOM 2689 C CA . ALA A 1 324 ? 10.833 12.068 -11.785 1.00 86.75 324 ALA A CA 1
ATOM 2690 C C . ALA A 1 324 ? 9.436 12.498 -11.301 1.00 86.75 324 ALA A C 1
ATOM 2692 O O . ALA A 1 324 ? 9.032 13.649 -11.488 1.00 86.75 324 ALA A O 1
ATOM 2693 N N . THR A 1 325 ? 8.722 11.553 -10.683 1.00 89.06 325 THR A N 1
ATOM 2694 C CA . THR A 1 325 ? 7.329 11.711 -10.241 1.00 89.06 325 THR A CA 1
ATOM 2695 C C . THR A 1 325 ? 7.181 11.254 -8.786 1.00 89.06 325 THR A C 1
ATOM 2697 O O . THR A 1 325 ? 7.536 10.124 -8.446 1.00 89.06 325 THR A O 1
ATOM 2700 N N . ASP A 1 326 ? 6.639 12.093 -7.901 1.00 92.25 326 ASP A N 1
ATOM 2701 C CA . ASP A 1 326 ? 6.635 11.834 -6.450 1.00 92.25 326 ASP A CA 1
ATOM 2702 C C . ASP A 1 326 ? 5.913 10.550 -6.023 1.00 92.25 326 ASP A C 1
ATOM 2704 O O . ASP A 1 326 ? 6.446 9.749 -5.250 1.00 92.25 326 ASP A O 1
ATOM 2708 N N . ASN A 1 327 ? 4.708 10.302 -6.543 1.00 90.94 327 ASN A N 1
ATOM 2709 C CA . ASN A 1 327 ? 3.953 9.097 -6.196 1.00 90.94 327 ASN A CA 1
ATOM 2710 C C . ASN A 1 327 ? 4.642 7.822 -6.697 1.00 90.94 327 ASN A C 1
ATOM 2712 O O . ASN A 1 327 ? 4.552 6.794 -6.029 1.00 90.94 327 ASN A O 1
ATOM 2716 N N . VAL A 1 328 ? 5.359 7.886 -7.823 1.00 93.69 328 VAL A N 1
ATOM 2717 C CA . VAL A 1 328 ? 6.172 6.766 -8.318 1.00 93.69 328 VAL A CA 1
ATOM 2718 C C . VAL A 1 328 ? 7.324 6.479 -7.360 1.00 93.69 328 VAL A C 1
ATOM 2720 O O . VAL A 1 328 ? 7.480 5.338 -6.926 1.00 93.69 328 VAL A O 1
ATOM 2723 N N . ASN A 1 329 ? 8.067 7.509 -6.946 1.00 95.88 329 ASN A N 1
ATOM 2724 C CA . ASN A 1 329 ? 9.150 7.355 -5.972 1.00 95.88 329 ASN A CA 1
ATOM 2725 C C . ASN A 1 329 ? 8.652 6.708 -4.668 1.00 95.88 329 ASN A C 1
ATOM 2727 O O . ASN A 1 329 ? 9.297 5.796 -4.148 1.00 95.88 329 ASN A O 1
ATOM 2731 N N . ALA A 1 330 ? 7.480 7.109 -4.168 1.00 94.69 330 ALA A N 1
ATOM 2732 C CA . ALA A 1 330 ? 6.889 6.521 -2.968 1.00 94.69 330 ALA A CA 1
ATOM 2733 C C . ALA A 1 330 ? 6.448 5.056 -3.154 1.00 94.69 330 ALA A C 1
ATOM 2735 O O . ALA A 1 330 ? 6.723 4.225 -2.287 1.00 94.69 330 ALA A O 1
ATOM 2736 N N . LEU A 1 331 ? 5.811 4.714 -4.282 1.00 94.62 331 LEU A N 1
ATOM 2737 C CA . LEU A 1 331 ? 5.419 3.335 -4.622 1.00 94.62 331 LEU A CA 1
ATOM 2738 C C . LEU A 1 331 ? 6.633 2.401 -4.656 1.00 94.62 331 LEU A C 1
ATOM 2740 O O . LEU A 1 331 ? 6.629 1.317 -4.063 1.00 94.62 331 LEU A O 1
ATOM 2744 N N . VAL A 1 332 ? 7.702 2.845 -5.313 1.00 97.44 332 VAL A N 1
ATOM 2745 C CA . VAL A 1 332 ? 8.945 2.081 -5.438 1.00 97.44 332 VAL A CA 1
ATOM 2746 C C . VAL A 1 332 ? 9.667 1.992 -4.096 1.00 97.44 332 VAL A C 1
ATOM 2748 O O . VAL A 1 332 ? 10.176 0.923 -3.760 1.00 97.44 332 VAL A O 1
ATOM 2751 N N . ALA A 1 333 ? 9.640 3.051 -3.279 1.00 97.69 333 ALA A N 1
ATOM 2752 C CA . ALA A 1 333 ? 10.176 3.025 -1.919 1.00 97.69 333 ALA A CA 1
ATOM 2753 C C . ALA A 1 333 ? 9.453 2.003 -1.030 1.00 97.69 333 ALA A C 1
ATOM 2755 O O . ALA A 1 333 ? 10.112 1.257 -0.304 1.00 97.69 333 ALA A O 1
ATOM 2756 N N . GLY A 1 334 ? 8.119 1.931 -1.118 1.00 94.81 334 GLY A N 1
ATOM 2757 C CA . GLY A 1 334 ? 7.301 0.920 -0.444 1.00 94.81 334 GLY A CA 1
ATOM 2758 C C . GLY A 1 334 ? 7.747 -0.494 -0.799 1.00 94.81 334 GLY A C 1
ATOM 2759 O O . GLY A 1 334 ? 8.115 -1.275 0.080 1.00 94.81 334 GLY A O 1
ATOM 2760 N N . ALA A 1 335 ? 7.801 -0.798 -2.096 1.00 95.94 335 ALA A N 1
ATOM 2761 C CA . ALA A 1 335 ? 8.244 -2.094 -2.601 1.00 95.94 335 ALA A CA 1
ATOM 2762 C C . ALA A 1 335 ? 9.677 -2.448 -2.152 1.00 95.94 335 ALA A C 1
ATOM 2764 O O . ALA A 1 335 ? 9.915 -3.556 -1.663 1.00 95.94 335 ALA A O 1
ATOM 2765 N N . ALA A 1 336 ? 10.612 -1.496 -2.251 1.00 97.88 336 ALA A N 1
ATOM 2766 C CA . ALA A 1 336 ? 12.008 -1.682 -1.860 1.00 97.88 336 ALA A CA 1
ATOM 2767 C C . ALA A 1 336 ? 12.162 -1.939 -0.355 1.00 97.88 336 ALA A C 1
ATOM 2769 O O . ALA A 1 336 ? 12.942 -2.801 0.047 1.00 97.88 336 ALA A O 1
ATOM 2770 N N . ALA A 1 337 ? 11.413 -1.219 0.484 1.00 96.69 337 ALA A N 1
ATOM 2771 C CA . ALA A 1 337 ? 11.466 -1.374 1.933 1.00 96.69 337 ALA A CA 1
ATOM 2772 C C . ALA A 1 337 ? 10.906 -2.732 2.384 1.00 96.69 337 ALA A C 1
ATOM 2774 O O . ALA A 1 337 ? 11.535 -3.412 3.198 1.00 96.69 337 ALA A O 1
ATOM 2775 N N . ILE A 1 338 ? 9.763 -3.147 1.819 1.00 94.69 338 ILE A N 1
ATOM 2776 C CA . ILE A 1 338 ? 9.147 -4.453 2.094 1.00 94.69 338 ILE A CA 1
ATOM 2777 C C . ILE A 1 338 ? 10.115 -5.573 1.694 1.00 94.69 338 ILE A C 1
ATOM 2779 O O . ILE A 1 338 ? 10.486 -6.404 2.525 1.00 94.69 338 ILE A O 1
ATOM 2783 N N . LEU A 1 339 ? 10.564 -5.582 0.434 1.00 96.38 339 LEU A N 1
ATOM 2784 C CA . LEU A 1 339 ? 11.445 -6.631 -0.077 1.00 96.38 339 LEU A CA 1
ATOM 2785 C C . LEU A 1 339 ? 12.806 -6.621 0.632 1.00 96.38 339 LEU A C 1
ATOM 2787 O O . LEU A 1 339 ? 13.318 -7.676 1.003 1.00 96.38 339 LEU A O 1
ATOM 2791 N N . GLY A 1 340 ? 13.370 -5.438 0.879 1.00 95.94 340 GLY A N 1
ATOM 2792 C CA . GLY A 1 340 ? 14.621 -5.263 1.611 1.00 95.94 340 GLY A CA 1
ATOM 2793 C C . GLY A 1 340 ? 14.563 -5.831 3.025 1.00 95.94 340 GLY A C 1
ATOM 2794 O O . GLY A 1 340 ? 15.520 -6.468 3.464 1.00 95.94 340 GLY A O 1
ATOM 2795 N N . TYR A 1 341 ? 13.436 -5.681 3.723 1.00 94.19 341 TYR A N 1
ATOM 2796 C CA . TYR A 1 341 ? 13.235 -6.290 5.036 1.00 94.19 341 TYR A CA 1
ATOM 2797 C C . TYR A 1 341 ? 13.121 -7.818 4.958 1.00 94.19 341 TYR A C 1
ATOM 2799 O O . TYR A 1 341 ? 13.821 -8.511 5.702 1.00 94.19 341 TYR A O 1
ATOM 2807 N N . GLU A 1 342 ? 12.288 -8.344 4.052 1.00 91.81 342 GLU A N 1
ATOM 2808 C CA . GLU A 1 342 ? 12.088 -9.793 3.874 1.00 91.81 342 GLU A CA 1
ATOM 2809 C C . GLU A 1 342 ? 13.390 -10.509 3.495 1.00 91.81 342 GLU A C 1
ATOM 2811 O O . GLU A 1 342 ? 13.681 -11.598 3.988 1.00 91.81 342 GLU A O 1
ATOM 2816 N N . LYS A 1 343 ? 14.211 -9.869 2.657 1.00 93.56 343 LYS A N 1
ATOM 2817 C CA . LYS A 1 343 ? 15.483 -10.411 2.163 1.00 93.56 343 LYS A CA 1
ATOM 2818 C C . LYS A 1 343 ? 16.688 -10.051 3.013 1.00 93.56 343 LYS A C 1
ATOM 2820 O O . LYS A 1 343 ? 17.769 -10.577 2.757 1.00 93.56 343 LYS A O 1
ATOM 2825 N N . ASN A 1 344 ? 16.521 -9.163 3.993 1.00 92.81 344 ASN A N 1
ATOM 2826 C CA . ASN A 1 344 ? 17.631 -8.536 4.703 1.00 92.81 344 ASN A CA 1
ATOM 2827 C C . ASN A 1 344 ? 18.663 -7.909 3.729 1.00 92.81 344 ASN A C 1
ATOM 2829 O O . ASN A 1 344 ? 19.873 -7.999 3.940 1.00 92.81 344 ASN A O 1
ATOM 2833 N N . ASP A 1 345 ? 18.190 -7.299 2.634 1.00 94.69 345 ASP A N 1
ATOM 2834 C CA . ASP A 1 345 ? 19.046 -6.635 1.643 1.00 94.69 345 ASP A CA 1
ATOM 2835 C C . ASP A 1 345 ? 19.176 -5.145 1.976 1.00 94.69 345 ASP A C 1
ATOM 2837 O O . ASP A 1 345 ? 18.283 -4.333 1.723 1.00 94.69 345 ASP A O 1
ATOM 2841 N N . GLN A 1 346 ? 20.330 -4.772 2.531 1.00 94.81 346 GLN A N 1
ATOM 2842 C CA . GLN A 1 346 ? 20.609 -3.391 2.923 1.00 94.81 346 GLN A CA 1
ATOM 2843 C C . GLN A 1 346 ? 20.639 -2.414 1.744 1.00 94.81 346 GLN A C 1
ATOM 2845 O O . GLN A 1 346 ? 20.424 -1.222 1.949 1.00 94.81 346 GLN A O 1
ATOM 2850 N N . ARG A 1 347 ? 20.890 -2.891 0.522 1.00 95.38 347 ARG A N 1
ATOM 2851 C CA . ARG A 1 347 ? 20.912 -2.045 -0.677 1.00 95.38 347 ARG A CA 1
ATOM 2852 C C . ARG A 1 347 ? 19.505 -1.559 -1.007 1.00 95.38 347 ARG A C 1
ATOM 2854 O O . ARG A 1 347 ? 19.319 -0.383 -1.296 1.00 95.38 347 ARG A O 1
ATOM 2861 N N . LEU A 1 348 ? 18.514 -2.446 -0.880 1.00 96.81 348 LEU A N 1
ATOM 2862 C CA . LEU A 1 348 ? 17.102 -2.110 -1.074 1.00 96.81 348 LEU A CA 1
ATOM 2863 C C . LEU A 1 348 ? 16.590 -1.162 0.015 1.00 96.81 348 LEU A C 1
ATOM 2865 O O . LEU A 1 348 ? 15.861 -0.222 -0.284 1.00 96.81 348 LEU A O 1
ATOM 2869 N N . LEU A 1 349 ? 17.013 -1.367 1.267 1.00 96.31 349 LEU A N 1
ATOM 2870 C CA . LEU A 1 349 ? 16.651 -0.485 2.382 1.00 96.31 349 LEU A CA 1
ATOM 2871 C C . LEU A 1 349 ? 17.279 0.913 2.239 1.00 96.31 349 LEU A C 1
ATOM 2873 O O . LEU A 1 349 ? 16.609 1.913 2.495 1.00 96.31 349 LEU A O 1
ATOM 2877 N N . GLU A 1 350 ? 18.529 1.008 1.774 1.00 95.94 350 GLU A N 1
ATOM 2878 C CA . GLU A 1 350 ? 19.157 2.293 1.440 1.00 95.94 350 GLU A CA 1
ATOM 2879 C C . GLU A 1 350 ? 18.458 2.977 0.261 1.00 95.94 350 GLU A C 1
ATOM 2881 O O . GLU A 1 350 ? 18.205 4.182 0.315 1.00 95.94 350 GLU A O 1
ATOM 2886 N N . PHE A 1 351 ? 18.106 2.219 -0.780 1.00 97.38 351 PHE A N 1
ATOM 2887 C CA . PHE A 1 351 ? 17.370 2.746 -1.924 1.00 97.38 351 PHE A CA 1
ATOM 2888 C C . PHE A 1 351 ? 16.002 3.298 -1.504 1.00 97.38 351 PHE A C 1
ATOM 2890 O O . PHE A 1 351 ? 15.704 4.455 -1.794 1.00 97.38 351 PHE A O 1
ATOM 2897 N N . ALA A 1 352 ? 15.226 2.536 -0.721 1.00 97.62 352 ALA A N 1
ATOM 2898 C CA . ALA A 1 352 ? 13.967 2.992 -0.131 1.00 97.62 352 ALA A CA 1
ATOM 2899 C C . ALA A 1 352 ? 14.149 4.303 0.644 1.00 97.62 352 ALA A C 1
ATOM 2901 O O . ALA A 1 352 ? 13.428 5.272 0.422 1.00 97.62 352 ALA A O 1
ATOM 2902 N N . ARG A 1 353 ? 15.150 4.357 1.531 1.00 96.56 353 ARG A N 1
ATOM 2903 C CA . ARG A 1 353 ? 15.442 5.536 2.353 1.00 96.56 353 ARG A CA 1
ATOM 2904 C C . ARG A 1 353 ? 15.739 6.770 1.502 1.00 96.56 353 ARG A C 1
ATOM 2906 O O . ARG A 1 353 ? 15.239 7.847 1.817 1.00 96.56 353 ARG A O 1
ATOM 2913 N N . GLY A 1 354 ? 16.533 6.634 0.440 1.00 96.94 354 GLY A N 1
ATOM 2914 C CA . GLY A 1 354 ? 16.860 7.764 -0.428 1.00 96.94 354 GLY A CA 1
ATOM 2915 C C . GLY A 1 354 ? 15.720 8.182 -1.366 1.00 96.94 354 GLY A C 1
ATOM 2916 O O . GLY A 1 354 ? 15.609 9.374 -1.636 1.00 96.94 354 GLY A O 1
ATOM 2917 N N . LEU A 1 355 ? 14.838 7.266 -1.787 1.00 97.88 355 LEU A N 1
ATOM 2918 C CA . LEU A 1 355 ? 13.586 7.608 -2.489 1.00 97.88 355 LEU A CA 1
ATOM 2919 C C . LEU A 1 355 ? 12.604 8.359 -1.574 1.00 97.88 355 LEU A C 1
ATOM 2921 O O . LEU A 1 355 ? 11.943 9.305 -1.991 1.00 97.88 355 LEU A O 1
ATOM 2925 N N . LEU A 1 356 ? 12.525 7.993 -0.292 1.00 97.88 356 LEU A N 1
ATOM 2926 C CA . LEU A 1 356 ? 11.744 8.773 0.672 1.00 97.88 356 LEU A CA 1
ATOM 2927 C C . LEU A 1 356 ? 12.382 10.137 0.937 1.00 97.88 356 LEU A C 1
ATOM 2929 O O . LEU A 1 356 ? 11.665 11.120 1.100 1.00 97.88 356 LEU A O 1
ATOM 2933 N N . TRP A 1 357 ? 13.716 10.222 0.953 1.00 97.50 357 TRP A N 1
ATOM 2934 C CA . TRP A 1 357 ? 14.414 11.499 1.105 1.00 97.50 357 TRP A CA 1
ATOM 2935 C C . TRP A 1 357 ? 14.148 12.454 -0.065 1.00 97.50 357 TRP A C 1
ATOM 2937 O O . TRP A 1 357 ? 14.025 13.656 0.157 1.00 97.50 357 TRP A O 1
ATOM 2947 N N . TYR A 1 358 ? 13.971 11.921 -1.278 1.00 96.81 358 TYR A N 1
ATOM 2948 C CA . TYR A 1 358 ? 13.464 12.680 -2.422 1.00 96.81 358 TYR A CA 1
ATOM 2949 C C . TYR A 1 358 ? 12.094 13.299 -2.131 1.00 96.81 358 TYR A C 1
ATOM 2951 O O . TYR A 1 358 ? 11.943 14.515 -2.203 1.00 96.81 358 TYR A O 1
ATOM 2959 N N . CYS A 1 359 ? 11.132 12.484 -1.688 1.00 97.19 359 CYS A N 1
ATOM 2960 C CA . CYS A 1 359 ? 9.786 12.956 -1.355 1.00 97.19 359 CYS A CA 1
ATOM 2961 C C . CYS A 1 359 ? 9.811 14.015 -0.236 1.00 97.19 359 CYS A C 1
ATOM 2963 O O . CYS A 1 359 ? 9.042 14.974 -0.260 1.00 97.19 359 CYS A O 1
ATOM 2965 N N . VAL A 1 360 ? 10.700 13.866 0.754 1.00 97.00 360 VAL A N 1
ATOM 2966 C CA . VAL A 1 360 ? 10.885 14.863 1.822 1.00 97.00 360 VAL A CA 1
ATOM 2967 C C . VAL A 1 360 ? 11.438 16.175 1.278 1.00 97.00 360 VAL A C 1
ATOM 2969 O O . VAL A 1 360 ? 10.994 17.239 1.720 1.00 97.00 360 VAL A O 1
ATOM 2972 N N . ARG A 1 361 ? 12.391 16.122 0.337 1.00 96.19 361 ARG A N 1
ATOM 2973 C CA . ARG A 1 361 ? 12.910 17.321 -0.324 1.00 96.19 361 ARG A CA 1
ATOM 2974 C C . ARG A 1 361 ? 11.774 18.065 -1.009 1.00 96.19 361 ARG A C 1
ATOM 2976 O O . ARG A 1 361 ? 11.551 19.203 -0.614 1.00 96.19 361 ARG A O 1
ATOM 2983 N N . GLU A 1 362 ? 11.048 17.414 -1.921 1.00 95.06 362 GLU A N 1
ATOM 2984 C CA . GLU A 1 362 ? 9.948 18.041 -2.677 1.00 95.06 362 GLU A CA 1
ATOM 2985 C C . GLU A 1 362 ? 8.894 18.634 -1.735 1.00 95.06 362 GLU A C 1
ATOM 2987 O O . GLU A 1 362 ? 8.535 19.805 -1.844 1.00 95.06 362 GLU A O 1
ATOM 2992 N N . TRP A 1 363 ? 8.478 17.894 -0.699 1.00 95.31 363 TRP A N 1
ATOM 2993 C CA . TRP A 1 363 ? 7.557 18.437 0.303 1.00 95.31 363 TRP A CA 1
ATOM 2994 C C . TRP A 1 363 ? 8.103 19.711 0.968 1.00 95.31 363 TRP A C 1
ATOM 2996 O O . TRP A 1 363 ? 7.394 20.706 1.106 1.00 95.31 363 TRP A O 1
ATOM 3006 N N . THR A 1 364 ? 9.377 19.704 1.363 1.00 94.94 364 THR A N 1
ATOM 3007 C CA . THR A 1 364 ? 10.010 20.835 2.057 1.00 94.94 364 THR A CA 1
ATOM 3008 C C . THR A 1 364 ? 10.208 22.043 1.141 1.00 94.94 364 THR A C 1
ATOM 3010 O O . THR A 1 364 ? 10.095 23.186 1.588 1.00 94.94 364 THR A O 1
ATOM 3013 N N . THR A 1 365 ? 10.566 21.817 -0.123 1.00 93.56 365 THR A N 1
ATOM 3014 C CA . THR A 1 365 ? 10.896 22.881 -1.079 1.00 93.56 365 THR A CA 1
ATOM 3015 C C . THR A 1 365 ? 9.650 23.471 -1.718 1.00 93.56 365 THR A C 1
ATOM 3017 O O . THR A 1 365 ? 9.536 24.698 -1.837 1.00 93.56 365 THR A O 1
ATOM 3020 N N . ASP A 1 366 ? 8.690 22.617 -2.052 1.00 91.56 366 ASP A N 1
ATOM 3021 C CA . ASP A 1 366 ? 7.531 22.961 -2.867 1.00 91.56 366 ASP A CA 1
ATOM 3022 C C . ASP A 1 366 ? 6.243 23.106 -2.046 1.00 91.56 366 ASP A C 1
ATOM 3024 O O . ASP A 1 366 ? 5.291 23.764 -2.487 1.00 91.56 366 ASP A O 1
ATOM 3028 N N . GLY A 1 367 ? 6.233 22.565 -0.822 1.00 89.38 367 GLY A N 1
ATOM 3029 C CA . GLY A 1 367 ? 5.089 22.558 0.095 1.00 89.38 367 GLY A CA 1
ATOM 3030 C C . GLY A 1 367 ? 4.007 21.544 -0.276 1.00 89.38 367 GLY A C 1
ATOM 3031 O O . GLY A 1 367 ? 2.925 21.583 0.309 1.00 89.38 367 GLY A O 1
ATOM 3032 N N . ARG A 1 368 ? 4.265 20.708 -1.291 1.00 90.50 368 ARG A N 1
ATOM 3033 C CA . ARG A 1 368 ? 3.385 19.653 -1.801 1.00 90.50 368 ARG A CA 1
ATOM 3034 C C . ARG A 1 368 ? 4.160 18.720 -2.731 1.00 90.50 368 ARG A C 1
ATOM 3036 O O . ARG A 1 368 ? 5.220 19.104 -3.211 1.00 90.50 368 ARG A O 1
ATOM 3043 N N . TRP A 1 369 ? 3.599 17.549 -3.014 1.00 92.69 369 TRP A N 1
ATOM 3044 C CA . TRP A 1 369 ? 4.091 16.653 -4.053 1.00 92.69 369 TRP A CA 1
ATOM 3045 C C . TRP A 1 369 ? 3.441 16.924 -5.411 1.00 92.69 369 TRP A C 1
ATOM 3047 O O . TRP A 1 369 ? 2.232 17.159 -5.525 1.00 92.69 369 TRP A O 1
ATOM 3057 N N . TYR A 1 370 ? 4.249 16.858 -6.461 1.00 90.12 370 TYR A N 1
ATOM 3058 C CA . TYR A 1 370 ? 3.840 17.088 -7.839 1.00 90.12 370 TYR A CA 1
ATOM 3059 C C . TYR A 1 370 ? 4.177 15.885 -8.719 1.00 90.12 370 TYR A C 1
ATOM 3061 O O . TYR A 1 370 ? 5.007 15.031 -8.411 1.00 90.12 370 TYR A O 1
ATOM 3069 N N . TYR A 1 371 ? 3.451 15.777 -9.824 1.00 86.38 371 TYR A N 1
ATOM 3070 C CA . TYR A 1 371 ? 3.723 14.779 -10.844 1.00 86.38 371 TYR A CA 1
ATOM 3071 C C . TYR A 1 371 ? 5.063 15.064 -11.534 1.00 86.38 371 TYR A C 1
ATOM 3073 O O . TYR A 1 371 ? 5.802 14.156 -11.879 1.00 86.38 371 TYR A O 1
ATOM 3081 N N . ASP A 1 372 ? 5.392 16.344 -11.701 1.00 88.50 372 ASP A N 1
ATOM 3082 C CA . ASP A 1 372 ? 6.635 16.792 -12.311 1.00 88.50 372 ASP A CA 1
ATOM 3083 C C . ASP A 1 372 ? 7.590 17.296 -11.214 1.00 88.50 372 ASP A C 1
ATOM 3085 O O . ASP A 1 372 ? 7.539 18.473 -10.864 1.00 88.50 372 ASP A O 1
ATOM 3089 N N . GLY A 1 373 ? 8.436 16.423 -10.655 1.00 88.44 373 GLY A N 1
ATOM 3090 C CA . GLY A 1 373 ? 9.395 16.804 -9.604 1.00 88.44 373 GLY A CA 1
ATOM 3091 C C . GLY A 1 373 ? 10.532 17.707 -10.105 1.00 88.44 373 GLY A C 1
ATOM 3092 O O . GLY A 1 373 ? 10.632 17.989 -11.300 1.00 88.44 373 GLY A O 1
ATOM 3093 N N . ALA A 1 374 ? 11.434 18.155 -9.225 1.00 89.50 374 ALA A N 1
ATOM 3094 C CA . ALA A 1 374 ? 12.488 19.130 -9.565 1.00 89.50 374 ALA A CA 1
ATOM 3095 C C . ALA A 1 374 ? 13.398 18.759 -10.749 1.00 89.50 374 ALA A C 1
ATOM 3097 O O . ALA A 1 374 ? 13.883 19.628 -11.480 1.00 89.50 374 ALA A O 1
ATOM 3098 N N . GLU A 1 375 ? 13.635 17.469 -10.943 1.00 88.00 375 GLU A N 1
ATOM 3099 C CA . GLU A 1 375 ? 14.419 16.917 -12.040 1.00 88.00 375 GLU A CA 1
ATOM 3100 C C . GLU A 1 375 ? 13.641 16.951 -13.362 1.00 88.00 375 GLU A C 1
ATOM 3102 O O . GLU A 1 375 ? 14.259 16.976 -14.427 1.00 88.00 375 GLU A O 1
ATOM 3107 N N . ASN A 1 376 ? 12.309 17.042 -13.305 1.00 85.56 376 ASN A N 1
ATOM 3108 C CA . ASN A 1 376 ? 11.426 17.056 -14.457 1.00 85.56 376 ASN A CA 1
ATOM 3109 C C . ASN A 1 376 ? 11.471 18.386 -15.228 1.00 85.56 376 ASN A C 1
ATOM 3111 O O . ASN A 1 376 ? 11.201 19.452 -14.665 1.00 85.56 376 ASN A O 1
ATOM 3115 N N . PRO A 1 377 ? 11.752 18.380 -16.549 1.00 80.75 377 PRO A N 1
ATOM 3116 C CA . PRO A 1 377 ? 11.691 19.586 -17.362 1.00 80.75 377 PRO A CA 1
ATOM 3117 C C . PRO A 1 377 ? 10.345 20.309 -17.316 1.00 80.75 377 PRO A C 1
ATOM 3119 O O . PRO A 1 377 ? 10.333 21.528 -17.503 1.00 80.75 377 PRO A O 1
ATOM 3122 N N . LEU A 1 378 ? 9.257 19.579 -17.053 1.00 84.56 378 LEU A N 1
ATOM 3123 C CA . LEU A 1 378 ? 7.894 20.089 -16.945 1.00 84.56 378 LEU A CA 1
ATOM 3124 C C . LEU A 1 378 ? 7.505 20.525 -15.524 1.00 84.56 378 LEU A C 1
ATOM 3126 O O . LEU A 1 378 ? 6.354 20.905 -15.337 1.00 84.56 378 LEU A O 1
ATOM 3130 N N . ASN A 1 379 ? 8.427 20.555 -14.549 1.00 85.12 379 ASN A N 1
ATOM 3131 C CA . ASN A 1 379 ? 8.143 20.918 -13.148 1.00 85.12 379 ASN A CA 1
ATOM 3132 C C . ASN A 1 379 ? 7.272 22.187 -13.003 1.00 85.12 379 ASN A C 1
ATOM 3134 O O . ASN A 1 379 ? 6.286 22.230 -12.266 1.00 85.12 379 ASN A O 1
ATOM 3138 N N . ALA A 1 380 ? 7.545 23.216 -13.811 1.00 86.00 380 ALA A N 1
ATOM 3139 C CA . ALA A 1 380 ? 6.791 24.471 -13.786 1.00 86.00 380 ALA A CA 1
ATOM 3140 C C . ALA A 1 380 ? 5.275 24.323 -14.062 1.00 86.00 380 ALA A C 1
ATOM 3142 O O . ALA A 1 380 ? 4.522 25.249 -13.761 1.00 86.00 380 ALA A O 1
ATOM 3143 N N . ARG A 1 381 ? 4.818 23.185 -14.610 1.00 86.25 381 ARG A N 1
ATOM 3144 C CA . ARG A 1 381 ? 3.398 22.854 -14.806 1.00 86.25 381 ARG A CA 1
ATOM 3145 C C . ARG A 1 381 ? 2.646 22.713 -13.484 1.00 86.25 381 ARG A C 1
ATOM 3147 O O . ARG A 1 381 ? 1.458 23.023 -13.453 1.00 86.25 381 ARG A O 1
ATOM 3154 N N . ARG A 1 382 ? 3.316 22.275 -12.409 1.00 87.12 382 ARG A N 1
ATOM 3155 C CA . ARG A 1 382 ? 2.707 22.045 -11.086 1.00 87.12 382 ARG A CA 1
ATOM 3156 C C . ARG A 1 382 ? 1.492 21.121 -11.134 1.00 87.12 382 ARG A C 1
ATOM 3158 O O . ARG A 1 382 ? 0.493 21.370 -10.461 1.00 87.12 382 ARG A O 1
ATOM 3165 N N . ALA A 1 383 ? 1.560 20.070 -11.947 1.00 86.94 383 ALA A N 1
ATOM 3166 C CA . ALA A 1 383 ? 0.525 19.047 -11.936 1.00 86.94 383 ALA A CA 1
ATOM 3167 C C . ALA A 1 383 ? 0.539 18.361 -10.563 1.00 86.94 383 ALA A C 1
ATOM 3169 O O . ALA A 1 383 ? 1.547 17.766 -10.195 1.00 86.94 383 ALA A O 1
ATOM 3170 N N . GLU A 1 384 ? -0.533 18.507 -9.781 1.00 84.62 384 GLU A N 1
ATOM 3171 C CA . GLU A 1 384 ? -0.617 17.914 -8.440 1.00 84.62 384 GLU A CA 1
ATOM 3172 C C . GLU A 1 384 ? -0.447 16.391 -8.516 1.00 84.62 384 GLU A C 1
ATOM 3174 O O . GLU A 1 384 ? -1.012 15.741 -9.400 1.00 84.62 384 GLU A O 1
ATOM 3179 N N . SER A 1 385 ? 0.337 15.821 -7.598 1.00 80.88 385 SER A N 1
ATOM 3180 C CA . SER A 1 385 ? 0.530 14.373 -7.528 1.00 80.88 385 SER A CA 1
ATOM 3181 C C . SER A 1 385 ? -0.635 13.669 -6.825 1.00 80.88 385 SER A C 1
ATOM 3183 O O . SER A 1 385 ? -1.554 14.280 -6.273 1.00 80.88 385 SER A O 1
ATOM 3185 N N . HIS A 1 386 ? -0.567 12.340 -6.778 1.00 84.88 386 HIS A N 1
ATOM 3186 C CA . HIS A 1 386 ? -1.413 11.530 -5.910 1.00 84.88 386 HIS A CA 1
ATOM 3187 C C . HIS A 1 386 ? -0.869 11.535 -4.469 1.00 84.88 386 HIS A C 1
ATOM 3189 O O . HIS A 1 386 ? -0.309 10.540 -4.014 1.00 84.88 386 HIS A O 1
ATOM 3195 N N . ASP A 1 387 ? -1.057 12.634 -3.732 1.00 86.25 387 ASP A N 1
ATOM 3196 C CA . ASP A 1 387 ? -0.501 12.825 -2.374 1.00 86.25 387 ASP A CA 1
ATOM 3197 C C . ASP A 1 387 ? -0.833 11.681 -1.402 1.00 86.25 387 ASP A C 1
ATOM 3199 O O . ASP A 1 387 ? -0.001 11.273 -0.594 1.00 86.25 387 ASP A O 1
ATOM 3203 N N . LEU A 1 388 ? -2.041 11.114 -1.497 1.00 80.94 388 LEU A N 1
ATOM 3204 C CA . LEU A 1 388 ? -2.433 9.952 -0.693 1.00 80.94 388 LEU A CA 1
ATOM 3205 C C . LEU A 1 388 ? -1.557 8.730 -0.960 1.00 80.94 388 LEU A C 1
ATOM 3207 O O . LEU A 1 388 ? -1.198 8.026 -0.024 1.00 80.94 388 LEU A O 1
ATOM 3211 N N . VAL A 1 389 ? -1.187 8.498 -2.219 1.00 85.06 389 VAL A N 1
ATOM 3212 C CA . VAL A 1 389 ? -0.284 7.403 -2.584 1.00 85.06 389 VAL A CA 1
ATOM 3213 C C . VAL A 1 389 ? 1.098 7.657 -1.991 1.00 85.06 389 VAL A C 1
ATOM 3215 O O . VAL A 1 389 ? 1.696 6.730 -1.449 1.00 85.06 389 VAL A O 1
ATOM 3218 N N . VAL A 1 390 ? 1.578 8.907 -2.026 1.00 90.94 390 VAL A N 1
ATOM 3219 C CA . VAL A 1 390 ? 2.856 9.274 -1.404 1.00 90.94 390 VAL A CA 1
ATOM 3220 C C . VAL A 1 390 ? 2.827 8.982 0.094 1.00 90.94 390 VAL A C 1
ATOM 3222 O O . VAL A 1 390 ? 3.709 8.288 0.596 1.00 90.94 390 VAL A O 1
ATOM 3225 N N . ILE A 1 391 ? 1.785 9.435 0.797 1.00 87.50 391 ILE A N 1
ATOM 3226 C CA . ILE A 1 391 ? 1.616 9.214 2.239 1.00 87.50 391 ILE A CA 1
ATOM 3227 C C . ILE A 1 391 ? 1.515 7.722 2.560 1.00 87.50 391 ILE A C 1
ATOM 3229 O O . ILE A 1 391 ? 2.272 7.236 3.395 1.00 87.50 391 ILE A O 1
ATOM 3233 N N . ASP A 1 392 ? 0.614 6.983 1.914 1.00 84.38 392 ASP A N 1
ATOM 3234 C CA . ASP A 1 392 ? 0.343 5.586 2.266 1.00 84.38 392 ASP A CA 1
ATOM 3235 C C . ASP A 1 392 ? 1.567 4.696 2.013 1.00 84.38 392 ASP A C 1
ATOM 3237 O O . ASP A 1 392 ? 1.973 3.917 2.883 1.00 84.38 392 ASP A O 1
ATOM 3241 N N . GLN A 1 393 ? 2.209 4.849 0.852 1.00 88.81 393 GLN A N 1
ATOM 3242 C CA . GLN A 1 393 ? 3.391 4.059 0.503 1.00 88.81 393 GLN A CA 1
ATOM 3243 C C . GLN A 1 393 ? 4.628 4.512 1.281 1.00 88.81 393 GLN A C 1
ATOM 3245 O O . GLN A 1 393 ? 5.411 3.674 1.735 1.00 88.81 393 GLN A O 1
ATOM 3250 N N . GLY A 1 394 ? 4.769 5.816 1.528 1.00 91.81 394 GLY A N 1
ATOM 3251 C CA . GLY A 1 394 ? 5.838 6.367 2.352 1.00 91.81 394 GLY A CA 1
ATOM 3252 C C . GLY A 1 394 ? 5.763 5.899 3.802 1.00 91.81 394 GLY A C 1
ATOM 3253 O O . GLY A 1 394 ? 6.757 5.427 4.351 1.00 91.81 394 GLY A O 1
ATOM 3254 N N . MET A 1 395 ? 4.578 5.929 4.415 1.00 88.94 395 MET A N 1
ATOM 3255 C CA . MET A 1 395 ? 4.377 5.435 5.781 1.00 88.94 395 MET A CA 1
ATOM 3256 C C . MET A 1 395 ? 4.579 3.920 5.882 1.00 88.94 395 MET A C 1
ATOM 3258 O O . MET A 1 395 ? 5.163 3.449 6.862 1.00 88.94 395 MET A O 1
ATOM 3262 N N . SER A 1 396 ? 4.161 3.160 4.864 1.00 87.19 396 SER A N 1
ATOM 3263 C CA . SER A 1 396 ? 4.467 1.729 4.758 1.00 87.19 396 SER A CA 1
ATOM 3264 C C . SER A 1 396 ? 5.983 1.485 4.739 1.00 87.19 396 SER A C 1
ATOM 3266 O O . SER A 1 396 ? 6.505 0.735 5.570 1.00 87.19 396 SER A O 1
ATOM 3268 N N . ALA A 1 397 ? 6.713 2.195 3.873 1.00 93.25 397 ALA A N 1
ATOM 3269 C CA . ALA A 1 397 ? 8.166 2.103 3.772 1.00 93.25 397 ALA A CA 1
ATOM 3270 C C . ALA A 1 397 ? 8.880 2.492 5.078 1.00 93.25 397 ALA A C 1
ATOM 3272 O O . ALA A 1 397 ? 9.762 1.764 5.537 1.00 93.25 397 ALA A O 1
ATOM 3273 N N . ILE A 1 398 ? 8.468 3.591 5.724 1.00 93.56 398 ILE A N 1
ATOM 3274 C CA . ILE A 1 398 ? 9.004 4.027 7.024 1.00 93.56 398 ILE A CA 1
ATOM 3275 C C . ILE A 1 398 ? 8.820 2.928 8.070 1.00 93.56 398 ILE A C 1
ATOM 3277 O O . ILE A 1 398 ? 9.768 2.607 8.785 1.00 93.56 398 ILE A O 1
ATOM 3281 N N . GLY A 1 399 ? 7.646 2.298 8.146 1.00 89.94 399 GLY A N 1
ATOM 3282 C CA . GLY A 1 399 ? 7.421 1.216 9.103 1.00 89.94 399 GLY A CA 1
ATOM 3283 C C . GLY A 1 399 ? 8.327 0.010 8.879 1.00 89.94 399 GLY A C 1
ATOM 3284 O O . GLY A 1 399 ? 8.808 -0.577 9.847 1.00 89.94 399 GLY A O 1
ATOM 3285 N N . TYR A 1 400 ? 8.637 -0.323 7.628 1.00 91.31 400 TYR A N 1
ATOM 3286 C CA . TYR A 1 400 ? 9.606 -1.372 7.317 1.00 91.31 400 TYR A CA 1
ATOM 3287 C C . TYR A 1 400 ? 11.042 -1.019 7.649 1.00 91.31 400 TYR A C 1
ATOM 3289 O O . TYR A 1 400 ? 11.771 -1.862 8.172 1.00 91.31 400 TYR A O 1
ATOM 3297 N N . LEU A 1 401 ? 11.434 0.225 7.393 1.00 93.94 401 LEU A N 1
ATOM 3298 C CA . LEU A 1 401 ? 12.731 0.736 7.811 1.00 93.94 401 LEU A CA 1
ATOM 3299 C C . LEU A 1 401 ? 12.861 0.663 9.338 1.00 93.94 401 LEU A C 1
ATOM 3301 O O . LEU A 1 401 ? 13.866 0.148 9.827 1.00 93.94 401 LEU A O 1
ATOM 3305 N N . VAL A 1 402 ? 11.823 1.051 10.093 1.00 91.81 402 VAL A N 1
ATOM 3306 C CA . VAL A 1 402 ? 11.802 0.884 11.556 1.00 91.81 402 VAL A CA 1
ATOM 3307 C C . VAL A 1 402 ? 11.947 -0.586 11.932 1.00 91.81 402 VAL A C 1
ATOM 3309 O O . VAL A 1 402 ? 12.861 -0.914 12.683 1.00 91.81 402 VAL A O 1
ATOM 3312 N N . LYS A 1 403 ? 11.126 -1.488 11.371 1.00 89.75 403 LYS A N 1
ATOM 3313 C CA . LYS A 1 403 ? 11.216 -2.937 11.642 1.00 89.75 403 LYS A CA 1
ATOM 3314 C C . LYS A 1 403 ? 12.616 -3.496 11.373 1.00 89.75 403 LYS A C 1
ATOM 3316 O O . LYS A 1 403 ? 13.067 -4.378 12.103 1.00 89.75 403 LYS A O 1
ATOM 3321 N N . ALA A 1 404 ? 13.296 -2.989 10.346 1.00 91.00 404 ALA A N 1
ATOM 3322 C CA . ALA A 1 404 ? 14.660 -3.357 9.981 1.00 91.00 404 ALA A CA 1
ATOM 3323 C C . ALA A 1 404 ? 15.747 -2.701 10.859 1.00 91.00 404 ALA A C 1
ATOM 3325 O O . ALA A 1 404 ? 16.926 -2.981 10.656 1.00 91.00 404 ALA A O 1
ATOM 3326 N N . GLY A 1 405 ? 15.389 -1.829 11.807 1.00 91.62 405 GLY A N 1
ATOM 3327 C CA . GLY A 1 405 ? 16.330 -1.104 12.667 1.00 91.62 405 GLY A CA 1
ATOM 3328 C C . GLY A 1 405 ? 17.017 0.088 11.992 1.00 91.62 405 GLY A C 1
ATOM 3329 O O . GLY A 1 405 ? 18.077 0.527 12.443 1.00 91.62 405 GLY A O 1
ATOM 3330 N N . TRP A 1 406 ? 16.457 0.609 10.899 1.00 92.50 406 TRP A N 1
ATOM 3331 C CA . TRP A 1 406 ? 17.003 1.766 10.193 1.00 92.50 406 TRP A CA 1
ATOM 3332 C C . TRP A 1 406 ? 16.520 3.085 10.807 1.00 92.50 406 TRP A C 1
ATOM 3334 O O . TRP A 1 406 ? 15.367 3.190 11.227 1.00 92.50 406 TRP A O 1
ATOM 3344 N N . PRO A 1 407 ? 17.375 4.123 10.850 1.00 89.62 407 PRO A N 1
ATOM 3345 C CA . PRO A 1 407 ? 16.987 5.426 11.371 1.00 89.62 407 PRO A CA 1
ATOM 3346 C C . PRO A 1 407 ? 16.019 6.127 10.411 1.00 89.62 407 PRO A C 1
ATOM 3348 O O . PRO A 1 407 ? 16.344 6.341 9.242 1.00 89.62 407 PRO A O 1
ATOM 3351 N N . VAL A 1 408 ? 14.856 6.534 10.925 1.00 92.25 408 VAL A N 1
ATOM 3352 C CA . VAL A 1 408 ? 13.795 7.172 10.123 1.00 92.25 408 VAL A CA 1
ATOM 3353 C C . VAL A 1 408 ? 13.390 8.565 10.593 1.00 92.25 408 VAL A C 1
ATOM 3355 O O . VAL A 1 408 ? 12.587 9.188 9.916 1.00 92.25 408 VAL A O 1
ATOM 3358 N N . GLY A 1 409 ? 13.923 9.078 11.708 1.00 87.25 409 GLY A N 1
ATOM 3359 C CA . GLY A 1 409 ? 13.366 10.266 12.378 1.00 87.25 409 GLY A CA 1
ATOM 3360 C C . GLY A 1 409 ? 13.153 11.486 11.470 1.00 87.25 409 GLY A C 1
ATOM 3361 O O . GLY A 1 409 ? 12.106 12.121 11.527 1.00 87.25 409 GLY A O 1
ATOM 3362 N N . GLU A 1 410 ? 14.095 11.777 10.569 1.00 87.12 410 GLU A N 1
ATOM 3363 C CA . GLU A 1 410 ? 13.953 12.897 9.623 1.00 87.12 410 GLU A CA 1
ATOM 3364 C C . GLU A 1 410 ? 12.970 12.625 8.476 1.00 87.12 410 GLU A C 1
ATOM 3366 O O . GLU A 1 410 ? 12.346 13.556 7.977 1.00 87.12 410 GLU A O 1
ATOM 3371 N N . LEU A 1 411 ? 12.793 11.360 8.083 1.00 94.00 411 LEU A N 1
ATOM 3372 C CA . LEU A 1 411 ? 11.760 10.967 7.121 1.00 94.00 411 LEU A CA 1
ATOM 3373 C C . LEU A 1 411 ? 10.379 11.061 7.772 1.00 94.00 411 LEU A C 1
ATOM 3375 O O . LEU A 1 411 ? 9.482 11.732 7.271 1.00 94.00 411 LEU A O 1
ATOM 3379 N N . ALA A 1 412 ? 10.239 10.428 8.935 1.00 91.06 412 ALA A N 1
ATOM 3380 C CA . ALA A 1 412 ? 9.002 10.365 9.692 1.00 91.06 412 ALA A CA 1
ATOM 3381 C C . ALA A 1 412 ? 8.497 11.755 10.103 1.00 91.06 412 ALA A C 1
ATOM 3383 O O . ALA A 1 412 ? 7.297 12.012 10.020 1.00 91.06 412 ALA A O 1
ATOM 3384 N N . GLY A 1 413 ? 9.397 12.672 10.476 1.00 91.19 413 GLY A N 1
ATOM 3385 C CA . GLY A 1 413 ? 9.047 14.052 10.814 1.00 91.19 413 GLY A CA 1
ATOM 3386 C C . GLY A 1 413 ? 8.335 14.788 9.675 1.00 91.19 413 GLY A C 1
ATOM 3387 O O . GLY A 1 413 ? 7.235 15.298 9.879 1.00 91.19 413 GLY A O 1
ATOM 3388 N N . ALA A 1 414 ? 8.919 14.786 8.474 1.00 92.25 414 ALA A N 1
ATOM 3389 C CA . ALA A 1 414 ? 8.353 15.469 7.309 1.00 92.25 414 ALA A CA 1
ATOM 3390 C C . ALA A 1 414 ? 7.043 14.824 6.822 1.00 92.25 414 ALA A C 1
ATOM 3392 O O . ALA A 1 414 ? 6.079 15.525 6.523 1.00 92.25 414 ALA A O 1
ATOM 3393 N N . PHE A 1 415 ? 6.954 13.490 6.817 1.00 91.50 415 PHE A N 1
ATOM 3394 C CA . PHE A 1 415 ? 5.697 12.804 6.494 1.00 91.50 415 PHE A CA 1
ATOM 3395 C C . PHE A 1 415 ? 4.597 13.096 7.521 1.00 91.50 415 PHE A C 1
ATOM 3397 O O . PHE A 1 415 ? 3.439 13.286 7.151 1.00 91.50 415 PHE A O 1
ATOM 3404 N N . ASN A 1 416 ? 4.937 13.184 8.809 1.00 87.62 416 ASN A N 1
ATOM 3405 C CA . ASN A 1 416 ? 3.978 13.576 9.837 1.00 87.62 416 ASN A CA 1
ATOM 3406 C C . ASN A 1 416 ? 3.500 15.022 9.644 1.00 87.62 416 ASN A C 1
ATOM 3408 O O . ASN A 1 416 ? 2.312 15.284 9.817 1.00 87.62 416 ASN A O 1
ATOM 3412 N N . GLU A 1 417 ? 4.383 15.944 9.254 1.00 89.25 417 GLU A N 1
ATOM 3413 C CA . GLU A 1 417 ? 4.000 17.311 8.881 1.00 89.25 417 GLU A CA 1
ATOM 3414 C C . GLU A 1 417 ? 3.019 17.315 7.701 1.00 89.25 417 GLU A C 1
ATOM 3416 O O . GLU A 1 417 ? 1.955 17.925 7.799 1.00 89.25 417 GLU A O 1
ATOM 3421 N N . ALA A 1 418 ? 3.309 16.560 6.638 1.00 88.44 418 ALA A N 1
ATOM 3422 C CA . ALA A 1 418 ? 2.421 16.434 5.484 1.00 88.44 418 ALA A CA 1
ATOM 3423 C C . ALA A 1 418 ? 1.047 15.853 5.855 1.00 88.44 418 ALA A C 1
ATOM 3425 O O . ALA A 1 418 ? 0.008 16.388 5.462 1.00 88.44 418 ALA A O 1
ATOM 3426 N N . ILE A 1 419 ? 1.012 14.800 6.678 1.00 84.31 419 ILE A N 1
ATOM 3427 C CA . ILE A 1 419 ? -0.235 14.214 7.189 1.00 84.31 419 ILE A CA 1
ATOM 3428 C C . ILE A 1 419 ? -1.053 15.256 7.959 1.00 84.31 419 ILE A C 1
ATOM 3430 O O . ILE A 1 419 ? -2.271 15.323 7.784 1.00 84.31 419 ILE A O 1
ATOM 3434 N N . GLN A 1 420 ? -0.409 16.064 8.806 1.00 82.69 420 GLN A N 1
ATOM 3435 C CA . GLN A 1 420 ? -1.088 17.122 9.558 1.00 82.69 420 GLN A CA 1
ATOM 3436 C C . GLN A 1 420 ? -1.600 18.231 8.637 1.00 82.69 420 GLN A C 1
ATOM 3438 O O . GLN A 1 420 ? -2.756 18.638 8.755 1.00 82.69 420 GLN A O 1
ATOM 3443 N N . TRP A 1 421 ? -0.807 18.644 7.649 1.00 85.75 421 TRP A N 1
ATOM 3444 C CA . TRP A 1 421 ? -1.245 19.617 6.655 1.00 85.75 421 TRP A CA 1
ATOM 3445 C C . TRP A 1 421 ? -2.481 19.128 5.891 1.00 85.75 421 TRP A C 1
ATOM 3447 O O . TRP A 1 421 ? -3.482 19.841 5.813 1.00 85.75 421 TRP A O 1
ATOM 3457 N N . HIS A 1 422 ? -2.473 17.890 5.387 1.00 81.75 422 HIS A N 1
ATOM 3458 C CA . HIS A 1 422 ? -3.619 17.329 4.667 1.00 81.75 422 HIS A CA 1
ATOM 3459 C C . HIS A 1 422 ? -4.837 17.120 5.565 1.00 81.75 422 HIS A C 1
ATOM 3461 O O . HIS A 1 422 ? -5.969 17.289 5.121 1.00 81.75 422 HIS A O 1
ATOM 3467 N N . ARG A 1 423 ? -4.636 16.793 6.840 1.00 78.31 423 ARG A N 1
ATOM 3468 C CA . ARG A 1 423 ? -5.708 16.764 7.839 1.00 78.31 423 ARG A CA 1
ATOM 3469 C C . ARG A 1 423 ? -6.396 18.111 7.987 1.00 78.31 423 ARG A C 1
ATOM 3471 O O . ARG A 1 423 ? -7.611 18.153 8.113 1.00 78.31 423 ARG A O 1
ATOM 3478 N N . GLU A 1 424 ? -5.643 19.197 7.968 1.00 76.69 424 GLU A N 1
ATOM 3479 C CA . GLU A 1 424 ? -6.192 20.537 8.163 1.00 76.69 424 GLU A CA 1
ATOM 3480 C C . GLU A 1 424 ? -6.764 21.151 6.878 1.00 76.69 424 GLU A C 1
ATOM 3482 O O . GLU A 1 424 ? -7.671 21.982 6.959 1.00 76.69 424 GLU A O 1
ATOM 3487 N N . ASN A 1 425 ? -6.259 20.740 5.709 1.00 76.50 425 ASN A N 1
ATOM 3488 C CA . ASN A 1 425 ? -6.507 21.433 4.440 1.00 76.50 425 ASN A CA 1
ATOM 3489 C C . ASN A 1 425 ? -7.178 20.576 3.355 1.00 76.50 425 ASN A C 1
ATOM 3491 O O . ASN A 1 425 ? -7.714 21.133 2.398 1.00 76.50 425 ASN A O 1
ATOM 3495 N N . ALA A 1 426 ? -7.175 19.244 3.463 1.00 69.50 426 ALA A N 1
ATOM 3496 C CA . ALA A 1 426 ? -7.660 18.361 2.406 1.00 69.50 426 ALA A CA 1
ATOM 3497 C C . ALA A 1 426 ? -8.886 17.547 2.832 1.00 69.50 426 ALA A C 1
ATOM 3499 O O . ALA A 1 426 ? -8.869 16.825 3.826 1.00 69.50 426 ALA A O 1
ATOM 3500 N N . THR A 1 427 ? -9.938 17.573 2.009 1.00 59.41 427 THR A N 1
ATOM 3501 C CA . THR A 1 427 ? -11.243 16.935 2.296 1.00 59.41 427 THR A CA 1
ATOM 3502 C C . THR A 1 427 ? -11.180 15.425 2.561 1.00 59.41 427 THR A C 1
ATOM 3504 O O . THR A 1 427 ? -12.075 14.865 3.204 1.00 59.41 427 THR A O 1
ATOM 3507 N N . PHE A 1 428 ? -10.133 14.746 2.082 1.00 61.53 428 PHE A N 1
ATOM 3508 C CA . PHE A 1 428 ? -9.966 13.304 2.249 1.00 61.53 428 PHE A CA 1
ATOM 3509 C C . PHE A 1 428 ? -9.417 12.913 3.636 1.00 61.53 428 PHE A C 1
ATOM 3511 O O . PHE A 1 428 ? -9.783 11.848 4.131 1.00 61.53 428 PHE A O 1
ATOM 3518 N N . LEU A 1 429 ? -8.638 13.779 4.306 1.00 59.38 429 LEU A N 1
ATOM 3519 C CA . LEU A 1 429 ? -8.208 13.601 5.706 1.00 59.38 429 LEU A CA 1
ATOM 3520 C C . LEU A 1 429 ? -8.903 14.557 6.693 1.00 59.38 429 LEU A C 1
ATOM 3522 O O . LEU A 1 429 ? -8.818 14.331 7.900 1.00 59.38 429 LEU A O 1
ATOM 3526 N N . GLU A 1 430 ? -9.644 15.562 6.212 1.00 55.62 430 GLU A N 1
ATOM 3527 C CA . GLU A 1 430 ? -10.336 16.599 7.003 1.00 55.62 430 GLU A CA 1
ATOM 3528 C C . GLU A 1 430 ? -11.195 16.024 8.131 1.00 55.62 430 GLU A C 1
ATOM 3530 O O . GLU A 1 430 ? -11.231 16.534 9.253 1.00 55.62 430 GLU A O 1
ATOM 3535 N N . LYS A 1 431 ? -11.844 14.884 7.876 1.00 54.78 431 LYS A N 1
ATOM 3536 C CA . LYS A 1 431 ? -12.687 14.216 8.876 1.00 54.78 431 LYS A CA 1
ATOM 3537 C C . LYS A 1 431 ? -11.904 13.761 10.097 1.00 54.78 431 LYS A C 1
ATOM 3539 O O . LYS A 1 431 ? -12.526 13.409 11.088 1.00 54.78 431 LYS A O 1
ATOM 3544 N N . SER A 1 432 ? -10.580 13.743 10.045 1.00 66.06 432 SER A N 1
ATOM 3545 C CA . SER A 1 432 ? -9.671 13.200 11.049 1.00 66.06 432 SER A CA 1
ATOM 3546 C C . SER A 1 432 ? -8.673 14.221 11.571 1.00 66.06 432 SER A C 1
ATOM 3548 O O . SER A 1 432 ? -7.678 13.831 12.173 1.00 66.06 432 SER A O 1
ATOM 3550 N N . ALA A 1 433 ? -8.941 15.511 11.359 1.00 72.81 433 ALA A N 1
ATOM 3551 C CA . ALA A 1 433 ? -8.003 16.568 11.703 1.00 72.81 433 ALA A CA 1
ATOM 3552 C C . ALA A 1 433 ? -7.694 16.636 13.202 1.00 72.81 433 ALA A C 1
ATOM 3554 O O . ALA A 1 433 ? -6.537 16.670 13.610 1.00 72.81 433 ALA A O 1
ATOM 3555 N N . PHE A 1 434 ? -8.732 16.582 14.035 1.00 79.69 434 PHE A N 1
ATOM 3556 C CA . PHE A 1 434 ? -8.600 16.873 15.463 1.00 79.69 434 PHE A CA 1
ATOM 3557 C C . PHE A 1 434 ? -8.644 15.628 16.349 1.00 79.69 434 PHE A C 1
ATOM 3559 O O . PHE A 1 434 ? -7.909 15.538 17.334 1.00 79.69 434 PHE A O 1
ATOM 3566 N N . PHE A 1 435 ? -9.506 14.671 16.005 1.00 85.00 435 PHE A N 1
ATOM 3567 C CA . PHE A 1 435 ? -9.670 13.428 16.747 1.00 85.00 435 PHE A CA 1
ATOM 3568 C C . PHE A 1 435 ? -10.309 12.330 15.891 1.00 85.00 435 PHE A C 1
ATOM 3570 O O . PHE A 1 435 ? -10.994 12.572 14.887 1.00 85.00 435 PHE A O 1
ATOM 3577 N N . GLN A 1 436 ? -10.080 11.089 16.300 1.00 86.62 436 GLN A N 1
ATOM 3578 C CA . GLN A 1 436 ? -10.588 9.877 15.670 1.00 86.62 436 GLN A CA 1
ATOM 3579 C C . GLN A 1 436 ? -11.048 8.889 16.738 1.00 86.62 436 GLN A C 1
ATOM 3581 O O . GLN A 1 436 ? -10.527 8.907 17.851 1.00 86.62 436 GLN A O 1
ATOM 3586 N N . GLY A 1 437 ? -11.989 8.012 16.390 1.00 87.31 437 GLY A N 1
ATOM 3587 C CA . GLY A 1 437 ? -12.325 6.910 17.272 1.00 87.31 437 GLY A CA 1
ATOM 3588 C C . GLY A 1 437 ? -13.043 5.756 16.597 1.00 87.31 437 GLY A C 1
ATOM 3589 O O . GLY A 1 437 ? -13.722 5.929 15.578 1.00 87.31 437 GLY A O 1
ATOM 3590 N N . TRP A 1 438 ? -12.878 4.580 17.194 1.00 88.25 438 TRP A N 1
ATOM 3591 C CA . TRP A 1 438 ? -13.576 3.350 16.847 1.00 88.25 438 TRP A CA 1
ATOM 3592 C C . TRP A 1 438 ? -14.361 2.824 18.031 1.00 88.25 438 TRP A C 1
ATOM 3594 O O . TRP A 1 438 ? -13.941 2.969 19.173 1.00 88.25 438 TRP A O 1
ATOM 3604 N N . LYS A 1 439 ? -15.458 2.142 17.723 1.00 90.12 439 LYS A N 1
ATOM 3605 C CA . LYS A 1 439 ? -16.275 1.398 18.675 1.00 90.12 439 LYS A CA 1
ATOM 3606 C C . LYS A 1 439 ? -16.292 -0.067 18.273 1.00 90.12 439 LYS A C 1
ATOM 3608 O O . LYS A 1 439 ? -16.589 -0.373 17.122 1.00 90.12 439 LYS A O 1
ATOM 3613 N N . ALA A 1 440 ? -15.996 -0.955 19.206 1.00 90.12 440 ALA A N 1
ATOM 3614 C CA . ALA A 1 440 ? -15.983 -2.396 19.025 1.00 90.12 440 ALA A CA 1
ATOM 3615 C C . ALA A 1 440 ? -16.761 -3.095 20.141 1.00 90.12 440 ALA A C 1
ATOM 3617 O O . ALA A 1 440 ? -16.971 -2.552 21.227 1.00 90.12 440 ALA A O 1
ATOM 3618 N N . PHE A 1 441 ? -17.141 -4.337 19.865 1.00 89.50 441 PHE A N 1
ATOM 3619 C CA . PHE A 1 441 ? -17.847 -5.203 20.797 1.00 89.50 441 PHE A CA 1
ATOM 3620 C C . PHE A 1 441 ? -17.063 -6.495 20.995 1.00 89.50 441 PHE A C 1
ATOM 3622 O O . PHE A 1 441 ? -16.557 -7.074 20.032 1.00 89.50 441 PHE A O 1
ATOM 3629 N N . ILE A 1 442 ? -16.987 -6.948 22.241 1.00 89.06 442 ILE A N 1
ATOM 3630 C CA . ILE A 1 442 ? -16.519 -8.283 22.603 1.00 89.06 442 ILE A CA 1
ATOM 3631 C C . ILE A 1 442 ?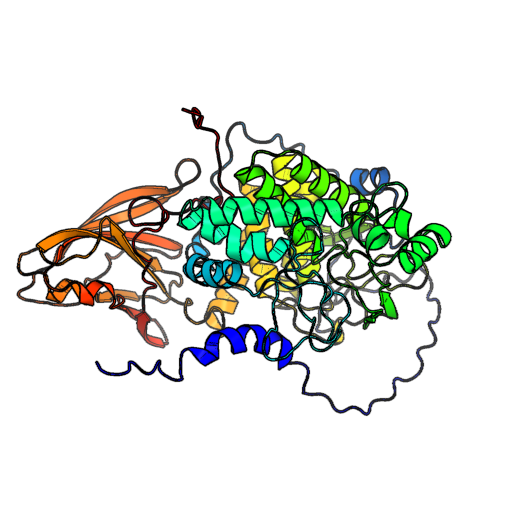 -17.764 -9.083 22.986 1.00 89.06 442 ILE A C 1
ATOM 3633 O O . ILE A 1 442 ? -18.342 -8.892 24.060 1.00 89.06 442 ILE A O 1
ATOM 3637 N N . GLY A 1 443 ? -18.196 -9.940 22.061 1.00 86.38 443 GLY A N 1
ATOM 3638 C CA . GLY A 1 443 ? -19.475 -10.648 22.111 1.00 86.38 443 GLY A CA 1
ATOM 3639 C C . GLY A 1 443 ? -20.525 -10.066 21.158 1.00 86.38 443 GLY A C 1
ATOM 3640 O O . GLY A 1 443 ? -20.358 -8.988 20.587 1.00 86.38 443 GLY A O 1
ATOM 3641 N N . GLU A 1 444 ? -21.614 -10.809 20.964 1.00 89.88 444 GLU A N 1
ATOM 3642 C CA . GLU A 1 444 ? -22.722 -10.408 20.094 1.00 89.88 444 GLU A CA 1
ATOM 3643 C C . GLU A 1 444 ? -23.741 -9.545 20.868 1.00 89.88 444 GLU A C 1
ATOM 3645 O O . GLU A 1 444 ? -24.239 -9.986 21.915 1.00 89.88 444 GLU A O 1
ATOM 3650 N N . PRO A 1 445 ? -24.091 -8.339 20.377 1.00 90.94 445 PRO A N 1
ATOM 3651 C CA . PRO A 1 445 ? -25.032 -7.431 21.026 1.00 90.94 445 PRO A CA 1
ATOM 3652 C C . PRO A 1 445 ? -26.475 -7.915 20.859 1.00 90.94 445 PRO A C 1
ATOM 3654 O O . PRO A 1 445 ? -27.256 -7.366 20.087 1.00 90.94 445 PRO A O 1
ATOM 3657 N N . LYS A 1 446 ? -26.844 -8.951 21.611 1.00 93.19 446 LYS A N 1
ATOM 3658 C CA . LYS A 1 446 ? -28.192 -9.522 21.648 1.00 93.19 446 LYS A CA 1
ATOM 3659 C C . LYS A 1 446 ? -28.881 -9.184 22.965 1.00 93.19 446 LYS A C 1
ATOM 3661 O O . LYS A 1 446 ? -28.273 -9.295 24.025 1.00 93.19 446 LYS A O 1
ATOM 3666 N N . ALA A 1 447 ? -30.157 -8.804 22.902 1.00 93.00 447 ALA A N 1
ATOM 3667 C CA . ALA A 1 447 ? -30.943 -8.492 24.094 1.00 93.00 447 ALA A CA 1
ATOM 3668 C C . ALA A 1 447 ? -30.918 -9.651 25.109 1.00 93.00 447 ALA A C 1
ATOM 3670 O O . ALA A 1 447 ? -31.117 -10.810 24.740 1.00 93.00 447 ALA A O 1
ATOM 3671 N N . GLY A 1 448 ? -30.673 -9.324 26.378 1.00 91.88 448 GLY A N 1
ATOM 3672 C CA . GLY A 1 448 ? -30.507 -10.280 27.474 1.00 91.88 448 GLY A CA 1
ATOM 3673 C C . GLY A 1 448 ? -29.059 -10.712 27.732 1.00 91.88 448 GLY A C 1
ATOM 3674 O O . GLY A 1 448 ? -28.792 -11.263 28.798 1.00 91.88 448 GLY A O 1
ATOM 3675 N N . ASN A 1 449 ? -28.120 -10.432 26.822 1.00 93.31 449 ASN A N 1
ATOM 3676 C CA . ASN A 1 449 ? -26.698 -10.701 27.041 1.00 93.31 449 ASN A CA 1
ATOM 3677 C C . ASN A 1 449 ? -26.014 -9.538 27.771 1.00 93.31 449 ASN A C 1
ATOM 3679 O O . ASN A 1 449 ? -26.433 -8.388 27.670 1.00 93.31 449 ASN A O 1
ATOM 3683 N N . SER A 1 450 ? -24.896 -9.830 28.431 1.00 93.69 450 SER A N 1
ATOM 3684 C CA . SER A 1 450 ? -23.917 -8.819 28.834 1.00 93.69 450 SER A CA 1
ATOM 3685 C C . SER A 1 450 ? -22.687 -8.957 27.952 1.00 93.69 450 SER A C 1
ATOM 3687 O O . SER A 1 450 ? -22.114 -10.042 27.873 1.00 93.69 450 SER A O 1
ATOM 3689 N N . ILE A 1 451 ? -22.289 -7.871 27.299 1.00 93.62 451 ILE A N 1
ATOM 3690 C CA . ILE A 1 451 ? -21.101 -7.832 26.441 1.00 93.62 451 ILE A CA 1
ATOM 3691 C C . ILE A 1 451 ? -20.147 -6.739 26.902 1.00 93.62 451 ILE A C 1
ATOM 3693 O O . ILE A 1 451 ? -20.546 -5.842 27.645 1.00 93.62 451 ILE A O 1
ATOM 3697 N N . VAL A 1 452 ? -18.899 -6.784 26.446 1.00 93.12 452 VAL A N 1
ATOM 3698 C CA . VAL A 1 452 ? -17.949 -5.694 26.689 1.00 93.12 452 VAL A CA 1
ATOM 3699 C C . VAL A 1 452 ? -17.930 -4.770 25.476 1.00 93.12 452 VAL A C 1
ATOM 3701 O O . VAL A 1 452 ? -17.788 -5.215 24.337 1.00 93.12 452 VAL A O 1
ATOM 3704 N N . VAL A 1 453 ? -18.087 -3.475 25.727 1.00 92.88 453 VAL A N 1
ATOM 3705 C CA . VAL A 1 453 ? -17.926 -2.412 24.735 1.00 92.88 453 VAL A CA 1
ATOM 3706 C C . VAL A 1 453 ? -16.523 -1.849 24.887 1.00 92.88 453 VAL A C 1
ATOM 3708 O O . VAL A 1 453 ? -16.083 -1.566 26.003 1.00 92.88 453 VAL A O 1
ATOM 3711 N N . VAL A 1 454 ? -15.823 -1.706 23.765 1.00 92.06 454 VAL A N 1
ATOM 3712 C CA . VAL A 1 454 ? -14.482 -1.129 23.715 1.00 92.06 454 VAL A CA 1
ATOM 3713 C C . VAL A 1 454 ? -14.474 0.027 22.738 1.00 92.06 454 VAL A C 1
ATOM 3715 O O . VAL A 1 454 ? -14.844 -0.135 21.578 1.00 92.06 454 VAL A O 1
ATOM 3718 N N . GLU A 1 455 ? -14.008 1.183 23.187 1.00 91.56 455 GLU A N 1
ATOM 3719 C CA . GLU A 1 455 ? -13.878 2.361 22.344 1.00 91.56 455 GLU A CA 1
ATOM 3720 C C . GLU A 1 455 ? -12.445 2.869 22.346 1.00 91.56 455 GLU A C 1
ATOM 3722 O O . GLU A 1 455 ? -11.846 3.092 23.397 1.00 91.56 455 GLU A O 1
ATOM 3727 N N . TYR A 1 456 ? -11.889 3.043 21.153 1.00 89.62 456 TYR A N 1
ATOM 3728 C CA . TYR A 1 456 ? -10.555 3.586 20.951 1.00 89.62 456 TYR A CA 1
ATOM 3729 C C . TYR A 1 456 ? -10.679 5.022 20.488 1.00 89.62 456 TYR A C 1
ATOM 3731 O O . TYR A 1 456 ? -11.457 5.300 19.580 1.00 89.62 456 TYR A O 1
ATOM 3739 N N . ILE A 1 457 ? -9.900 5.924 21.070 1.00 89.62 457 ILE A N 1
ATOM 3740 C CA . ILE A 1 457 ? -9.935 7.349 20.752 1.00 89.62 457 ILE A CA 1
ATOM 3741 C C . ILE A 1 457 ? -8.505 7.855 20.616 1.00 89.62 457 ILE A C 1
ATOM 3743 O O . ILE A 1 457 ? -7.662 7.550 21.453 1.00 89.62 457 ILE A O 1
ATOM 3747 N N . GLN A 1 458 ? -8.238 8.643 19.578 1.00 87.75 458 GLN A N 1
ATOM 3748 C CA . GLN A 1 458 ? -6.961 9.321 19.382 1.00 87.75 458 GLN A CA 1
ATOM 3749 C C . GLN A 1 458 ? -7.181 10.809 19.191 1.00 87.75 458 GLN A C 1
ATOM 3751 O O . GLN A 1 458 ? -8.015 11.227 18.384 1.00 87.75 458 GLN A O 1
ATOM 3756 N N . VAL A 1 459 ? -6.375 11.597 19.897 1.00 85.69 459 VAL A N 1
ATOM 3757 C CA . VAL A 1 459 ? -6.256 13.037 19.679 1.00 85.69 459 VAL A CA 1
ATOM 3758 C C . VAL A 1 459 ? -5.159 13.266 18.646 1.00 85.69 459 VAL A C 1
ATOM 3760 O O . VAL A 1 459 ? -4.002 12.905 18.855 1.00 85.69 459 VAL A O 1
ATOM 3763 N N . THR A 1 460 ? -5.525 13.848 17.508 1.00 80.81 460 THR A N 1
ATOM 3764 C CA . THR A 1 460 ? -4.618 14.052 16.368 1.00 80.81 460 THR A CA 1
ATOM 3765 C C . THR A 1 460 ? -4.167 15.497 16.212 1.00 80.81 460 THR A C 1
ATOM 3767 O O . THR A 1 460 ? -3.323 15.754 15.358 1.00 80.81 460 THR A O 1
ATOM 3770 N N . SER A 1 461 ? -4.668 16.415 17.050 1.00 81.81 461 SER A N 1
ATOM 3771 C CA . SER A 1 461 ? -4.272 17.825 17.060 1.00 81.81 461 SER A CA 1
ATOM 3772 C C . SER A 1 461 ? -4.167 18.388 18.486 1.00 81.81 461 SER A C 1
ATOM 3774 O O . SER A 1 461 ? -5.062 18.152 19.302 1.00 81.81 461 SER A O 1
ATOM 3776 N N . PRO A 1 462 ? -3.144 19.213 18.789 1.00 83.19 462 PRO A N 1
ATOM 3777 C CA . PRO A 1 462 ? -3.027 19.919 20.071 1.00 83.19 462 PRO A CA 1
ATOM 3778 C C . PRO A 1 462 ? -4.077 21.036 20.257 1.00 83.19 462 PRO A C 1
ATOM 3780 O O . PRO A 1 462 ? -4.171 21.648 21.329 1.00 83.19 462 PRO A O 1
ATOM 3783 N N . ALA A 1 463 ? -4.867 21.335 19.219 1.00 84.50 463 ALA A N 1
ATOM 3784 C CA . ALA A 1 463 ? -5.954 22.306 19.287 1.00 84.50 463 ALA A CA 1
ATOM 3785 C C . ALA A 1 463 ? -7.158 21.801 20.103 1.00 84.50 463 ALA A C 1
ATOM 3787 O O . ALA A 1 463 ? -7.959 22.621 20.552 1.00 84.50 463 ALA A O 1
ATOM 3788 N N . VAL A 1 464 ? -7.282 20.487 20.325 1.00 85.62 464 VAL A N 1
ATOM 3789 C CA . VAL A 1 464 ? -8.334 19.891 21.163 1.00 85.62 464 VAL A CA 1
ATOM 3790 C C . VAL A 1 464 ? -8.078 20.241 22.631 1.00 85.62 464 VAL A C 1
ATOM 3792 O O . VAL A 1 464 ? -7.037 19.892 23.180 1.00 85.62 464 VAL A O 1
ATOM 3795 N N . LYS A 1 465 ? -9.013 20.959 23.263 1.00 84.56 465 LYS A N 1
ATOM 3796 C CA . LYS A 1 465 ? -8.923 21.384 24.674 1.00 84.56 465 LYS A CA 1
ATOM 3797 C C . LYS A 1 465 ? -9.736 20.506 25.604 1.00 84.56 465 LYS A C 1
ATOM 3799 O O . LYS A 1 465 ? -9.294 20.192 26.701 1.00 84.56 465 LYS A O 1
ATOM 3804 N N . GLU A 1 466 ? -10.895 20.086 25.127 1.00 87.25 466 GLU A N 1
ATOM 3805 C CA . GLU A 1 466 ? -11.789 19.176 25.824 1.00 87.25 466 GLU A CA 1
ATOM 3806 C C . GLU A 1 466 ? -12.299 18.163 24.814 1.00 87.25 466 GLU A C 1
ATOM 3808 O O . GLU A 1 466 ? -12.569 18.518 23.663 1.00 87.25 466 GLU A O 1
ATOM 3813 N N . LEU A 1 467 ? -12.434 16.912 25.242 1.00 88.06 467 LEU A N 1
ATOM 3814 C CA . LEU A 1 467 ? -12.988 15.841 24.433 1.00 88.06 467 LEU A CA 1
ATOM 3815 C C . LEU A 1 467 ? -13.920 15.019 25.316 1.00 88.06 467 LEU A C 1
ATOM 3817 O O . LEU A 1 467 ? -13.575 14.642 26.434 1.00 88.06 467 LEU A O 1
ATOM 3821 N N . THR A 1 468 ? -15.118 14.773 24.815 1.00 90.81 468 THR A N 1
ATOM 3822 C CA . THR A 1 468 ? -16.141 13.984 25.489 1.00 90.81 468 THR A CA 1
ATOM 3823 C C . THR A 1 468 ? -16.652 12.910 24.547 1.00 90.81 468 THR A C 1
ATOM 3825 O O . THR A 1 468 ? -16.711 13.104 23.329 1.00 90.81 468 THR A O 1
ATOM 3828 N N . LEU A 1 469 ? -17.011 11.775 25.126 1.00 90.81 469 LEU A N 1
ATOM 3829 C CA . LEU A 1 469 ? -17.566 10.631 24.435 1.00 90.81 469 LEU A CA 1
ATOM 3830 C C . LEU A 1 469 ? -19.060 10.514 24.743 1.00 90.81 469 LEU A C 1
ATOM 3832 O O . LEU A 1 469 ? -19.451 10.374 25.899 1.00 90.81 469 LEU A O 1
ATOM 3836 N N . ASP A 1 470 ? -19.883 10.551 23.705 1.00 92.00 470 ASP A N 1
ATOM 3837 C CA . ASP A 1 470 ? -21.332 10.391 23.771 1.00 92.00 470 ASP A CA 1
ATOM 3838 C C . ASP A 1 470 ? -21.742 9.115 23.024 1.00 92.00 470 ASP A C 1
ATOM 3840 O O . ASP A 1 470 ? -21.865 9.111 21.796 1.00 92.00 470 ASP A O 1
ATOM 3844 N N . ASP A 1 471 ? -21.905 8.012 23.760 1.00 92.31 471 ASP A N 1
ATOM 3845 C CA . ASP A 1 471 ? -22.368 6.742 23.203 1.00 92.31 471 ASP A CA 1
ATOM 3846 C C . ASP A 1 471 ? -23.861 6.515 23.518 1.00 92.31 471 ASP A C 1
ATOM 3848 O O . ASP A 1 471 ? -24.247 6.467 24.691 1.00 92.31 471 ASP A O 1
ATOM 3852 N N . PRO A 1 472 ? -24.721 6.293 22.502 1.00 91.56 472 PRO A N 1
ATOM 3853 C CA . PRO A 1 472 ? -26.126 5.930 22.700 1.00 91.56 472 PRO A CA 1
ATOM 3854 C C . PRO A 1 472 ? -26.371 4.724 23.624 1.00 91.56 472 PRO A C 1
ATOM 3856 O O . PRO A 1 472 ? -27.454 4.621 24.201 1.00 91.56 472 PRO A O 1
ATOM 3859 N N . ILE A 1 473 ? -25.396 3.821 23.778 1.00 91.88 473 ILE A N 1
ATOM 3860 C CA . ILE A 1 473 ? -25.439 2.676 24.702 1.00 91.88 473 ILE A CA 1
ATOM 3861 C C . ILE A 1 473 ? -25.562 3.129 26.156 1.00 91.88 473 ILE A C 1
ATOM 3863 O O . ILE A 1 473 ? -26.205 2.446 26.953 1.00 91.88 473 ILE A O 1
ATOM 3867 N N . PHE A 1 474 ? -25.022 4.296 26.514 1.00 90.31 474 PHE A N 1
ATOM 3868 C CA . PHE A 1 474 ? -25.109 4.813 27.878 1.00 90.31 474 PHE A CA 1
ATOM 3869 C C . PHE A 1 474 ? -26.556 5.014 28.347 1.00 90.31 474 PHE A C 1
ATOM 3871 O O . PHE A 1 474 ? -26.842 4.852 29.531 1.00 90.31 474 PHE A O 1
ATOM 3878 N N . ALA A 1 475 ? -27.498 5.263 27.431 1.00 87.75 475 ALA A N 1
ATOM 3879 C CA . ALA A 1 475 ? -28.923 5.359 27.756 1.00 87.75 475 ALA A CA 1
ATOM 3880 C C . ALA A 1 475 ? -29.555 4.015 28.186 1.00 87.75 475 ALA A C 1
ATOM 3882 O O . ALA A 1 475 ? -30.631 4.001 28.796 1.00 87.75 475 ALA A O 1
ATOM 3883 N N . ASP A 1 476 ? -28.912 2.892 27.856 1.00 89.31 476 ASP A N 1
ATOM 3884 C CA . ASP A 1 476 ? -29.355 1.541 28.217 1.00 89.31 476 ASP A CA 1
ATOM 3885 C C . ASP A 1 476 ? -28.822 1.089 29.587 1.00 89.31 476 ASP A C 1
ATOM 3887 O O . ASP A 1 476 ? -29.368 0.171 30.208 1.00 89.31 476 ASP A O 1
ATOM 3891 N N . LEU A 1 477 ? -27.787 1.764 30.097 1.00 88.19 477 LEU A N 1
ATOM 3892 C CA . LEU A 1 477 ? -27.232 1.519 31.423 1.00 88.19 477 LEU A CA 1
ATOM 3893 C C . LEU A 1 477 ? -28.211 2.040 32.488 1.00 88.19 477 LEU A C 1
ATOM 3895 O O . LEU A 1 477 ? -28.656 3.184 32.448 1.00 88.19 477 LEU A O 1
ATOM 3899 N N . LYS A 1 478 ? -28.586 1.183 33.444 1.00 84.31 478 LYS A N 1
ATOM 3900 C CA . LYS A 1 478 ? -29.476 1.531 34.578 1.00 84.31 478 LYS A CA 1
ATOM 3901 C C . LYS A 1 478 ? -28.810 1.431 35.940 1.00 84.31 478 LYS A C 1
ATOM 3903 O O . LYS A 1 478 ? -29.420 1.788 36.938 1.00 84.31 478 LYS A O 1
ATOM 3908 N N . ALA A 1 479 ? -27.578 0.946 35.972 1.00 83.88 479 ALA A N 1
ATOM 3909 C CA . ALA A 1 479 ? -26.750 0.930 37.159 1.00 83.88 479 ALA A CA 1
ATOM 3910 C C . ALA A 1 479 ? -25.506 1.774 36.905 1.00 83.88 479 ALA A C 1
ATOM 3912 O O . ALA A 1 479 ? -25.070 1.936 35.758 1.00 83.88 479 ALA A O 1
ATOM 3913 N N . VAL A 1 480 ? -24.937 2.285 37.992 1.00 82.44 480 VAL A N 1
ATOM 3914 C CA . VAL A 1 480 ? -23.620 2.911 37.968 1.00 82.44 480 VAL A CA 1
ATOM 3915 C C . VAL A 1 480 ? -22.635 1.940 37.322 1.00 82.44 480 VAL A C 1
ATOM 3917 O O . VAL A 1 480 ? -22.502 0.798 37.760 1.00 82.44 480 VAL A O 1
ATOM 3920 N N . THR A 1 481 ? -21.983 2.382 36.250 1.00 87.56 481 THR A N 1
ATOM 3921 C CA . THR A 1 481 ? -21.100 1.537 35.443 1.00 87.56 481 THR A CA 1
ATOM 3922 C C . THR A 1 481 ? -19.685 2.086 35.510 1.00 87.56 481 THR A C 1
ATOM 3924 O O . THR A 1 481 ? -19.447 3.258 35.219 1.00 87.56 481 THR A O 1
ATOM 3927 N N . ALA A 1 482 ? -18.737 1.239 35.909 1.00 89.69 482 ALA A N 1
ATOM 3928 C CA . ALA A 1 482 ? -17.325 1.582 35.862 1.00 89.69 482 ALA A CA 1
ATOM 3929 C C . ALA A 1 482 ? -16.827 1.474 34.417 1.00 89.69 482 ALA A C 1
ATOM 3931 O O . ALA A 1 482 ? -16.933 0.417 33.794 1.00 89.69 482 ALA A O 1
ATOM 3932 N N . VAL A 1 483 ? -16.269 2.565 33.907 1.00 90.12 483 VAL A N 1
ATOM 3933 C CA . VAL A 1 483 ? -15.610 2.627 32.606 1.00 90.12 483 VAL A CA 1
ATOM 3934 C C . VAL A 1 483 ? -14.110 2.622 32.851 1.00 90.12 483 VAL A C 1
ATOM 3936 O O . VAL A 1 483 ? -13.546 3.576 33.392 1.00 90.12 483 VAL A O 1
ATOM 3939 N N . ARG A 1 484 ? -13.451 1.524 32.488 1.00 91.06 484 ARG A N 1
ATOM 3940 C CA . ARG A 1 484 ? -11.996 1.416 32.568 1.00 91.06 484 ARG A CA 1
ATOM 3941 C C . ARG A 1 484 ? -11.382 2.260 31.461 1.00 91.06 484 ARG A C 1
ATOM 3943 O O . ARG A 1 484 ? -11.772 2.131 30.304 1.00 91.06 484 ARG A O 1
ATOM 3950 N N . VAL A 1 485 ? -10.397 3.077 31.815 1.00 89.94 485 VAL A N 1
ATOM 3951 C CA . VAL A 1 485 ? -9.627 3.872 30.860 1.00 89.94 485 VAL A CA 1
ATOM 3952 C C . VAL A 1 485 ? -8.199 3.358 30.837 1.00 89.94 485 VAL A C 1
ATOM 3954 O O . VAL A 1 485 ? -7.571 3.147 31.873 1.00 89.94 485 VAL A O 1
ATOM 3957 N N . SER A 1 486 ? -7.672 3.114 29.647 1.00 89.44 486 SER A N 1
ATOM 3958 C CA . SER A 1 486 ? -6.301 2.656 29.447 1.00 89.44 486 SER A CA 1
ATOM 3959 C C . SER A 1 486 ? -5.625 3.437 28.332 1.00 89.44 486 SER A C 1
ATOM 3961 O O . SER A 1 486 ? -6.281 3.842 27.376 1.00 89.44 486 SER A O 1
ATOM 3963 N N . ARG A 1 487 ? -4.310 3.623 28.430 1.00 88.44 487 ARG A N 1
ATOM 3964 C CA . ARG A 1 487 ? -3.483 4.120 27.326 1.00 88.44 487 ARG A CA 1
ATOM 3965 C C . ARG A 1 487 ? -2.888 2.926 26.594 1.00 88.44 487 ARG A C 1
ATOM 3967 O O . ARG A 1 487 ? -2.442 1.971 27.233 1.00 88.44 487 ARG A O 1
ATOM 3974 N N . LEU A 1 488 ? -2.903 2.967 25.267 1.00 86.44 488 LEU A N 1
ATOM 3975 C CA . LEU A 1 488 ? -2.184 1.988 24.465 1.00 86.44 488 LEU A CA 1
ATOM 3976 C C . LEU A 1 488 ? -0.749 2.448 24.264 1.00 86.44 488 LEU A C 1
ATOM 3978 O O . LEU A 1 488 ? -0.498 3.537 23.749 1.00 86.44 488 LEU A O 1
ATOM 3982 N N . GLU A 1 489 ? 0.182 1.586 24.641 1.00 84.94 489 GLU A N 1
ATOM 3983 C CA . GLU A 1 489 ? 1.608 1.790 24.436 1.00 84.94 489 GLU A CA 1
ATOM 3984 C C . GLU A 1 489 ? 2.169 0.706 23.512 1.00 84.94 489 GLU A C 1
ATOM 3986 O O . GLU A 1 489 ? 1.734 -0.448 23.587 1.00 84.94 489 GLU A O 1
ATOM 3991 N N . PRO A 1 490 ? 3.128 1.038 22.634 1.00 81.38 490 PRO A N 1
ATOM 3992 C CA . PRO A 1 490 ? 3.821 0.043 21.823 1.00 81.38 490 PRO A CA 1
ATOM 3993 C C . PRO A 1 490 ? 4.486 -1.029 22.699 1.00 81.38 490 PRO A C 1
ATOM 3995 O O . PRO A 1 490 ? 5.225 -0.708 23.629 1.00 81.38 490 PRO A O 1
ATOM 3998 N N . HIS A 1 491 ? 4.252 -2.308 22.403 1.00 79.75 491 HIS A N 1
ATOM 3999 C CA . HIS A 1 491 ? 4.877 -3.427 23.114 1.00 79.75 491 HIS A CA 1
ATOM 4000 C C . HIS A 1 491 ? 5.008 -4.659 22.215 1.00 79.75 491 HIS A C 1
ATOM 4002 O O . HIS A 1 491 ? 4.053 -5.017 21.526 1.00 79.75 491 HIS A O 1
ATOM 4008 N N . GLY A 1 492 ? 6.176 -5.314 22.212 1.00 77.19 492 GLY A N 1
ATOM 4009 C CA . GLY A 1 492 ? 6.470 -6.369 21.231 1.00 77.19 492 GLY A CA 1
ATOM 4010 C C . GLY A 1 492 ? 6.275 -5.828 19.815 1.00 77.19 492 GLY A C 1
ATOM 4011 O O . GLY A 1 492 ? 6.705 -4.718 19.543 1.00 77.19 492 GLY A O 1
ATOM 4012 N N . GLU A 1 493 ? 5.544 -6.528 18.951 1.00 67.00 493 GLU A N 1
ATOM 4013 C CA . GLU A 1 493 ? 5.159 -6.028 17.616 1.00 67.00 493 GLU A CA 1
ATOM 4014 C C . GLU A 1 493 ? 3.787 -5.325 17.581 1.00 67.00 493 GLU A C 1
ATOM 4016 O O . GLU A 1 493 ? 3.316 -4.893 16.526 1.00 67.00 493 GLU A O 1
ATOM 4021 N N . GLY A 1 494 ? 3.127 -5.203 18.736 1.00 73.50 494 GLY A N 1
ATOM 4022 C CA . GLY A 1 494 ? 1.769 -4.689 18.865 1.00 73.50 494 GLY A CA 1
ATOM 4023 C C . GLY A 1 494 ? 1.627 -3.663 19.976 1.00 73.50 494 GLY A C 1
ATOM 4024 O O . GLY A 1 494 ? 2.408 -2.712 20.066 1.00 73.50 494 GLY A O 1
ATOM 4025 N N . TRP A 1 495 ? 0.598 -3.851 20.798 1.00 79.12 495 TRP A N 1
ATOM 4026 C CA . TRP A 1 495 ? 0.163 -2.892 21.804 1.00 79.12 495 TRP A CA 1
ATOM 4027 C C . TRP A 1 495 ? 0.031 -3.552 23.168 1.00 79.12 495 TRP A C 1
ATOM 4029 O O . TRP A 1 495 ? -0.432 -4.685 23.284 1.00 79.12 495 TRP A O 1
ATOM 4039 N N . LYS A 1 496 ? 0.354 -2.797 24.212 1.00 83.56 496 LYS A N 1
ATOM 4040 C CA . LYS A 1 496 ? 0.003 -3.104 25.593 1.00 83.56 496 LYS A CA 1
ATOM 4041 C C . LYS A 1 496 ? -0.967 -2.045 26.100 1.00 83.56 496 LYS A C 1
ATOM 4043 O O . LYS A 1 496 ? -0.746 -0.850 25.928 1.00 83.56 496 LYS A O 1
ATOM 4048 N N . SER A 1 497 ? -2.049 -2.500 26.724 1.00 84.62 497 SER A N 1
ATOM 4049 C CA . SER A 1 497 ? -3.019 -1.634 27.391 1.00 84.62 497 SER A CA 1
ATOM 4050 C C . SER A 1 497 ? -2.570 -1.411 28.833 1.00 84.62 497 SER A C 1
ATOM 4052 O O . SER A 1 497 ? -2.607 -2.345 29.632 1.00 84.62 497 SER A O 1
ATOM 4054 N N . ASN A 1 498 ? -2.169 -0.189 29.170 1.00 85.19 498 ASN A N 1
ATOM 4055 C CA . ASN A 1 498 ? -1.824 0.193 30.538 1.00 85.19 498 ASN A CA 1
ATOM 4056 C C . ASN A 1 498 ? -2.997 0.959 31.158 1.00 85.19 498 ASN A C 1
ATOM 4058 O O . ASN A 1 498 ? -3.453 1.953 30.591 1.00 85.19 498 ASN A O 1
ATOM 4062 N N . GLU A 1 499 ? -3.509 0.492 32.301 1.00 85.25 499 GLU A N 1
ATOM 4063 C CA . GLU A 1 499 ? -4.618 1.157 32.996 1.00 85.25 499 GLU A CA 1
ATOM 4064 C C . GLU A 1 499 ? -4.194 2.576 33.397 1.00 85.25 499 GLU A C 1
ATOM 4066 O O . GLU A 1 499 ? -3.218 2.769 34.116 1.00 85.25 499 GLU A O 1
ATOM 4071 N N . ALA A 1 500 ? -4.926 3.567 32.890 1.00 82.12 500 ALA A N 1
ATOM 4072 C CA . ALA A 1 500 ? -4.700 4.985 33.155 1.00 82.12 500 ALA A CA 1
ATOM 4073 C C . ALA A 1 500 ? -5.670 5.518 34.221 1.00 82.12 500 ALA A C 1
ATOM 4075 O O . ALA A 1 500 ? -5.431 6.568 34.813 1.00 82.12 500 ALA A O 1
ATOM 4076 N N . GLY A 1 501 ? -6.769 4.799 34.471 1.00 85.00 501 GLY A N 1
ATOM 4077 C CA . GLY A 1 501 ? -7.728 5.123 35.516 1.00 85.00 501 GLY A CA 1
ATOM 4078 C C . GLY A 1 501 ? -9.089 4.469 35.301 1.00 85.00 501 GLY A C 1
ATOM 4079 O O . GLY A 1 501 ? -9.283 3.624 34.423 1.00 85.00 501 GLY A O 1
ATOM 4080 N N . ARG A 1 502 ? -10.059 4.892 36.114 1.00 85.94 502 ARG A N 1
ATOM 4081 C CA . ARG A 1 502 ? -11.460 4.475 36.017 1.00 85.94 502 ARG A CA 1
ATOM 4082 C C . ARG A 1 502 ? -12.362 5.691 36.108 1.00 85.94 502 ARG A C 1
ATOM 4084 O O . ARG A 1 502 ? -12.177 6.538 36.976 1.00 85.94 502 ARG A O 1
ATOM 4091 N N . LEU A 1 503 ? -13.341 5.746 35.220 1.00 86.19 503 LEU A N 1
ATOM 4092 C CA . LEU A 1 503 ? -14.421 6.720 35.244 1.00 86.19 503 LEU A CA 1
ATOM 4093 C C . LEU A 1 503 ? -15.698 6.025 35.703 1.00 86.19 503 LEU A C 1
ATOM 4095 O O . LEU A 1 503 ? -15.868 4.820 35.514 1.00 86.19 503 LEU A O 1
ATOM 4099 N N . ILE A 1 504 ? -16.596 6.784 36.317 1.00 84.12 504 ILE A N 1
ATOM 4100 C CA . ILE A 1 504 ? -17.882 6.277 36.782 1.00 84.12 504 ILE A CA 1
ATOM 4101 C C . ILE A 1 504 ? -18.977 6.940 35.961 1.00 84.12 504 ILE A C 1
ATOM 4103 O O . ILE A 1 504 ? -19.144 8.157 36.012 1.00 84.12 504 ILE A O 1
ATOM 4107 N N . PHE A 1 505 ? -19.727 6.137 35.211 1.00 84.25 505 PHE A N 1
ATOM 4108 C CA . PHE A 1 505 ? -20.938 6.593 34.546 1.00 84.25 505 PHE A CA 1
ATOM 4109 C C . PHE A 1 505 ? -22.131 6.425 35.492 1.00 84.25 505 PHE A C 1
ATOM 4111 O O . PHE A 1 505 ? -22.440 5.301 35.903 1.00 84.25 505 PHE A O 1
ATOM 4118 N N . ASN A 1 506 ? -22.799 7.532 35.832 1.00 85.00 506 ASN A N 1
ATOM 4119 C CA . ASN A 1 506 ? -24.033 7.517 36.612 1.00 85.00 506 ASN A CA 1
ATOM 4120 C C . ASN A 1 506 ? -25.254 7.678 35.682 1.00 85.00 506 ASN A C 1
ATOM 4122 O O . ASN A 1 506 ? -25.433 8.754 35.107 1.00 85.00 506 ASN A O 1
ATOM 4126 N N . PRO A 1 507 ? -26.120 6.657 35.555 1.00 82.06 507 PRO A N 1
ATOM 4127 C CA . PRO A 1 507 ? -27.297 6.722 34.692 1.00 82.06 507 PRO A CA 1
ATOM 4128 C C . PRO A 1 507 ? -28.378 7.709 35.166 1.00 82.06 507 PRO A C 1
ATOM 4130 O O . PRO A 1 507 ? -29.268 8.029 34.381 1.00 82.06 507 PRO A O 1
ATOM 4133 N N . GLU A 1 508 ? -28.327 8.191 36.414 1.00 82.94 508 GLU A N 1
ATOM 4134 C CA . GLU A 1 508 ? -29.233 9.234 36.929 1.00 82.94 508 GLU A CA 1
ATOM 4135 C C . GLU A 1 508 ? -28.876 10.633 36.410 1.00 82.94 508 GLU A C 1
ATOM 4137 O O . GLU A 1 508 ? -29.734 11.507 36.311 1.00 82.94 508 GLU A O 1
ATOM 4142 N N . THR A 1 509 ? -27.617 10.828 36.018 1.00 80.06 509 THR A N 1
ATOM 4143 C CA . THR A 1 509 ? -27.112 12.044 35.373 1.00 80.06 509 THR A CA 1
ATOM 4144 C C . THR A 1 509 ? -26.503 11.670 34.021 1.00 80.06 509 THR A C 1
ATOM 4146 O O . THR A 1 509 ? -25.283 11.761 33.850 1.00 80.06 509 THR A O 1
ATOM 4149 N N . PRO A 1 510 ? -27.319 11.180 33.068 1.00 75.31 510 PRO A N 1
ATOM 4150 C CA . PRO A 1 510 ? -26.809 10.685 31.802 1.00 75.31 510 PRO A CA 1
ATOM 4151 C C . PRO A 1 510 ? -26.184 11.844 31.026 1.00 75.31 510 PRO A C 1
ATOM 4153 O O . PRO A 1 510 ? -26.813 12.878 30.804 1.00 75.31 510 PRO A O 1
ATOM 4156 N N . GLY A 1 511 ? -24.935 11.672 30.610 1.00 77.88 511 GLY A N 1
ATOM 4157 C CA . GLY A 1 511 ? -24.216 12.681 29.852 1.00 77.88 511 GLY A CA 1
ATOM 4158 C C . GLY A 1 511 ? -22.957 12.125 29.197 1.00 77.88 511 GLY A C 1
ATOM 4159 O O . GLY A 1 511 ? -22.552 10.999 29.500 1.00 77.88 511 GLY A O 1
ATOM 4160 N N . PRO A 1 512 ? -22.339 12.906 28.295 1.00 83.50 512 PRO A N 1
ATOM 4161 C CA . PRO A 1 512 ? -21.068 12.544 27.692 1.00 83.50 512 PRO A CA 1
ATOM 4162 C C . PRO A 1 512 ? -19.994 12.310 28.757 1.00 83.50 512 PRO A C 1
ATOM 4164 O O . PRO A 1 512 ? -19.896 13.055 29.733 1.00 83.50 512 PRO A O 1
ATOM 4167 N N . ILE A 1 513 ? -19.157 11.300 28.551 1.00 86.25 513 ILE A N 1
ATOM 4168 C CA . ILE A 1 513 ? -18.028 11.006 29.430 1.00 86.25 513 ILE A CA 1
ATOM 4169 C C . ILE A 1 513 ? -16.854 11.889 29.019 1.00 86.25 513 ILE A C 1
ATOM 4171 O O . ILE A 1 513 ? -16.393 11.819 27.881 1.00 86.25 513 ILE A O 1
ATOM 4175 N N . ALA A 1 514 ? -16.357 12.716 29.938 1.00 86.75 514 ALA A N 1
ATOM 4176 C CA . ALA A 1 514 ? -15.138 13.481 29.708 1.00 86.75 514 ALA A CA 1
ATOM 4177 C C . ALA A 1 514 ? -13.933 12.543 29.596 1.00 86.75 514 ALA A C 1
ATOM 4179 O O . ALA A 1 514 ? -13.706 11.690 30.457 1.00 86.75 514 ALA A O 1
ATOM 4180 N N . ILE A 1 515 ? -13.153 12.709 28.533 1.00 80.50 515 ILE A 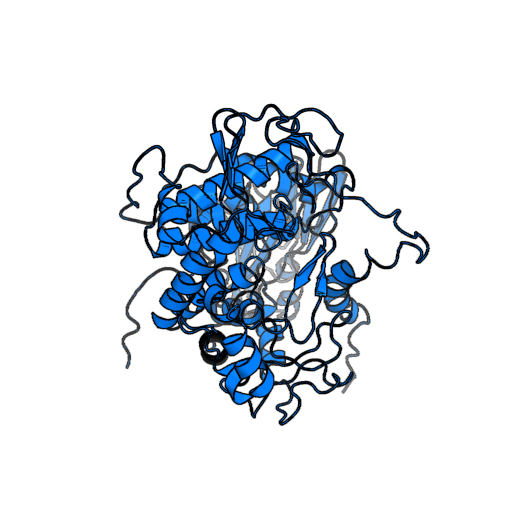N 1
ATOM 4181 C CA . ILE A 1 515 ? -11.889 11.996 28.376 1.00 80.50 515 ILE A CA 1
ATOM 4182 C C . ILE A 1 515 ? -10.887 12.589 29.372 1.00 80.50 515 ILE A C 1
ATOM 4184 O O . ILE A 1 515 ? -10.816 13.817 29.476 1.00 80.50 515 ILE A O 1
ATOM 4188 N N . PRO A 1 516 ? -10.128 11.761 30.119 1.00 76.81 516 PRO A N 1
ATOM 4189 C CA . PRO A 1 516 ? -9.264 12.266 31.177 1.00 76.81 516 PRO A CA 1
ATOM 4190 C C . PRO A 1 516 ? -8.275 13.335 30.688 1.00 76.81 516 PRO A C 1
ATOM 4192 O O . PRO A 1 516 ? -7.715 13.200 29.595 1.00 76.81 516 PRO A O 1
ATOM 4195 N N . PRO A 1 517 ? -8.013 14.379 31.495 1.00 63.06 517 PRO A N 1
ATOM 4196 C CA . PRO A 1 517 ? -6.973 15.351 31.186 1.00 63.06 517 PRO A CA 1
ATOM 4197 C C . PRO A 1 517 ? -5.603 14.653 31.129 1.00 63.06 517 PRO A C 1
ATOM 4199 O O . PRO A 1 517 ? -5.299 13.806 31.966 1.00 63.06 517 PRO A O 1
ATOM 4202 N N . GLY A 1 518 ? -4.777 15.001 30.136 1.00 65.19 518 GLY A N 1
ATOM 4203 C CA . GLY A 1 518 ? -3.441 14.414 29.937 1.00 65.19 518 GLY A CA 1
ATOM 4204 C C . GLY A 1 518 ? -3.294 13.493 28.721 1.00 65.19 518 GLY A C 1
ATOM 4205 O O . GLY A 1 518 ? -2.192 13.013 28.467 1.00 65.19 518 GLY A O 1
ATOM 4206 N N . VAL A 1 519 ? -4.361 13.277 27.945 1.00 70.81 519 VAL A N 1
ATOM 4207 C CA . VAL A 1 519 ? -4.279 12.637 26.621 1.00 70.81 519 VAL A CA 1
ATOM 4208 C C . VAL A 1 519 ? -3.625 13.612 25.643 1.00 70.81 519 VAL A C 1
ATOM 4210 O O . VAL A 1 519 ? -4.204 14.641 25.295 1.00 70.81 519 VAL A O 1
ATOM 4213 N N . GLY A 1 520 ? -2.389 13.312 25.252 1.00 70.75 520 GLY A N 1
ATOM 4214 C CA . GLY A 1 520 ? -1.578 14.131 24.362 1.00 70.75 520 GLY A CA 1
ATOM 4215 C C . GLY A 1 520 ? -1.788 13.816 22.882 1.00 70.75 520 GLY A C 1
ATOM 4216 O O . GLY A 1 520 ? -2.469 12.866 22.495 1.00 70.75 520 GLY A O 1
ATOM 4217 N N . LEU A 1 521 ? -1.155 14.626 22.033 1.00 76.56 521 LEU A N 1
ATOM 4218 C CA . LEU A 1 521 ? -1.115 14.400 20.592 1.00 76.56 521 LEU A CA 1
ATOM 4219 C C . LEU A 1 521 ? -0.536 13.011 20.274 1.00 76.56 521 LEU A C 1
ATOM 4221 O O . LEU A 1 521 ? 0.584 12.694 20.667 1.00 76.56 521 LEU A O 1
ATOM 4225 N N . GLY A 1 522 ? -1.286 12.211 19.515 1.00 75.94 522 GLY A N 1
ATOM 4226 C CA . GLY A 1 522 ? -0.878 10.878 19.073 1.00 75.94 522 GLY A CA 1
ATOM 4227 C C . GLY A 1 522 ? -1.199 9.753 20.058 1.00 75.94 522 GLY A C 1
ATOM 4228 O O . GLY A 1 522 ? -1.060 8.589 19.679 1.00 75.94 522 GLY A O 1
ATOM 4229 N N . ASP A 1 523 ? -1.675 10.069 21.265 1.00 81.69 523 ASP A N 1
ATOM 4230 C CA . ASP A 1 523 ? -2.106 9.063 22.233 1.00 81.69 523 ASP A CA 1
ATOM 4231 C C . ASP A 1 523 ? -3.356 8.339 21.777 1.00 81.69 523 ASP A C 1
ATOM 4233 O O . ASP A 1 523 ? -4.289 8.952 21.261 1.00 81.69 523 ASP A O 1
ATOM 4237 N N . ILE A 1 524 ? -3.383 7.032 22.027 1.00 86.75 524 ILE A N 1
ATOM 4238 C CA . ILE A 1 524 ? -4.550 6.194 21.785 1.00 86.75 524 ILE A CA 1
ATOM 4239 C C . ILE A 1 524 ? -5.064 5.726 23.140 1.00 86.75 524 ILE A C 1
ATOM 4241 O O . ILE A 1 524 ? -4.368 5.044 23.897 1.00 86.75 524 ILE A O 1
ATOM 4245 N N . VAL A 1 525 ? -6.293 6.114 23.447 1.00 88.88 525 VAL A N 1
ATOM 4246 C CA . VAL A 1 525 ? -6.977 5.797 24.695 1.00 88.88 525 VAL A CA 1
ATOM 4247 C C . VAL A 1 525 ? -8.037 4.754 24.416 1.00 88.88 525 VAL A C 1
ATOM 4249 O O . VAL A 1 525 ? -8.761 4.841 23.429 1.00 88.88 525 VAL A O 1
ATOM 4252 N N . ARG A 1 526 ? -8.125 3.772 25.302 1.00 90.38 526 ARG A N 1
ATOM 4253 C CA . ARG A 1 526 ? -9.090 2.684 25.270 1.00 90.38 526 ARG A CA 1
ATOM 4254 C C . ARG A 1 526 ? -10.049 2.836 26.442 1.00 90.38 526 ARG A C 1
ATOM 4256 O O . ARG A 1 526 ? -9.622 2.801 27.595 1.00 90.38 526 ARG A O 1
ATOM 4263 N N . PHE A 1 527 ? -11.328 2.982 26.135 1.00 91.44 527 PHE A N 1
ATOM 4264 C CA . PHE A 1 527 ? -12.431 2.917 27.081 1.00 91.44 527 PHE A CA 1
ATOM 4265 C C . PHE A 1 527 ? -13.027 1.520 27.016 1.00 91.44 527 PHE A C 1
ATOM 4267 O O . PHE A 1 527 ? -13.261 0.999 25.929 1.00 91.44 527 PHE A O 1
ATOM 4274 N N . GLU A 1 528 ? -13.255 0.903 28.167 1.00 92.75 528 GLU A N 1
ATOM 4275 C CA . GLU A 1 528 ? -13.856 -0.422 28.250 1.00 92.75 528 GLU A CA 1
ATOM 4276 C C . GLU A 1 528 ? -14.907 -0.467 29.355 1.00 92.75 528 GLU A C 1
ATOM 4278 O O . GLU A 1 528 ? -14.647 -0.046 30.484 1.00 92.75 528 GLU A O 1
ATOM 4283 N N . PHE A 1 529 ? -16.087 -0.996 29.040 1.00 93.81 529 PHE A N 1
ATOM 4284 C CA . PHE A 1 529 ? -17.162 -1.181 30.009 1.00 93.81 529 PHE A CA 1
ATOM 4285 C C . PHE A 1 529 ? -18.094 -2.327 29.617 1.00 93.81 529 PHE A C 1
ATOM 4287 O O . PHE A 1 529 ? -18.226 -2.679 28.445 1.00 93.81 529 PHE A O 1
ATOM 4294 N N . THR A 1 530 ? -18.770 -2.904 30.609 1.00 94.62 530 THR A N 1
ATOM 4295 C CA . THR A 1 530 ? -19.775 -3.948 30.383 1.00 94.62 530 THR A CA 1
ATOM 4296 C C . THR A 1 530 ? -21.131 -3.319 30.094 1.00 94.62 530 THR A C 1
ATOM 4298 O O . THR A 1 530 ? -21.640 -2.529 30.889 1.00 94.62 530 THR A O 1
ATOM 4301 N N . TRP A 1 531 ? -21.747 -3.717 28.985 1.00 94.44 531 TRP A N 1
ATOM 4302 C CA . TRP A 1 531 ? -23.099 -3.336 28.607 1.00 94.44 531 TRP A CA 1
ATOM 4303 C C . TRP A 1 531 ? -24.056 -4.529 28.762 1.00 94.44 531 TRP A C 1
ATOM 4305 O O . TRP A 1 531 ? -23.962 -5.492 27.996 1.00 94.44 531 TRP A O 1
ATOM 4315 N N . PRO A 1 532 ? -24.994 -4.483 29.728 1.00 94.50 532 PRO A N 1
ATOM 4316 C CA . PRO A 1 532 ? -26.130 -5.396 29.763 1.00 94.50 532 PRO A CA 1
ATOM 4317 C C . PRO A 1 532 ? -27.121 -4.995 28.664 1.00 94.50 532 PRO A C 1
ATOM 4319 O O . PRO A 1 532 ? -27.899 -4.055 28.827 1.00 94.50 532 PRO A O 1
ATOM 4322 N N . VAL A 1 533 ? -27.069 -5.692 27.533 1.00 93.75 533 VAL A N 1
ATOM 4323 C CA . VAL A 1 533 ? -27.810 -5.369 26.314 1.00 93.75 533 VAL A CA 1
ATOM 4324 C C . VAL A 1 533 ? -29.306 -5.548 26.550 1.00 93.75 533 VAL A C 1
ATOM 4326 O O . VAL A 1 533 ? -29.794 -6.668 26.698 1.00 93.75 533 VAL A O 1
ATOM 4329 N N . ARG A 1 534 ? -30.071 -4.456 26.536 1.00 92.94 534 ARG A N 1
ATOM 4330 C CA . ARG A 1 534 ? -31.545 -4.506 26.516 1.00 92.94 534 ARG A CA 1
ATOM 4331 C C . ARG A 1 534 ? -32.070 -4.150 25.135 1.00 92.94 534 ARG A C 1
ATOM 4333 O O . ARG A 1 534 ? -33.042 -4.745 24.682 1.00 92.94 534 ARG A O 1
ATOM 4340 N N . LYS A 1 535 ? -31.398 -3.206 24.470 1.00 92.94 535 LYS A N 1
ATOM 4341 C CA . LYS A 1 535 ? -31.729 -2.713 23.129 1.00 92.94 535 LYS A CA 1
ATOM 4342 C C . LYS A 1 535 ? -30.574 -2.946 22.162 1.00 92.94 535 LYS A C 1
ATOM 4344 O O . LYS A 1 535 ? -29.698 -2.095 22.006 1.00 92.94 535 LYS A O 1
ATOM 4349 N N . ALA A 1 536 ? -30.575 -4.108 21.513 1.00 91.56 536 ALA A N 1
ATOM 4350 C CA . ALA A 1 536 ? -29.548 -4.508 20.547 1.00 91.56 536 ALA A CA 1
ATOM 4351 C C . ALA A 1 536 ? -29.352 -3.474 19.421 1.00 91.56 536 ALA A C 1
ATOM 4353 O O . ALA A 1 536 ? -28.234 -3.248 18.963 1.00 91.56 536 ALA A O 1
ATOM 4354 N N . GLU A 1 537 ? -30.414 -2.774 19.019 1.00 92.19 537 GLU A N 1
ATOM 4355 C CA . GLU A 1 537 ? -30.381 -1.742 17.983 1.00 92.19 537 GLU A CA 1
ATOM 4356 C C . GLU A 1 537 ? -29.491 -0.535 18.331 1.00 92.19 537 GLU A C 1
ATOM 4358 O O . GLU A 1 537 ? -29.091 0.208 17.433 1.00 92.19 537 GLU A O 1
ATOM 4363 N N . LEU A 1 538 ? -29.139 -0.334 19.608 1.00 91.25 538 LEU A N 1
ATOM 4364 C CA . LEU A 1 538 ? -28.176 0.695 20.014 1.00 91.25 538 LEU A CA 1
ATOM 4365 C C . LEU A 1 538 ? -26.747 0.362 19.571 1.00 91.25 538 LEU A C 1
ATOM 4367 O O . LEU A 1 538 ? -25.953 1.280 19.382 1.00 91.25 538 LEU A O 1
ATOM 4371 N N . ALA A 1 539 ? -26.430 -0.913 19.322 1.00 87.19 539 ALA A N 1
ATOM 4372 C CA . ALA A 1 539 ? -25.135 -1.314 18.777 1.00 87.19 539 ALA A CA 1
ATOM 4373 C C . ALA A 1 539 ? -24.919 -0.802 17.343 1.00 87.19 539 ALA A C 1
ATOM 4375 O O . ALA A 1 539 ? -23.788 -0.548 16.939 1.00 87.19 539 ALA A O 1
ATOM 4376 N N . LEU A 1 540 ? -26.011 -0.603 16.593 1.00 85.06 540 LEU A N 1
ATOM 4377 C CA . LEU A 1 540 ? -25.997 -0.050 15.235 1.00 85.06 540 LEU A CA 1
ATOM 4378 C C . LEU A 1 540 ? -25.839 1.476 15.223 1.00 85.06 540 LEU A C 1
ATOM 4380 O O . LEU A 1 540 ? -25.630 2.068 14.163 1.00 85.06 540 LEU A O 1
ATOM 4384 N N . ARG A 1 541 ? -25.977 2.128 16.385 1.00 89.44 541 ARG A N 1
ATOM 4385 C CA . ARG A 1 541 ? -25.799 3.572 16.514 1.00 89.44 541 ARG A CA 1
ATOM 4386 C C . ARG A 1 541 ? -24.342 3.865 16.873 1.00 89.44 541 ARG A C 1
ATOM 4388 O O . ARG A 1 541 ? -23.830 3.333 17.866 1.00 89.44 541 ARG A O 1
ATOM 4395 N N . PRO A 1 542 ? -23.662 4.705 16.084 1.00 88.88 542 PRO A N 1
ATOM 4396 C CA . PRO A 1 542 ? -22.271 5.008 16.345 1.00 88.88 542 PRO A CA 1
ATOM 4397 C C . PRO A 1 542 ? -22.142 5.930 17.559 1.00 88.88 542 PRO A C 1
ATOM 4399 O O . PRO A 1 542 ? -23.020 6.756 17.823 1.00 88.88 542 PRO A O 1
ATOM 4402 N N . ALA A 1 543 ? -21.023 5.804 18.266 1.00 91.12 543 ALA A N 1
ATOM 4403 C CA . ALA A 1 543 ? -20.624 6.780 19.267 1.00 91.12 543 ALA A CA 1
ATOM 4404 C C . ALA A 1 543 ? -20.283 8.126 18.611 1.00 91.12 543 ALA A C 1
ATOM 4406 O O . ALA A 1 543 ? -19.878 8.185 17.442 1.00 91.12 543 ALA A O 1
ATOM 4407 N N . ILE A 1 544 ? -20.441 9.210 19.364 1.00 91.69 544 ILE A N 1
ATOM 4408 C CA . ILE A 1 544 ? -20.137 10.570 18.927 1.00 91.69 544 ILE A CA 1
ATOM 4409 C C . ILE A 1 544 ? -19.077 11.157 19.856 1.00 91.69 544 ILE A C 1
ATOM 4411 O O . ILE A 1 544 ? -19.290 11.319 21.052 1.00 91.69 544 ILE A O 1
ATOM 4415 N N . LEU A 1 545 ? -17.945 11.545 19.284 1.00 90.56 545 LEU A N 1
ATOM 4416 C CA . LEU A 1 545 ? -16.935 12.350 19.956 1.00 90.56 545 LEU A CA 1
ATOM 4417 C C . LEU A 1 545 ? -17.299 13.822 19.816 1.00 90.56 545 LEU A C 1
ATOM 4419 O O . LEU A 1 545 ? -17.552 14.288 18.704 1.00 90.56 545 LEU A O 1
ATOM 4423 N N . LYS A 1 546 ? -17.314 14.561 20.924 1.00 91.06 546 LYS A N 1
ATOM 4424 C CA . LYS A 1 546 ? -17.573 16.006 20.956 1.00 91.06 546 LYS A CA 1
ATOM 4425 C C . LYS A 1 546 ? -16.391 16.719 21.589 1.00 91.06 546 LYS A C 1
ATOM 4427 O O . LYS A 1 546 ? -15.961 16.329 22.671 1.00 91.06 546 LYS A O 1
ATOM 4432 N N . ALA A 1 547 ? -15.892 17.762 20.939 1.00 89.69 547 ALA A N 1
ATOM 4433 C CA . ALA A 1 547 ? -14.692 18.465 21.370 1.00 89.69 547 ALA A CA 1
ATOM 4434 C C . ALA A 1 547 ? -14.856 19.981 21.365 1.00 89.69 547 ALA A C 1
ATOM 4436 O O . ALA A 1 547 ? -15.568 20.523 20.521 1.00 89.69 547 ALA A O 1
ATOM 4437 N N . GLN A 1 548 ? -14.117 20.658 22.244 1.00 89.38 548 GLN A N 1
ATOM 4438 C CA . GLN A 1 548 ? -13.814 22.082 22.104 1.00 89.38 548 GLN A CA 1
ATOM 4439 C C . GLN A 1 548 ? -12.447 22.237 21.445 1.00 89.38 548 GLN A C 1
ATOM 4441 O O . GLN A 1 548 ? -11.437 21.763 21.971 1.00 89.38 548 GLN A O 1
ATOM 4446 N N . VAL A 1 549 ? -12.417 22.892 20.285 1.00 85.94 549 VAL A N 1
ATOM 4447 C CA . VAL A 1 549 ? -11.212 23.058 19.468 1.00 85.94 549 VAL A CA 1
ATOM 4448 C C . VAL A 1 549 ? -10.841 24.535 19.393 1.00 85.94 549 VAL A C 1
ATOM 4450 O O . VAL A 1 549 ? -11.638 25.379 18.972 1.00 85.94 549 VAL A O 1
ATOM 4453 N N . ALA A 1 550 ? -9.610 24.861 19.787 1.00 85.44 550 ALA A N 1
ATOM 4454 C CA . ALA A 1 550 ? -9.095 26.225 19.733 1.00 85.44 550 ALA A CA 1
ATOM 4455 C C . ALA A 1 550 ? -9.201 26.800 18.308 1.00 85.44 550 ALA A C 1
ATOM 4457 O O . ALA A 1 550 ? -8.796 26.164 17.339 1.00 85.44 550 ALA A O 1
ATOM 4458 N N . GLY A 1 551 ? -9.788 27.994 18.180 1.00 86.25 551 GLY A N 1
ATOM 4459 C CA . GLY A 1 551 ? -9.991 28.675 16.894 1.00 86.25 551 GLY A CA 1
ATOM 4460 C C . GLY A 1 551 ? -11.113 28.113 16.007 1.00 86.25 551 GLY A C 1
ATOM 4461 O O . GLY A 1 551 ? -11.419 28.715 14.982 1.00 86.25 551 GLY A O 1
ATOM 4462 N N . ARG A 1 552 ? -11.751 26.994 16.382 1.00 83.12 552 ARG A N 1
ATOM 4463 C CA . ARG A 1 552 ? -12.858 26.370 15.625 1.00 83.12 552 ARG A CA 1
ATOM 4464 C C . ARG A 1 552 ? -14.147 26.203 16.441 1.00 83.12 552 ARG A C 1
ATOM 4466 O O . ARG A 1 552 ? -15.208 26.037 15.849 1.00 83.12 552 ARG A O 1
ATOM 4473 N N . GLY A 1 553 ? -14.075 26.285 17.771 1.00 88.00 553 GLY A N 1
ATOM 4474 C CA . GLY A 1 553 ? -15.221 26.132 18.671 1.00 88.00 553 GLY A CA 1
ATOM 4475 C C . GLY A 1 553 ? -15.626 24.670 18.875 1.00 88.00 553 GLY A C 1
ATOM 4476 O O . GLY A 1 553 ? -14.783 23.770 18.850 1.00 88.00 553 GLY A O 1
ATOM 4477 N N . ALA A 1 554 ? -16.921 24.436 19.098 1.00 89.31 554 ALA A N 1
ATOM 4478 C CA . ALA A 1 554 ? -17.461 23.104 19.342 1.00 89.31 554 ALA A CA 1
ATOM 4479 C C . ALA A 1 554 ? -17.499 22.268 18.053 1.00 89.31 554 ALA A C 1
ATOM 4481 O O . ALA A 1 554 ? -18.058 22.686 17.039 1.00 89.31 554 ALA A O 1
ATOM 4482 N N . MET A 1 555 ? -16.962 21.052 18.110 1.00 89.19 555 MET A N 1
ATOM 4483 C CA . MET A 1 555 ? -16.953 20.098 17.003 1.00 89.19 555 MET A CA 1
ATOM 4484 C C . MET A 1 555 ? -17.516 18.750 17.442 1.00 89.19 555 MET A C 1
ATOM 4486 O O . MET A 1 555 ? -17.426 18.377 18.611 1.00 89.19 555 MET A O 1
ATOM 4490 N N . SER A 1 556 ? -18.070 17.990 16.496 1.00 89.12 556 SER A N 1
ATOM 4491 C CA . SER A 1 556 ? -18.480 16.607 16.739 1.00 89.12 556 SER A CA 1
ATOM 4492 C C . SER A 1 556 ? -18.087 15.693 15.586 1.00 89.12 556 SER A C 1
ATOM 4494 O O . SER A 1 556 ? -18.053 16.118 14.429 1.00 89.12 556 SER A O 1
ATOM 4496 N N . LYS A 1 557 ? -17.781 14.436 15.902 1.00 88.06 557 LYS A N 1
ATOM 4497 C CA . LYS A 1 557 ? -17.415 13.407 14.932 1.00 88.06 557 LYS A CA 1
ATOM 4498 C C . LYS A 1 557 ? -18.007 12.067 15.333 1.00 88.06 557 LYS A C 1
ATOM 4500 O O . LYS A 1 557 ? -18.005 11.696 16.498 1.00 88.06 557 LYS A O 1
ATOM 4505 N N . VAL A 1 558 ? -18.473 11.330 14.336 1.00 88.31 558 VAL A N 1
ATOM 4506 C CA . VAL A 1 558 ? -18.981 9.969 14.492 1.00 88.31 558 VAL A CA 1
ATOM 4507 C C . VAL A 1 558 ? -17.811 8.979 14.529 1.00 88.31 558 VAL A C 1
ATOM 4509 O O . VAL A 1 558 ? -16.962 9.012 13.636 1.00 88.31 558 VAL A O 1
ATOM 4512 N N . CYS A 1 559 ? -17.774 8.101 15.531 1.00 86.06 559 CYS A N 1
ATOM 4513 C CA . CYS A 1 559 ? -16.845 6.972 15.588 1.00 86.06 559 CYS A CA 1
ATOM 4514 C C . CYS A 1 559 ? -17.208 5.920 14.536 1.00 86.06 559 CYS A C 1
ATOM 4516 O O . CYS A 1 559 ? -18.388 5.628 14.326 1.00 86.06 559 CYS A O 1
ATOM 4518 N N . SER A 1 560 ? -16.208 5.290 13.919 1.00 83.94 560 SER A N 1
ATOM 4519 C CA . SER A 1 560 ? -16.474 4.113 13.086 1.00 83.94 560 SER A CA 1
ATOM 4520 C C . SER A 1 560 ? -16.802 2.922 13.983 1.00 83.94 560 SER A C 1
ATOM 4522 O O . SER A 1 560 ? -16.051 2.603 14.904 1.00 83.94 560 SER A O 1
ATOM 4524 N N . THR A 1 561 ? -17.918 2.250 13.724 1.00 84.88 561 THR A N 1
ATOM 4525 C CA . THR A 1 561 ? -18.272 1.016 14.429 1.00 84.88 561 THR A CA 1
ATOM 4526 C C . THR A 1 561 ? -17.650 -0.168 13.703 1.00 84.88 561 THR A C 1
ATOM 4528 O O . THR A 1 561 ? -17.925 -0.384 12.525 1.00 84.88 561 THR A O 1
ATOM 4531 N N . ILE A 1 562 ? -16.813 -0.921 14.409 1.00 83.44 562 ILE A N 1
ATOM 4532 C CA . ILE A 1 562 ? -16.240 -2.177 13.941 1.00 83.44 562 ILE A CA 1
ATOM 4533 C C . ILE A 1 562 ? -17.363 -3.227 13.930 1.00 83.44 562 ILE A C 1
ATOM 4535 O O . ILE A 1 562 ? -17.975 -3.460 14.978 1.00 83.44 562 ILE A O 1
ATOM 4539 N N . PRO A 1 563 ? -17.662 -3.849 12.772 1.00 82.44 563 PRO A N 1
ATOM 4540 C CA . PRO A 1 563 ? -18.658 -4.910 12.689 1.00 82.44 563 PRO A CA 1
ATOM 4541 C C . PRO A 1 563 ? -18.375 -6.063 13.659 1.00 82.44 563 PRO A C 1
ATOM 4543 O O . PRO A 1 563 ? -17.227 -6.444 13.894 1.00 82.44 563 PRO A O 1
ATOM 4546 N N . THR A 1 564 ? -19.434 -6.648 14.214 1.00 78.12 564 THR A N 1
ATOM 4547 C CA . THR A 1 564 ? -19.318 -7.827 15.079 1.00 78.12 564 THR A CA 1
ATOM 4548 C C . THR A 1 564 ? -18.829 -9.033 14.282 1.00 78.12 564 THR A C 1
ATOM 4550 O O . THR A 1 564 ? -19.215 -9.216 13.130 1.00 78.12 564 THR A O 1
ATOM 4553 N N . GLY A 1 565 ? -17.999 -9.875 14.902 1.00 74.75 565 GLY A N 1
ATOM 4554 C CA . GLY A 1 565 ? -17.443 -11.075 14.266 1.00 74.75 565 GLY A CA 1
ATOM 4555 C C . GLY A 1 565 ? -16.137 -10.855 13.497 1.00 74.75 565 GLY A C 1
ATOM 4556 O O . GLY A 1 565 ? -15.561 -11.828 13.016 1.00 74.75 565 GLY A O 1
ATOM 4557 N N . LEU A 1 566 ? -15.630 -9.618 13.416 1.00 80.44 566 LEU A N 1
ATOM 4558 C CA . LEU A 1 566 ? -14.281 -9.380 12.907 1.00 80.44 566 LEU A CA 1
ATOM 4559 C C . LEU A 1 566 ? -13.215 -9.771 13.950 1.00 80.44 566 LEU A C 1
ATOM 4561 O O . LEU A 1 566 ? -13.393 -9.590 15.156 1.00 80.44 566 LEU A O 1
ATOM 4565 N N . ARG A 1 567 ? -12.085 -10.296 13.468 1.00 74.38 567 ARG A N 1
ATOM 4566 C CA . ARG A 1 567 ? -10.867 -10.635 14.220 1.00 74.38 567 ARG A CA 1
ATOM 4567 C C . ARG A 1 567 ? -10.182 -9.406 14.808 1.00 74.38 567 ARG A C 1
ATOM 4569 O O . ARG A 1 567 ? -9.546 -9.518 15.850 1.00 74.38 567 ARG A O 1
ATOM 4576 N N . VAL A 1 568 ? -10.325 -8.253 14.154 1.00 69.00 568 VAL A N 1
ATOM 4577 C CA . VAL A 1 568 ? -9.998 -6.962 14.761 1.00 69.00 568 VAL A CA 1
ATOM 4578 C C . VAL A 1 568 ? -11.202 -6.527 15.580 1.00 69.00 568 VAL A C 1
ATOM 4580 O O . VAL A 1 568 ? -12.233 -6.173 15.016 1.00 69.00 568 VAL A O 1
ATOM 4583 N N . ASN A 1 569 ? -11.085 -6.586 16.901 1.00 64.81 569 ASN A N 1
ATOM 4584 C CA . ASN A 1 569 ? -12.155 -6.234 17.832 1.00 64.81 569 ASN A CA 1
ATOM 4585 C C . ASN A 1 569 ? -11.569 -5.621 19.115 1.00 64.81 569 ASN A C 1
ATOM 4587 O O . ASN A 1 569 ? -10.399 -5.244 19.157 1.00 64.81 569 ASN A O 1
ATOM 4591 N N . GLY A 1 570 ? -12.386 -5.506 20.164 1.00 56.50 570 GLY A N 1
ATOM 4592 C CA . GLY A 1 570 ? -11.965 -4.928 21.439 1.00 56.50 570 GLY A CA 1
ATOM 4593 C C . GLY A 1 570 ? -10.818 -5.662 22.152 1.00 56.50 570 GLY A C 1
ATOM 4594 O O . GLY A 1 570 ? -10.249 -5.093 23.084 1.00 56.50 570 GLY A O 1
ATOM 4595 N N . GLU A 1 571 ? -10.481 -6.889 21.746 1.00 57.19 571 GLU A N 1
ATOM 4596 C CA . GLU A 1 571 ? -9.407 -7.713 22.319 1.00 57.19 571 GLU A CA 1
ATOM 4597 C C . GLU A 1 571 ? -8.115 -7.653 21.500 1.00 57.19 571 GLU A C 1
ATOM 4599 O O . GLU A 1 571 ? -7.033 -7.699 22.079 1.00 57.19 571 GLU A O 1
ATOM 4604 N N . ASN A 1 572 ? -8.213 -7.500 20.175 1.00 63.56 572 ASN A N 1
ATOM 4605 C CA . ASN A 1 572 ? -7.078 -7.612 19.260 1.00 63.56 572 ASN A CA 1
ATOM 4606 C C . ASN A 1 572 ? -7.093 -6.474 18.235 1.00 63.56 572 ASN A C 1
ATOM 4608 O O . ASN A 1 572 ? -7.836 -6.504 17.254 1.00 63.56 572 ASN A O 1
ATOM 4612 N N . LEU A 1 573 ? -6.248 -5.466 18.455 1.00 63.28 573 LEU A N 1
ATOM 4613 C CA . LEU A 1 573 ? -5.971 -4.441 17.452 1.00 63.28 573 LEU A CA 1
ATOM 4614 C C . LEU A 1 573 ? -4.946 -4.958 16.439 1.00 63.28 573 LEU A C 1
ATOM 4616 O O . LEU A 1 573 ? -4.027 -5.684 16.825 1.00 63.28 573 LEU A O 1
ATOM 4620 N N . PRO A 1 574 ? -5.041 -4.550 15.165 1.00 54.47 574 PRO A N 1
ATOM 4621 C CA . PRO A 1 574 ? -4.026 -4.899 14.196 1.00 54.47 574 PRO A CA 1
ATOM 4622 C C . PRO A 1 574 ? -2.686 -4.297 14.637 1.00 54.47 574 PRO A C 1
ATOM 4624 O O . PRO A 1 574 ? -2.580 -3.115 14.980 1.00 54.47 574 PRO A O 1
ATOM 4627 N N . THR A 1 575 ? -1.639 -5.118 14.622 1.00 51.12 575 THR A N 1
ATOM 4628 C CA . THR A 1 575 ? -0.262 -4.625 14.602 1.00 51.12 575 THR A CA 1
ATOM 4629 C C . THR A 1 575 ? -0.070 -3.771 13.336 1.00 51.12 575 THR A C 1
ATOM 4631 O O . THR A 1 575 ? -0.857 -3.843 12.389 1.00 51.12 575 THR A O 1
ATOM 4634 N N . PHE A 1 576 ? 0.941 -2.901 13.286 1.00 42.16 576 PHE A N 1
ATOM 4635 C CA . PHE A 1 576 ? 1.211 -2.107 12.076 1.00 42.16 576 PHE A CA 1
ATOM 4636 C C . PHE A 1 576 ? 1.483 -3.061 10.911 1.00 42.16 576 PHE A C 1
ATOM 4638 O O . PHE A 1 576 ? 0.942 -2.932 9.818 1.00 42.16 576 PHE A O 1
ATOM 4645 N N . GLY A 1 577 ? 2.193 -4.143 11.230 1.00 43.50 577 GLY A N 1
ATOM 4646 C CA . GLY A 1 577 ? 2.204 -5.387 10.490 1.00 43.50 577 GLY A CA 1
ATOM 4647 C C . GLY A 1 577 ? 0.882 -6.170 10.571 1.00 43.50 577 GLY A C 1
ATOM 4648 O O . GLY A 1 577 ? 0.873 -7.337 10.839 1.00 43.50 577 GLY A O 1
ATOM 4649 N N . ALA A 1 578 ? -0.289 -5.609 10.390 1.00 37.81 578 ALA A N 1
ATOM 4650 C CA . ALA A 1 578 ? -1.542 -6.367 10.215 1.00 37.81 578 ALA A CA 1
ATOM 4651 C C . ALA A 1 578 ? -2.563 -5.440 9.573 1.00 37.81 578 ALA A C 1
ATOM 4653 O O . ALA A 1 578 ? -3.333 -5.860 8.720 1.00 37.81 578 ALA A O 1
ATOM 4654 N N . ALA A 1 579 ? -2.458 -4.146 9.883 1.00 41.88 579 ALA A N 1
ATOM 4655 C CA . ALA A 1 579 ? -2.877 -3.085 8.981 1.00 41.88 579 ALA A CA 1
ATOM 4656 C C . ALA A 1 579 ? -2.062 -3.110 7.666 1.00 41.88 579 ALA A C 1
ATOM 4658 O O . ALA A 1 579 ? -2.601 -2.809 6.606 1.00 41.88 579 ALA A O 1
ATOM 4659 N N . VAL A 1 580 ? -0.791 -3.545 7.715 1.00 38.72 580 VAL A N 1
ATOM 4660 C CA . VAL A 1 580 ? 0.087 -3.686 6.543 1.00 38.72 580 VAL A CA 1
ATOM 4661 C C . VAL A 1 580 ? 0.721 -5.096 6.404 1.00 38.72 580 VAL A C 1
ATOM 4663 O O . VAL A 1 580 ? 0.797 -5.563 5.276 1.00 38.72 580 VAL A O 1
ATOM 4666 N N . HIS A 1 581 ? 1.088 -5.871 7.444 1.00 34.88 581 HIS A N 1
ATOM 4667 C CA . HIS A 1 581 ? 1.809 -7.176 7.274 1.00 34.88 581 HIS A CA 1
ATOM 4668 C C . HIS A 1 581 ? 1.852 -8.151 8.468 1.00 34.88 581 HIS A C 1
ATOM 4670 O O . HIS A 1 581 ? 2.766 -8.001 9.279 1.00 34.88 581 HIS A O 1
ATOM 4676 N N . LEU A 1 582 ? 0.951 -9.146 8.575 1.00 26.78 582 LEU A N 1
ATOM 4677 C CA . LEU A 1 582 ? 0.935 -10.114 9.703 1.00 26.78 582 LEU A CA 1
ATOM 4678 C C . LEU A 1 582 ? 2.346 -10.639 10.057 1.00 26.78 582 LEU A C 1
ATOM 4680 O O . LEU A 1 582 ? 3.050 -11.040 9.126 1.00 26.78 582 LEU A O 1
ATOM 4684 N N . PRO A 1 583 ? 2.744 -10.728 11.343 1.00 27.36 583 PRO A N 1
ATOM 4685 C CA . PRO A 1 583 ? 3.916 -11.484 11.752 1.00 27.36 583 PRO A CA 1
ATOM 4686 C C . PRO A 1 583 ? 3.568 -12.781 12.508 1.00 27.36 583 PRO A C 1
ATOM 4688 O O . PRO A 1 583 ? 2.601 -12.870 13.263 1.00 27.36 583 PRO A O 1
ATOM 4691 N N . ASP A 1 584 ? 4.452 -13.747 12.271 1.00 26.66 584 ASP A N 1
ATOM 4692 C CA . ASP A 1 584 ? 4.919 -14.869 13.091 1.00 26.66 584 ASP A CA 1
ATOM 4693 C C . ASP A 1 584 ? 4.050 -16.094 13.453 1.00 26.66 584 ASP A C 1
ATOM 4695 O O . ASP A 1 584 ? 3.306 -16.164 14.429 1.00 26.66 584 ASP A O 1
ATOM 4699 N N . SER A 1 585 ? 4.289 -17.153 12.668 1.00 27.67 585 SER A N 1
ATOM 4700 C CA . SER A 1 585 ? 4.908 -18.423 13.094 1.00 27.67 585 SER A CA 1
ATOM 4701 C C . SER A 1 585 ? 4.662 -18.929 14.530 1.00 27.67 585 SER A C 1
ATOM 4703 O O . SER A 1 585 ? 5.580 -19.288 15.261 1.00 27.67 585 SER A O 1
ATOM 4705 N N . THR A 1 586 ? 3.404 -19.163 14.899 1.00 24.73 586 THR A N 1
ATOM 4706 C CA . THR A 1 586 ? 3.096 -20.296 15.789 1.00 24.73 586 THR A CA 1
ATOM 4707 C C . THR A 1 586 ? 2.251 -21.318 15.044 1.00 24.73 586 THR A C 1
ATOM 4709 O O . THR A 1 586 ? 1.072 -21.127 14.777 1.00 24.73 586 THR A O 1
ATOM 4712 N N . THR A 1 587 ? 2.923 -22.409 14.663 1.00 29.16 587 THR A N 1
ATOM 4713 C CA . THR A 1 587 ? 2.392 -23.741 14.336 1.00 29.16 587 THR A CA 1
ATOM 4714 C C . THR A 1 587 ? 0.865 -23.858 14.355 1.00 29.16 587 THR A C 1
ATOM 4716 O O . THR A 1 587 ? 0.267 -24.211 15.374 1.00 29.16 587 THR A O 1
ATOM 4719 N N . VAL A 1 588 ? 0.234 -23.705 13.189 1.00 25.89 588 VAL A N 1
ATOM 4720 C CA . VAL A 1 588 ? -1.026 -24.405 12.929 1.00 25.89 588 VAL A CA 1
ATOM 4721 C C . VAL A 1 588 ? -0.659 -25.880 12.818 1.00 25.89 588 VAL A C 1
ATOM 4723 O O . VAL A 1 588 ? -0.246 -26.366 11.765 1.00 25.89 588 VAL A O 1
ATOM 4726 N N . LYS A 1 589 ? -0.745 -26.607 13.937 1.00 25.67 589 LYS A N 1
ATOM 4727 C CA . LYS A 1 589 ? -0.796 -28.067 13.884 1.00 25.67 589 LYS A CA 1
ATOM 4728 C C . LYS A 1 589 ? -2.029 -28.425 13.060 1.00 25.67 589 LYS A C 1
ATOM 4730 O O . LYS A 1 589 ? -3.152 -28.239 13.526 1.00 25.67 589 LYS A O 1
ATOM 4735 N N . ARG A 1 590 ? -1.808 -28.909 11.835 1.00 27.19 590 ARG A N 1
ATOM 4736 C CA . ARG A 1 590 ? -2.827 -29.636 11.076 1.00 27.19 590 ARG A CA 1
ATOM 4737 C C . ARG A 1 590 ? -3.337 -30.761 11.981 1.00 27.19 590 ARG A C 1
ATOM 4739 O O . ARG A 1 590 ? -2.529 -31.551 12.471 1.00 27.19 590 ARG A O 1
ATOM 4746 N N . LYS A 1 591 ? -4.638 -30.754 12.268 1.00 29.83 591 LYS A N 1
ATOM 4747 C CA . LYS A 1 591 ? -5.335 -31.956 12.724 1.00 29.83 591 LYS A CA 1
ATOM 4748 C C . LYS A 1 591 ? -5.594 -32.852 11.529 1.00 29.83 591 LYS A C 1
ATOM 4750 O O . LYS A 1 591 ? -5.867 -32.283 10.447 1.00 29.83 591 LYS A O 1
#

pLDDT: mean 81.8, std 19.79, range [20.5, 98.5]

Foldseek 3Di:
DDDPDPDPVVVVPVVVVVVVVVVVPPDDDPDDDDDDDDPDPDDPPPPPQFAFLVRHGAPWAPWDFFLAQDQLVVQLVVQDDPDDQFFDPAFFALCVQLLLLLCQVPPLPLCLQVVVVVVVVFAEDEDQAFPFQDPVRQWHFYPPDQLGAIWHAPPPFGRGTDRADLLVCLFPHLLSNCLFFVDVVSLSNLVSSLVVQVQQAQAQLLDHNRCCVPVVVVRVVCNVVPPSNLRWLFGQHDFPDWDQDPQRDIDDHSRGACQSCLSQLLSLVSSCQSPVDCVSLVSLVRCLSRRQSQFTWIWIAHPNDIATFGARDGRDDPTDSFQTFLLSLLSQLLSLLSSCLVVVPVSSLSNSLRSLVQNLVSCVNHVAGASRGSSRPCSNVRHHHPRVSNLVSLSSSSSSCSRRVHDCNSSSVSSSVVLQVCCVPPPVNVLPNFKAKEKFWADAQDAQDKTKIKMKMAGADPQWPWKWKAQPLLLQDPAWWKKWKWWWDDDRLATDTHTPDIDIQDNVPHDTHTDDPPRDHSIMMMIMTMRNRRDSVSLVAFMKMWTQGHPPGIDIHTHHYNDPNTPPGNVDHARVCSSRNDDDDDDPPDD

Mean predicted aligned error: 9.52 Å

Solvent-accessible surface area (backbone atoms only — not comparable to full-atom values): 31816 Å² total; per-residue (Å²): 142,76,87,83,75,77,65,82,71,67,73,54,57,72,54,46,69,57,36,64,76,58,65,74,72,81,75,73,80,94,78,74,86,76,78,85,76,78,80,73,88,72,68,88,81,67,75,73,80,43,26,39,60,83,69,47,78,51,84,65,43,80,71,43,80,37,33,56,59,42,59,43,69,67,44,56,68,69,45,67,58,98,60,93,72,76,67,53,97,60,66,42,40,39,58,71,40,65,42,53,34,61,47,67,87,47,94,72,60,84,58,13,47,69,53,38,54,56,59,74,67,40,57,73,44,66,89,48,75,72,34,74,52,45,86,91,52,56,54,33,27,31,72,74,45,81,55,46,43,50,28,28,48,69,60,94,82,35,54,30,18,37,60,50,55,50,38,51,44,29,58,69,24,30,46,48,21,23,65,33,56,64,46,61,70,33,51,54,50,36,50,28,36,48,52,35,48,60,43,24,27,21,34,78,84,22,50,32,58,48,43,44,76,78,36,48,70,58,37,51,50,38,48,74,72,50,62,30,40,70,38,20,30,22,43,52,42,73,38,88,48,70,44,74,49,99,69,68,44,68,49,47,62,54,54,48,63,54,43,72,51,18,49,33,30,50,23,22,43,49,43,18,72,76,70,70,44,63,67,30,44,51,47,30,47,40,19,53,55,41,36,50,27,35,24,21,54,35,37,31,28,46,91,96,36,66,25,29,54,41,39,75,52,66,21,33,97,91,34,58,69,39,43,25,22,40,36,44,26,15,28,40,14,22,29,26,12,51,52,12,50,78,66,69,35,60,35,34,39,43,47,18,52,11,18,46,44,37,49,46,47,42,34,71,71,58,74,46,56,25,44,34,26,56,69,11,87,59,12,74,70,62,46,73,35,55,57,66,49,27,51,56,24,39,53,52,18,51,37,31,34,30,28,36,66,44,93,45,69,77,59,40,50,49,53,37,50,51,52,50,49,36,14,74,73,30,85,90,38,39,84,48,33,48,42,49,40,38,37,24,46,47,63,77,73,41,60,81,38,74,30,38,41,24,34,41,38,33,34,57,29,84,46,54,76,46,48,27,43,40,47,66,55,57,78,64,42,83,53,76,40,66,33,41,31,22,40,56,41,66,39,74,69,40,70,39,79,43,82,73,50,74,47,77,46,47,47,92,66,73,69,60,46,72,56,71,91,84,77,46,69,44,39,40,36,36,39,37,35,77,44,65,28,72,59,37,71,39,74,79,48,58,35,34,39,38,32,39,28,69,100,70,46,78,46,74,46,76,26,50,66,50,64,78,83,37,57,51,36,58,86,37,73,67,24,70,41,50,79,73,44,75,80,79,96,71,81,82,74,81,126